Protein AF-0000000066938882 (afdb_homodimer)

Organism: NCBI:txid1442368

Solvent-accessible surface area (backbone atoms only — not comparable to full-atom values): 35355 Å² total; per-residue (Å²): 109,69,63,55,52,50,53,39,66,74,34,53,70,46,37,52,51,26,53,50,42,25,51,50,43,46,51,50,54,52,48,46,52,67,74,40,68,85,56,71,78,77,56,52,71,64,52,50,49,49,32,25,46,40,27,22,26,48,74,55,33,66,63,46,53,81,20,50,73,63,62,94,69,55,51,58,53,43,21,67,84,43,91,88,43,58,36,28,31,31,54,21,76,61,54,66,70,77,57,15,70,78,63,87,77,74,89,60,28,46,37,39,32,42,32,28,55,34,46,61,47,57,44,73,56,40,63,35,51,48,70,51,53,50,48,50,30,56,55,28,49,77,67,55,27,47,53,38,35,40,22,31,45,49,58,32,28,85,79,40,30,62,59,45,37,42,52,44,49,47,49,47,52,51,49,42,47,75,57,42,29,51,44,45,26,27,28,36,29,16,29,27,32,9,14,27,39,44,54,53,33,50,54,48,30,54,75,69,71,41,78,53,41,30,28,33,40,28,26,21,23,43,39,63,47,64,43,69,72,44,59,17,39,44,45,25,41,55,48,22,29,59,47,50,41,78,61,50,48,62,55,38,40,51,44,34,40,54,90,50,58,44,67,33,51,89,67,6,64,84,57,50,56,50,77,72,53,55,83,56,47,38,38,40,36,37,30,18,24,13,18,72,40,33,64,36,43,54,53,51,49,49,48,35,53,75,37,68,45,60,64,48,77,45,53,40,67,38,28,33,69,46,48,76,66,43,54,89,76,43,54,65,70,58,34,53,52,48,50,49,52,52,50,50,50,51,62,74,43,28,49,121,108,70,62,54,52,51,52,39,66,74,34,53,71,46,38,50,49,27,52,50,44,26,51,50,43,46,50,51,53,51,49,45,52,66,74,41,66,84,56,71,77,77,55,54,70,64,52,50,49,49,34,26,47,46,28,22,28,47,74,57,32,60,65,50,54,82,17,52,76,64,62,95,70,56,50,58,54,43,23,67,85,42,91,89,44,59,36,28,30,33,54,20,75,61,55,66,69,76,56,16,70,78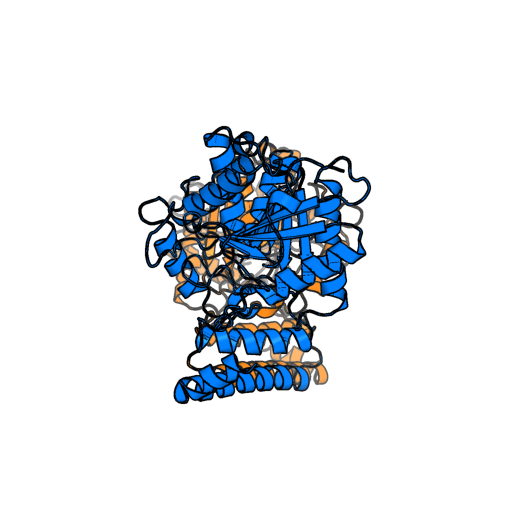,65,88,76,77,89,62,29,46,37,39,32,44,32,29,55,34,47,60,49,56,41,75,54,38,64,34,50,49,70,50,52,50,47,49,32,55,56,28,48,76,67,56,29,46,53,38,34,40,22,33,46,49,58,32,29,86,77,40,32,62,60,44,36,44,51,44,47,46,50,48,51,50,50,42,46,74,56,41,29,51,44,45,27,26,28,37,30,16,31,28,30,8,15,26,40,42,55,53,34,51,53,48,30,54,75,70,69,42,79,56,40,30,27,34,41,26,25,23,23,44,41,62,47,63,44,68,72,44,59,18,40,44,46,26,42,56,46,23,29,59,46,52,43,77,62,50,47,62,54,38,39,51,43,33,39,54,88,51,59,43,71,33,50,88,68,6,63,85,56,51,55,49,78,72,53,55,79,55,48,36,38,41,37,37,30,18,24,11,19,74,40,34,63,35,46,54,53,49,48,49,48,35,54,75,39,69,45,61,65,46,77,46,54,40,66,40,29,33,69,46,48,77,66,42,53,89,77,42,55,66,69,59,33,53,52,48,51,49,52,51,48,50,51,50,61,74,44,28,50,121

Secondary structure (DSSP, 8-state):
-HHHHHHHHH-HHHHHHHHHHHHHHHHHHHHHHHH-TTSPPSS-HHHHHHHHHHHHHHHH-TTTSS-----S--TTTSB-S-TTS-EEEESTT--GGGTSS--S--S-EEEEEEEE--STTTS--TTTTHHHHHHHHHHHHTTTEEEEEEEE-PPPTTT--TTHHHHHHHHHHHHHHHTT--GGGEEEEEETHHHHHHHHHHHHHHHTTPPPPSEEEEES----TT-GGGTT--GGGGTSS-TTHHHHHHHHHHHHHTTS-TT-TTT-GGGS-HHHHTTPPPEEEEEETT-TTHHHHHHHHHHHHHTT--EEEEEETTPPTTGGG--TTS-HHHHHHHHHHHHHHHHHHS--/-HHHHHHHHH-HHHHHHHHHHHHHHHHHHHHHHHH-TTSPPSS-HHHHHHHHHHHHHHHH-TTTTT-----S--TTTSB-S-TTS-EEEESTT--GGGTSS--S--S-EEEEEEEE--STTTS--TTTTHHHHHHHHHHHHTTTEEEEEEEE-PPPTTT--TTHHHHHHHHHHHHHHHTT--GGGEEEEEETHHHHHHHHHHHHHHHTTPPPPSEEEEES----TT-GGGTT--GGGGTSS-TTHHHHHHHHHHHHHTTS-TT-TTT-GGGS-HHHHTTPPPEEEEEETT-TTHHHHHHHHHHHHHTT--EEEEEETTPPTTGGG--TTS-HHHHHHHHHHHHHHHHHHS--

Foldseek 3Di:
DVLVVVVCVVCVVLVVQLVVQLVVQLVVVVVCCVVCVVDDDQDDNLQSSLLSNLLSCCVRPVQPNLFSVPPDDDLCQWNDPDPVAQKTKGNNVDDLVVQADDPPPDDAQEAEEEEEEDDLLAHHAQCSLSVLQVVLCVVLVVVRYRYMYIGGGFHGLVVPAPPRRLVSSLSVVVVSVVVGRDLLRYEYEY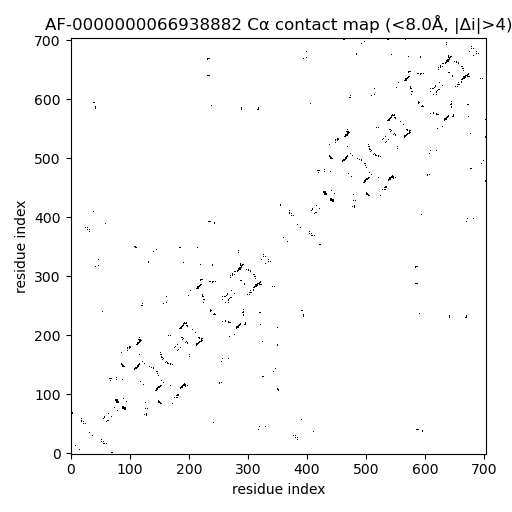FACRLLSSVLNLLVCVVVVHAAHLAYEYALYHAQLVCPCQVVHNPLLVQASNVCCNPVVNVSSCSHQPPHDSLDCNRHVLNDDLCSCPNHHEYEYEAEPSERSVVVRVSVQVSCVVSVGHYDYYYHRSHYGRCLSPPPSRDPVVNVVSSVVVSVVSVVRHDD/DVLVVVVCVVCVVLVVQLVVQLVVQLVVVVVCCVVCVVDDDQDDNLQSSVLSNLLSCCVRPVQVNLQSVPPDDDLCQWNDPDPVAQKIKGNNVDDLVVQADDPVPDDAQEAEEEEEEDDLLAHHAQCSLSVLQVVLCVVLVVVRYRYMYIGGGFHGLVVPAPPRRLVSSLSSVVVSVVVGRDLLRYEYEYFACRLLSSVLNLLVCVVVVHAAHLAYEYALYHAQLVCPCQVVHNPLLVQASNVCCNPVVNVSSCSHQPPHDSLDCNRHVLNDDLCSCPNHHEYEYEDEPSERSVVVRVSVQVSCVVSVGHYDYDYHRSHYGRCLSPPPSRDPVVNVVSSVVVSVVSVVRHDD

Nearest PDB structures (foldseek):
  7av5-assembly1_AAA  TM=8.440E-01  e=7.526E-20  uncultured bacterium
  3h1a-assembly1_A  TM=8.405E-01  e=5.002E-19  uncultured bacterium
  3g9u-assembly1_A  TM=7.920E-01  e=5.591E-19  uncultured bacterium
  7auy-assembly1_A  TM=7.746E-01  e=1.704E-18  uncultured bacterium
  5hc4-assembly1_B  TM=7.302E-01  e=2.973E-12  uncultured bacterium

Structure (mmCIF, N/CA/C/O backbone):
data_AF-0000000066938882-model_v1
#
loop_
_entity.id
_entity.type
_entity.pdbx_description
1 polymer 'Alpha/beta hydrolase fold-3 domain-containing protein'
#
loop_
_atom_site.group_PDB
_atom_site.id
_atom_site.type_symbol
_atom_site.label_atom_id
_atom_site.label_alt_id
_atom_site.label_comp_id
_atom_site.label_asym_id
_atom_site.label_entity_id
_atom_site.label_seq_id
_atom_site.pdbx_PDB_ins_code
_atom_site.Cartn_x
_atom_site.Cartn_y
_atom_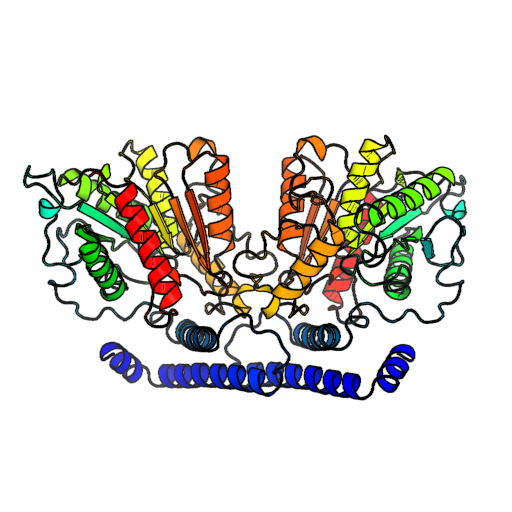site.Cartn_z
_atom_site.occupancy
_atom_site.B_iso_or_equiv
_atom_site.auth_seq_id
_atom_site.auth_comp_id
_atom_site.auth_asym_id
_atom_site.auth_atom_id
_atom_site.pdbx_PDB_model_num
ATOM 1 N N . MET A 1 1 ? -14.195 -32.25 -4.184 1 56.09 1 MET A N 1
ATOM 2 C CA . MET A 1 1 ? -15.297 -32.125 -3.234 1 56.09 1 MET A CA 1
ATOM 3 C C . MET A 1 1 ? -15.258 -33.281 -2.23 1 56.09 1 MET A C 1
ATOM 5 O O . MET A 1 1 ? -15.367 -33.062 -1.023 1 56.09 1 MET A O 1
ATOM 9 N N . ALA A 1 2 ? -14.961 -34.531 -2.764 1 56.38 2 ALA A N 1
ATOM 10 C CA . ALA A 1 2 ? -14.977 -35.656 -1.86 1 56.38 2 ALA A CA 1
ATOM 11 C C . ALA A 1 2 ? -13.883 -35.562 -0.807 1 56.38 2 ALA A C 1
ATOM 13 O O . ALA A 1 2 ? -14.117 -35.812 0.376 1 56.38 2 ALA A O 1
ATOM 14 N N . ASN A 1 3 ? -12.711 -35.031 -1.265 1 64.19 3 ASN A N 1
ATOM 15 C CA . ASN A 1 3 ? -11.586 -34.906 -0.334 1 64.19 3 ASN A CA 1
ATOM 16 C C . ASN A 1 3 ? -11.828 -33.844 0.715 1 64.19 3 ASN A C 1
ATOM 18 O O . ASN A 1 3 ? -11.438 -34 1.872 1 64.19 3 ASN A O 1
ATOM 22 N N . LEU A 1 4 ? -12.57 -32.875 0.348 1 67.19 4 LEU A N 1
ATOM 23 C CA . LEU A 1 4 ? -12.922 -31.844 1.312 1 67.19 4 LEU A CA 1
ATOM 24 C C . LEU A 1 4 ? -13.859 -32.406 2.387 1 67.19 4 LEU A C 1
ATOM 26 O O . LEU A 1 4 ? -13.648 -32.156 3.576 1 67.19 4 LEU A O 1
ATOM 30 N N . VAL A 1 5 ? -14.758 -33.188 1.916 1 69 5 VAL A N 1
ATOM 31 C CA . VAL A 1 5 ? -15.734 -33.75 2.838 1 69 5 VAL A CA 1
ATOM 32 C C . VAL A 1 5 ? -15.023 -34.688 3.826 1 69 5 VAL A C 1
ATOM 34 O O . VAL A 1 5 ? -15.32 -34.656 5.023 1 69 5 VAL A O 1
ATOM 37 N N . LEU A 1 6 ? -14.094 -35.438 3.27 1 71.94 6 LEU A N 1
ATOM 38 C CA . LEU A 1 6 ? -13.352 -36.344 4.121 1 71.94 6 LEU A CA 1
ATOM 39 C C . LEU A 1 6 ? -12.508 -35.594 5.141 1 71.94 6 LEU A C 1
ATOM 41 O O . LEU A 1 6 ? -12.414 -36 6.301 1 71.94 6 LEU A O 1
ATOM 45 N N . LEU A 1 7 ? -11.906 -34.531 4.672 1 72.06 7 LEU A N 1
ATOM 46 C CA . LEU A 1 7 ? -11.094 -33.75 5.578 1 72.06 7 LEU A CA 1
ATOM 47 C C . LEU A 1 7 ? -11.961 -33.125 6.684 1 72.06 7 LEU A C 1
ATOM 49 O O . LEU A 1 7 ? -11.562 -33.125 7.852 1 72.06 7 LEU A O 1
ATOM 53 N N . LEU A 1 8 ? -13.125 -32.719 6.34 1 74.12 8 LEU A N 1
ATOM 54 C CA . LEU A 1 8 ? -14.039 -32.125 7.293 1 74.12 8 LEU A CA 1
ATOM 55 C C . LEU A 1 8 ? -14.539 -33.125 8.305 1 74.12 8 LEU A C 1
ATOM 57 O O . LEU A 1 8 ? -14.656 -32.844 9.492 1 74.12 8 LEU A O 1
ATOM 61 N N . LEU A 1 9 ? -14.617 -34.344 7.848 1 78.31 9 LEU A N 1
ATOM 62 C CA . LEU A 1 9 ? -15.125 -35.375 8.719 1 78.31 9 LEU A CA 1
ATOM 63 C C . LEU A 1 9 ? -14.031 -35.875 9.656 1 78.31 9 LEU A C 1
ATOM 65 O O . LEU A 1 9 ? -14.32 -36.312 10.781 1 78.31 9 LEU A O 1
ATOM 69 N N . LYS A 1 10 ? -12.812 -35.719 9.242 1 82.06 10 LYS A N 1
ATOM 70 C CA . LYS A 1 10 ? -11.68 -36.188 10.031 1 82.06 10 LYS A CA 1
ATOM 71 C C . LYS A 1 10 ? -11.344 -35.219 11.156 1 82.06 10 LYS A C 1
ATOM 73 O O . LYS A 1 10 ? -10.711 -35.594 12.148 1 82.06 10 LYS A O 1
ATOM 78 N N . HIS A 1 11 ? -11.773 -33.969 10.992 1 85.12 11 HIS A N 1
ATOM 79 C CA . HIS A 1 11 ? -11.484 -32.938 11.992 1 85.12 11 HIS A CA 1
ATOM 80 C C . HIS A 1 11 ? -12.75 -32.188 12.391 1 85.12 11 HIS A C 1
ATOM 82 O O . HIS A 1 11 ? -12.883 -31 12.102 1 85.12 11 HIS A O 1
ATOM 88 N N . PRO A 1 12 ? -13.562 -32.812 13.156 1 86.25 12 PRO A N 1
ATOM 89 C CA . PRO A 1 12 ? -14.898 -32.25 13.414 1 86.25 12 PRO A CA 1
ATOM 90 C C . PRO A 1 12 ? -14.859 -30.922 14.125 1 86.25 12 PRO A C 1
ATOM 92 O O . PRO A 1 12 ? -15.641 -30.016 13.797 1 86.25 12 PRO A O 1
ATOM 95 N N . LEU A 1 13 ? -13.984 -30.797 15.156 1 88.81 13 LEU A N 1
ATOM 96 C CA . LEU A 1 13 ? -13.922 -29.531 15.891 1 88.81 13 LEU A CA 1
ATOM 97 C C . LEU A 1 13 ? -13.43 -28.406 14.984 1 88.81 13 LEU A C 1
ATOM 99 O O . LEU A 1 13 ? -13.969 -27.297 15.023 1 88.81 13 LEU A O 1
ATOM 103 N N . ARG A 1 14 ? -12.492 -28.672 14.148 1 89.31 14 ARG A N 1
ATOM 104 C CA . ARG A 1 14 ? -11.992 -27.688 13.203 1 89.31 14 ARG A CA 1
ATOM 105 C C . ARG A 1 14 ? -13.055 -27.344 12.156 1 89.31 14 ARG A C 1
ATOM 107 O O . ARG A 1 14 ? -13.164 -26.203 11.719 1 89.31 14 ARG A O 1
ATOM 114 N N . THR A 1 15 ? -13.68 -28.359 11.75 1 89.12 15 THR A N 1
ATOM 115 C CA . THR A 1 15 ? -14.742 -28.156 10.773 1 89.12 15 THR A CA 1
ATOM 116 C C . THR A 1 15 ? -15.828 -27.25 11.344 1 89.12 15 THR A C 1
ATOM 118 O O . THR A 1 15 ? -16.312 -26.344 10.656 1 89.12 15 THR A O 1
ATOM 121 N N . LEU A 1 16 ? -16.219 -27.453 12.609 1 92.94 16 LEU A N 1
ATOM 122 C CA . LEU A 1 16 ? -17.219 -26.625 13.25 1 92.94 16 LEU A CA 1
ATOM 123 C C . LEU A 1 16 ? -16.734 -25.172 13.352 1 92.94 16 LEU A C 1
ATOM 125 O O . LEU A 1 16 ? -17.5 -24.234 13.117 1 92.94 16 LEU A O 1
ATOM 129 N N . LEU A 1 17 ? -15.469 -25.062 13.688 1 93.56 17 LEU A N 1
ATOM 130 C CA . LEU A 1 17 ? -14.891 -23.719 13.773 1 93.56 17 LEU A CA 1
ATOM 131 C C . LEU A 1 17 ? -14.875 -23.047 12.406 1 93.56 17 LEU A C 1
ATOM 133 O O . LEU A 1 17 ? -15.133 -21.844 12.289 1 93.56 17 LEU A O 1
ATOM 137 N N . PHE A 1 18 ? -14.547 -23.844 11.391 1 92.31 18 PHE A N 1
ATOM 138 C CA . PHE A 1 18 ? -14.555 -23.328 10.023 1 92.31 18 PHE A CA 1
ATOM 139 C C . PHE A 1 18 ? -15.945 -22.828 9.648 1 92.31 18 PHE A C 1
ATOM 141 O O . PHE A 1 18 ? -16.094 -21.719 9.148 1 92.31 18 PHE A O 1
ATOM 148 N N . ILE A 1 19 ? -16.906 -23.656 9.891 1 94.19 19 ILE A N 1
ATOM 149 C CA . ILE A 1 19 ? -18.297 -23.328 9.539 1 94.19 19 ILE A CA 1
ATOM 150 C C . ILE A 1 19 ? -18.734 -22.078 10.297 1 94.19 19 ILE A C 1
ATOM 152 O O . ILE A 1 19 ? -19.312 -21.156 9.711 1 94.19 19 ILE A O 1
ATOM 156 N N . HIS A 1 20 ? -18.406 -22.031 11.602 1 96.56 20 HIS A N 1
ATOM 157 C CA . HIS A 1 20 ? -18.734 -20.875 12.422 1 96.56 20 HIS A CA 1
ATOM 158 C C . HIS A 1 20 ? -18.078 -19.609 11.883 1 96.56 20 HIS A C 1
ATOM 160 O O . HIS A 1 20 ? -18.734 -18.578 11.727 1 96.56 20 HIS A O 1
ATOM 166 N N . THR A 1 21 ? -16.812 -19.75 11.586 1 96.25 21 THR A N 1
ATOM 167 C CA . THR A 1 21 ? -16.047 -18.609 11.109 1 96.25 21 THR A CA 1
ATOM 168 C C . THR A 1 21 ? -16.578 -18.109 9.766 1 96.25 21 THR A C 1
ATOM 170 O O . THR A 1 21 ? -16.781 -16.922 9.57 1 96.25 21 THR A O 1
ATOM 173 N N . PHE A 1 22 ? -16.875 -19.078 8.844 1 96 22 PHE A N 1
ATOM 174 C CA . PHE A 1 22 ? -17.359 -18.734 7.512 1 96 22 PHE A CA 1
ATOM 175 C C . PHE A 1 22 ? -18.719 -18.062 7.594 1 96 22 PHE A C 1
ATOM 177 O O . PHE A 1 22 ? -18.906 -16.969 7.047 1 96 22 PHE A O 1
ATOM 184 N N . PHE A 1 23 ? -19.609 -18.516 8.344 1 97.69 23 PHE A N 1
ATOM 185 C CA . PHE A 1 23 ? -20.969 -18 8.414 1 97.69 23 PHE A CA 1
ATOM 186 C C . PHE A 1 23 ? -21 -16.688 9.188 1 97.69 23 PHE A C 1
ATOM 188 O O . PHE A 1 23 ? -21.781 -15.789 8.859 1 97.69 23 PHE A O 1
ATOM 195 N N . SER A 1 24 ? -20.172 -16.594 10.258 1 98.19 24 SER A N 1
ATOM 196 C CA . SER A 1 24 ? -20.078 -15.328 10.984 1 98.19 24 SER A CA 1
ATOM 197 C C . SER A 1 24 ? -19.609 -14.203 10.062 1 98.19 24 SER A C 1
ATOM 199 O O . SER A 1 24 ? -20.188 -13.109 10.078 1 98.19 24 SER A O 1
ATOM 201 N N . GLN A 1 25 ? -18.656 -14.508 9.227 1 97.94 25 GLN A N 1
ATOM 202 C CA . GLN A 1 25 ? -18.156 -13.492 8.312 1 97.94 25 GLN A CA 1
ATOM 203 C C . GLN A 1 25 ? -19.219 -13.102 7.285 1 97.94 25 GLN A C 1
ATOM 205 O O . GLN A 1 25 ? -19.391 -11.914 6.996 1 97.94 25 GLN A O 1
ATOM 210 N N . ILE A 1 26 ? -19.906 -14.055 6.734 1 98.12 26 ILE A N 1
ATOM 211 C CA . ILE A 1 26 ? -20.953 -13.773 5.754 1 98.12 26 ILE A CA 1
ATOM 212 C C . ILE A 1 26 ? -22.047 -12.938 6.402 1 98.12 26 ILE A C 1
ATOM 214 O O . ILE A 1 26 ? -22.547 -11.977 5.801 1 98.12 26 ILE A O 1
ATOM 218 N N . SER A 1 27 ? -22.406 -13.312 7.633 1 98.25 27 SER A N 1
ATOM 219 C CA . SER A 1 27 ? -23.438 -12.57 8.352 1 98.25 27 SER A CA 1
ATOM 220 C C . SER A 1 27 ? -23.016 -11.117 8.562 1 98.25 27 SER A C 1
ATOM 222 O O . SER A 1 27 ? -23.828 -10.203 8.406 1 98.25 27 SER A O 1
ATOM 224 N N . LEU A 1 28 ? -21.797 -10.922 8.898 1 98.06 28 LEU A N 1
ATOM 225 C CA . LEU A 1 28 ? -21.281 -9.57 9.117 1 98.06 28 LEU A CA 1
ATOM 226 C C . LEU A 1 28 ? -21.281 -8.773 7.82 1 98.06 28 LEU A C 1
ATOM 228 O O . LEU A 1 28 ? -21.625 -7.586 7.82 1 98.06 28 LEU A O 1
ATOM 232 N N . VAL A 1 29 ? -20.906 -9.43 6.699 1 97.62 29 VAL A N 1
ATOM 233 C CA . VAL A 1 29 ? -20.891 -8.781 5.395 1 97.62 29 VAL A CA 1
ATOM 234 C C . VAL A 1 29 ? -22.312 -8.352 5.023 1 97.62 29 VAL A C 1
ATOM 236 O O . VAL A 1 29 ? -22.531 -7.207 4.613 1 97.62 29 VAL A O 1
ATOM 239 N N . LEU A 1 30 ? -23.25 -9.219 5.195 1 98.06 30 LEU A N 1
ATOM 240 C CA . LEU A 1 30 ? -24.641 -8.938 4.84 1 98.06 30 LEU A CA 1
ATOM 241 C C . LEU A 1 30 ? -25.234 -7.871 5.75 1 98.06 30 LEU A C 1
ATOM 243 O O . LEU A 1 30 ? -25.953 -6.984 5.289 1 98.06 30 LEU A O 1
ATOM 247 N N . LEU A 1 31 ? -24.953 -7.957 7.059 1 98.12 31 LEU A N 1
ATOM 248 C CA . LEU A 1 31 ? -25.453 -6.969 8.008 1 98.12 31 LEU A CA 1
ATOM 249 C C . LEU A 1 31 ? -24.906 -5.578 7.688 1 98.12 31 LEU A C 1
ATOM 251 O O . LEU A 1 31 ? -25.625 -4.59 7.773 1 98.12 31 LEU A O 1
ATOM 255 N N . ARG A 1 32 ? -23.641 -5.527 7.344 1 97.44 32 ARG A N 1
ATOM 256 C CA . ARG A 1 32 ? -23.047 -4.246 6.973 1 97.44 32 ARG A CA 1
ATOM 257 C C . ARG A 1 32 ? -23.766 -3.645 5.766 1 97.44 32 ARG A C 1
ATOM 259 O O . ARG A 1 32 ? -24.078 -2.451 5.754 1 97.44 32 ARG A O 1
ATOM 266 N N . ARG A 1 33 ? -23.984 -4.48 4.762 1 96.88 33 ARG A N 1
ATOM 267 C CA . ARG A 1 33 ? -24.641 -4 3.547 1 96.88 33 ARG A CA 1
ATOM 268 C C . ARG A 1 33 ? -26.078 -3.566 3.832 1 96.88 33 ARG A C 1
ATOM 270 O O . ARG A 1 33 ? -26.578 -2.621 3.223 1 96.88 33 ARG A O 1
ATOM 277 N N . LEU A 1 34 ? -26.688 -4.219 4.762 1 97.44 34 LEU A N 1
ATOM 278 C CA . LEU A 1 34 ? -28.062 -3.895 5.129 1 97.44 34 LEU A CA 1
ATOM 279 C C . LEU A 1 34 ? -28.125 -2.602 5.938 1 97.44 34 LEU A C 1
ATOM 281 O O . LEU A 1 34 ? -28.969 -1.748 5.691 1 97.44 34 LEU A O 1
ATOM 285 N N . LEU A 1 35 ? -27.219 -2.447 6.891 1 97.31 35 LEU A N 1
ATOM 286 C CA . LEU A 1 35 ? -27.25 -1.334 7.832 1 97.31 35 LEU A CA 1
ATOM 287 C C . LEU A 1 35 ? -26.641 -0.078 7.215 1 97.31 35 LEU A C 1
ATOM 289 O O . LEU A 1 35 ? -27 1.04 7.605 1 97.31 35 LEU A O 1
ATOM 293 N N . LEU A 1 36 ? -25.719 -0.272 6.297 1 97.06 36 LEU A N 1
ATOM 294 C CA . LEU A 1 36 ? -24.984 0.867 5.75 1 97.06 36 LEU A CA 1
ATOM 295 C C . LEU A 1 36 ? -25.047 0.868 4.227 1 97.06 36 LEU A C 1
ATOM 297 O O . LEU A 1 36 ? -24 0.889 3.568 1 97.06 36 LEU A O 1
ATOM 301 N N . PRO A 1 37 ? -26.203 0.942 3.629 1 94.75 37 PRO A N 1
ATOM 302 C CA . PRO A 1 37 ? -26.328 0.894 2.17 1 94.75 37 PRO A CA 1
ATOM 303 C C . PRO A 1 37 ? -25.672 2.094 1.484 1 94.75 37 PRO A C 1
ATOM 305 O O . PRO A 1 37 ? -25.359 2.033 0.293 1 94.75 37 PRO A O 1
ATOM 308 N N . HIS A 1 38 ? -25.469 3.166 2.193 1 92.75 38 HIS A N 1
ATOM 309 C CA . HIS A 1 38 ? -24.906 4.379 1.608 1 92.75 38 HIS A CA 1
ATOM 310 C C . HIS A 1 38 ? -23.391 4.324 1.577 1 92.75 38 HIS A C 1
ATOM 312 O O . HIS A 1 38 ? -22.734 5.199 0.994 1 92.75 38 HIS A O 1
ATOM 318 N N . PHE A 1 39 ? -22.734 3.338 2.244 1 94.19 39 PHE A N 1
ATOM 319 C CA . PHE A 1 39 ? -21.297 3.135 2.135 1 94.19 39 PHE A CA 1
ATOM 320 C C . PHE A 1 39 ? -20.922 2.613 0.753 1 94.19 39 PHE A C 1
ATOM 322 O O . PHE A 1 39 ? -21.531 1.668 0.255 1 94.19 39 PHE A O 1
ATOM 329 N N . PRO A 1 40 ? -19.922 3.277 0.078 1 94.56 40 PRO A N 1
ATOM 330 C CA . PRO A 1 40 ? -19.438 2.705 -1.184 1 94.56 40 PRO A CA 1
ATOM 331 C C . PRO A 1 40 ? -18.859 1.303 -1.015 1 94.56 40 PRO A C 1
ATOM 333 O O . PRO A 1 40 ? -18.219 1.017 -0.006 1 94.56 40 PRO A O 1
ATOM 336 N N . VAL A 1 41 ? -19.109 0.453 -2 1 93.31 41 VAL A N 1
ATOM 337 C CA . VAL A 1 41 ? -18.641 -0.929 -1.947 1 93.31 41 VAL A CA 1
ATOM 338 C C . VAL A 1 41 ? -17.391 -1.089 -2.816 1 93.31 41 VAL A C 1
ATOM 340 O O . VAL A 1 41 ? -17.422 -0.795 -4.012 1 93.31 41 VAL A O 1
ATOM 343 N N . PHE A 1 42 ? -16.344 -1.574 -2.26 1 97.25 42 PHE A N 1
ATOM 344 C CA . PHE A 1 42 ? -15.07 -1.789 -2.936 1 97.25 42 PHE A CA 1
ATOM 345 C C . PHE A 1 42 ? -15.016 -3.174 -3.568 1 97.25 42 PHE A C 1
ATOM 347 O O . PHE A 1 42 ? -14.641 -3.318 -4.73 1 97.25 42 PHE A O 1
ATOM 354 N N . GLN A 1 43 ? -15.469 -4.141 -2.852 1 97.88 43 GLN A N 1
ATOM 355 C CA . GLN A 1 43 ? -15.492 -5.527 -3.309 1 97.88 43 GLN A CA 1
ATOM 356 C C . GLN A 1 43 ? -16.922 -6.016 -3.506 1 97.88 43 GLN A C 1
ATOM 358 O O . GLN A 1 43 ? -17.797 -5.703 -2.705 1 97.88 43 GLN A O 1
ATOM 363 N N . SER A 1 44 ? -17.188 -6.703 -4.609 1 96.94 44 SER A N 1
ATOM 364 C CA . SER A 1 44 ? -18.5 -7.273 -4.859 1 96.94 44 SER A CA 1
ATOM 365 C C . SER A 1 44 ? -18.891 -8.273 -3.773 1 96.94 44 SER A C 1
ATOM 367 O O . SER A 1 44 ? -18.031 -8.734 -3.012 1 96.94 44 SER A O 1
ATOM 369 N N . LEU A 1 45 ? -20.172 -8.547 -3.67 1 97 45 LEU A N 1
ATOM 370 C CA . LEU A 1 45 ? -20.641 -9.547 -2.711 1 97 45 LEU A CA 1
ATOM 371 C C . LEU A 1 45 ? -19.969 -10.898 -2.963 1 97 45 LEU A C 1
ATOM 373 O O . LEU A 1 45 ? -19.562 -11.578 -2.021 1 97 45 LEU A O 1
ATOM 377 N N . ARG A 1 46 ? -19.797 -11.25 -4.242 1 96.31 46 ARG A N 1
ATOM 378 C CA . ARG A 1 46 ? -19.141 -12.492 -4.613 1 96.31 46 ARG A CA 1
ATOM 379 C C . ARG A 1 46 ? -17.719 -12.555 -4.051 1 96.31 46 ARG A C 1
ATOM 381 O O . ARG A 1 46 ? -17.328 -13.555 -3.455 1 96.31 46 ARG A O 1
ATOM 388 N N . LEU A 1 47 ? -17 -11.477 -4.195 1 96.88 47 LEU A N 1
ATOM 389 C CA . LEU A 1 47 ? -15.633 -11.398 -3.709 1 96.88 47 LEU A CA 1
ATOM 390 C C . LEU A 1 47 ? -15.594 -11.477 -2.186 1 96.88 47 LEU A C 1
ATOM 392 O O . LEU A 1 47 ? -14.719 -12.133 -1.615 1 96.88 47 LEU A O 1
ATOM 396 N N . GLN A 1 48 ? -16.547 -10.812 -1.539 1 97.5 48 GLN A N 1
ATOM 397 C CA . GLN A 1 48 ? -16.562 -10.812 -0.08 1 97.5 48 GLN A CA 1
ATOM 398 C C . GLN A 1 48 ? -16.906 -12.195 0.47 1 97.5 48 GLN A C 1
ATOM 400 O O . GLN A 1 48 ? -16.391 -12.594 1.521 1 97.5 48 GLN A O 1
ATOM 405 N N . ILE A 1 49 ? -17.75 -12.945 -0.238 1 96.69 49 ILE A N 1
ATOM 406 C CA . ILE A 1 49 ? -18.078 -14.305 0.165 1 96.69 49 ILE A CA 1
ATOM 407 C C . ILE A 1 49 ? -16.844 -15.195 -0.011 1 96.69 49 ILE A C 1
ATOM 409 O O . ILE A 1 49 ? -16.516 -16 0.869 1 96.69 49 ILE A O 1
ATOM 413 N N . GLN A 1 50 ? -16.172 -15.023 -1.148 1 95.31 50 GLN A N 1
ATOM 414 C CA . GLN A 1 50 ? -14.93 -15.75 -1.359 1 95.31 50 GLN A CA 1
ATOM 415 C C . GLN A 1 50 ? -13.914 -15.438 -0.262 1 95.31 50 GLN A C 1
ATOM 417 O O . GLN A 1 50 ? -13.273 -16.344 0.278 1 95.31 50 GLN A O 1
ATOM 422 N N . ARG A 1 51 ? -13.75 -14.148 0.005 1 96.38 51 ARG A N 1
ATOM 423 C CA . ARG A 1 51 ? -12.828 -13.703 1.043 1 96.38 51 ARG A CA 1
ATOM 424 C C . ARG A 1 51 ? -13.156 -14.344 2.387 1 96.38 51 ARG A C 1
ATOM 426 O O . ARG A 1 51 ? -12.266 -14.781 3.111 1 96.38 51 ARG A O 1
ATOM 433 N N . ALA A 1 52 ? -14.492 -14.438 2.73 1 96.44 52 ALA A N 1
ATOM 434 C CA . ALA A 1 52 ? -14.945 -15.062 3.971 1 96.44 52 ALA A CA 1
ATOM 435 C C . ALA A 1 52 ? -14.57 -16.547 4.008 1 96.44 52 ALA A C 1
ATOM 437 O O . ALA A 1 52 ? -14.094 -17.047 5.031 1 96.44 52 ALA A O 1
ATOM 438 N N . TYR A 1 53 ? -14.773 -17.203 2.896 1 93.06 53 TYR A N 1
ATOM 439 C CA . TYR A 1 53 ? -14.453 -18.625 2.812 1 93.06 53 TYR A CA 1
ATOM 440 C C . TYR A 1 53 ? -12.961 -18.859 2.982 1 93.06 53 TYR A C 1
ATOM 442 O O . TYR A 1 53 ? -12.539 -19.672 3.811 1 93.06 53 TYR A O 1
ATOM 450 N N . LEU A 1 54 ? -12.172 -18.156 2.215 1 93 54 LEU A N 1
ATOM 451 C CA . LEU A 1 54 ? -10.727 -18.344 2.232 1 93 54 LEU A CA 1
ATOM 452 C C . LEU A 1 54 ? -10.141 -17.922 3.576 1 93 54 LEU A C 1
ATOM 454 O O . LEU A 1 54 ? -9.203 -18.547 4.074 1 93 54 LEU A O 1
ATOM 458 N N . GLY A 1 55 ? -10.68 -16.797 4.148 1 93.44 55 GLY A N 1
ATOM 459 C CA . GLY A 1 55 ? -10.234 -16.391 5.469 1 93.44 55 GLY A CA 1
ATOM 460 C C . GLY A 1 55 ? -10.5 -17.438 6.539 1 93.44 55 GLY A C 1
ATOM 461 O O . GLY A 1 55 ? -9.641 -17.688 7.383 1 93.44 55 GLY A O 1
ATOM 462 N N . ALA A 1 56 ? -11.703 -18.031 6.473 1 93 56 ALA A N 1
ATOM 463 C CA . ALA A 1 56 ? -12.039 -19.094 7.41 1 93 56 ALA A CA 1
ATOM 464 C C . ALA A 1 56 ? -11.117 -20.297 7.223 1 93 56 ALA A C 1
ATOM 466 O O . ALA A 1 56 ? -10.648 -20.891 8.203 1 93 56 ALA A O 1
ATOM 467 N N . ALA A 1 57 ? -10.844 -20.594 5.992 1 89.44 57 ALA A N 1
ATOM 468 C CA . ALA A 1 57 ? -9.977 -21.734 5.684 1 89.44 57 ALA A CA 1
ATOM 469 C C . ALA A 1 57 ? -8.547 -21.469 6.148 1 89.44 57 ALA A C 1
ATOM 471 O O . ALA A 1 57 ? -7.902 -22.359 6.719 1 89.44 57 ALA A O 1
ATOM 472 N N . ALA A 1 58 ? -8.07 -20.281 5.914 1 87.94 58 ALA A N 1
ATOM 473 C CA . ALA A 1 58 ? -6.699 -19.922 6.273 1 87.94 58 ALA A CA 1
ATOM 474 C C . ALA A 1 58 ? -6.473 -20.047 7.777 1 87.94 58 ALA A C 1
ATOM 476 O O . ALA A 1 58 ? -5.383 -20.422 8.219 1 87.94 58 ALA A O 1
ATOM 477 N N . LEU A 1 59 ? -7.477 -19.797 8.539 1 88.56 59 LEU A N 1
ATOM 478 C CA . LEU A 1 59 ? -7.348 -19.797 9.992 1 88.56 59 LEU A CA 1
ATOM 479 C C . LEU A 1 59 ? -7.555 -21.203 10.555 1 88.56 59 LEU A C 1
ATOM 481 O O . LEU A 1 59 ? -6.992 -21.547 11.602 1 88.56 59 LEU A O 1
ATOM 485 N N . THR A 1 60 ? -8.359 -22 9.859 1 86.06 60 THR A N 1
ATOM 486 C CA . THR A 1 60 ? -8.781 -23.266 10.477 1 86.06 60 THR A CA 1
ATOM 487 C C . THR A 1 60 ? -8.102 -24.453 9.805 1 86.06 60 THR A C 1
ATOM 489 O O . THR A 1 60 ? -7.871 -25.484 10.438 1 86.06 60 THR A O 1
ATOM 492 N N . PHE A 1 61 ? -7.934 -24.312 8.477 1 80.19 61 PHE A N 1
ATOM 493 C CA . PHE A 1 61 ? -7.277 -25.359 7.695 1 80.19 61 PHE A CA 1
ATOM 494 C C . PHE A 1 61 ? -6.168 -24.766 6.832 1 80.19 61 PHE A C 1
ATOM 496 O O . PHE A 1 61 ? -6.262 -24.766 5.605 1 80.19 61 PHE A O 1
ATOM 503 N N . PRO A 1 62 ? -5.16 -24.391 7.496 1 66.81 62 PRO A N 1
ATOM 504 C CA . PRO A 1 62 ? -4.141 -23.672 6.719 1 66.81 62 PRO A CA 1
ATOM 505 C C . PRO A 1 62 ? -3.619 -24.5 5.543 1 66.81 62 PRO A C 1
ATOM 507 O O . PRO A 1 62 ? -3.092 -23.938 4.578 1 66.81 62 PRO A O 1
ATOM 510 N N . ASP A 1 63 ? -3.908 -25.75 5.602 1 62.22 63 ASP A N 1
ATOM 511 C CA . ASP A 1 63 ? -3.475 -26.594 4.492 1 62.22 63 ASP A CA 1
ATOM 512 C C . ASP A 1 63 ? -4.516 -26.609 3.373 1 62.22 63 ASP A C 1
ATOM 514 O O . ASP A 1 63 ? -4.23 -27.047 2.262 1 62.22 63 ASP A O 1
ATOM 518 N N . LEU A 1 64 ? -5.812 -26.188 3.688 1 55.97 64 LEU A N 1
ATOM 519 C CA . LEU A 1 64 ? -6.93 -26.281 2.752 1 55.97 64 LEU A CA 1
ATOM 520 C C . LEU A 1 64 ? -6.914 -25.094 1.782 1 55.97 64 LEU A C 1
ATOM 522 O O . LEU A 1 64 ? -7.43 -25.203 0.666 1 55.97 64 LEU A O 1
ATOM 526 N N . THR A 1 65 ? -6.605 -23.891 2.336 1 50.41 65 THR A N 1
ATOM 527 C CA . THR A 1 65 ? -6.957 -22.719 1.525 1 50.41 65 THR A CA 1
ATOM 528 C C . THR A 1 65 ? -6.754 -23.016 0.042 1 50.41 65 THR A C 1
ATOM 530 O O . THR A 1 65 ? -7.617 -22.703 -0.783 1 50.41 65 THR A O 1
ATOM 533 N N . HIS A 1 66 ? -5.57 -23.094 -0.556 1 51.66 66 HIS A N 1
ATOM 534 C CA . HIS A 1 66 ? -5.324 -23.297 -1.978 1 51.66 66 HIS A CA 1
ATOM 535 C C . HIS A 1 66 ? -4.809 -24.719 -2.242 1 51.66 66 HIS A C 1
ATOM 537 O O . HIS A 1 66 ? -4.379 -25.031 -3.355 1 51.66 66 HIS A O 1
ATOM 543 N N . ARG A 1 67 ? -4.902 -25.531 -1.077 1 51.03 67 ARG A N 1
ATOM 544 C CA . ARG A 1 67 ? -4.203 -26.812 -1.074 1 51.03 67 ARG A CA 1
ATOM 545 C C . ARG A 1 67 ? -5.184 -27.969 -1.075 1 51.03 67 ARG A C 1
ATOM 547 O O . ARG A 1 67 ? -5.59 -28.453 -0.013 1 51.03 67 ARG A O 1
ATOM 554 N N . LEU A 1 68 ? -6.109 -27.938 -1.995 1 50 68 LEU A N 1
ATOM 555 C CA . LEU A 1 68 ? -6.855 -29.172 -1.785 1 50 68 LEU A CA 1
ATOM 556 C C . LEU A 1 68 ? -5.91 -30.359 -1.663 1 50 68 LEU A C 1
ATOM 558 O O . LEU A 1 68 ? -4.91 -30.453 -2.383 1 50 68 LEU A O 1
ATOM 562 N N . PRO A 1 69 ? -5.824 -30.938 -0.375 1 50 69 PRO A N 1
ATOM 563 C CA . PRO A 1 69 ? -5.094 -32.219 -0.447 1 50 69 PRO A CA 1
ATOM 564 C C . PRO A 1 69 ? -5.305 -32.938 -1.773 1 50 69 PRO A C 1
ATOM 566 O O . PRO A 1 69 ? -6.445 -33.188 -2.168 1 50 69 PRO A O 1
ATOM 569 N N . VAL A 1 70 ? -4.281 -32.688 -2.658 1 57.28 70 VAL A N 1
ATOM 570 C CA . VAL A 1 70 ? -4.414 -33.469 -3.871 1 57.28 70 VAL A CA 1
ATOM 571 C C . VAL A 1 70 ? -4.41 -34.969 -3.516 1 57.28 70 VAL A C 1
ATOM 573 O O . VAL A 1 70 ? -3.477 -35.469 -2.879 1 57.28 70 VAL A O 1
ATOM 576 N N . GLY A 1 71 ? -5.496 -35.469 -3.021 1 60.84 71 GLY A N 1
ATOM 577 C CA . GLY A 1 71 ? -5.562 -36.906 -2.836 1 60.84 71 GLY A CA 1
ATOM 578 C C . GLY A 1 71 ? -4.855 -37.688 -3.93 1 60.84 71 GLY A C 1
ATOM 579 O O . GLY A 1 71 ? -3.91 -37.188 -4.543 1 60.84 71 GLY A O 1
ATOM 580 N N . ASN A 1 72 ? -5.113 -38.938 -4.059 1 74 72 ASN A N 1
ATOM 581 C CA . ASN A 1 72 ? -4.578 -39.812 -5.094 1 74 72 ASN A CA 1
ATOM 582 C C . ASN A 1 72 ? -4.98 -39.344 -6.488 1 74 72 ASN A C 1
ATOM 584 O O . ASN A 1 72 ? -6.148 -39.438 -6.867 1 74 72 ASN A O 1
ATOM 588 N N . LEU A 1 73 ? -4.086 -38.594 -7.133 1 83.31 73 LEU A N 1
ATOM 589 C CA . LEU A 1 73 ? -4.352 -38.094 -8.477 1 83.31 73 LEU A CA 1
ATOM 590 C C . LEU A 1 73 ? -3.895 -39.094 -9.531 1 83.31 73 LEU A C 1
ATOM 592 O O . LEU A 1 73 ? -2.803 -39.656 -9.43 1 83.31 73 LEU A O 1
ATOM 596 N N . SER A 1 74 ? -4.691 -39.375 -10.469 1 89.5 74 SER A N 1
ATOM 597 C CA . SER A 1 74 ? -4.387 -40.281 -11.57 1 89.5 74 SER A CA 1
ATOM 598 C C . SER A 1 74 ? -3.139 -39.844 -12.32 1 89.5 74 SER A C 1
ATOM 600 O O . SER A 1 74 ? -2.939 -38.656 -12.555 1 89.5 74 SER A O 1
ATOM 602 N N . PRO A 1 75 ? -2.295 -40.781 -12.703 1 91.56 75 PRO A N 1
ATOM 603 C CA . PRO A 1 75 ? -1.12 -40.469 -13.516 1 91.56 75 PRO A CA 1
ATOM 604 C C . PRO A 1 75 ? -1.485 -39.844 -14.859 1 91.56 75 PRO A C 1
ATOM 606 O O . PRO A 1 75 ? -0.646 -39.188 -15.5 1 91.56 75 PRO A O 1
ATOM 609 N N . ARG A 1 76 ? -2.723 -40.031 -15.281 1 94.19 76 ARG A N 1
ATOM 610 C CA . ARG A 1 76 ? -3.158 -39.406 -16.531 1 94.19 76 ARG A CA 1
ATOM 611 C C . ARG A 1 76 ? -3.221 -37.906 -16.406 1 94.19 76 ARG A C 1
ATOM 613 O O . ARG A 1 76 ? -3.023 -37.188 -17.391 1 94.19 76 ARG A O 1
ATOM 620 N N . ARG A 1 77 ? -3.482 -37.469 -15.234 1 94.62 77 ARG A N 1
ATOM 621 C CA . ARG A 1 77 ? -3.613 -36.031 -15 1 94.62 77 ARG A CA 1
ATOM 622 C C . ARG A 1 77 ? -2.26 -35.406 -14.688 1 94.62 77 ARG A C 1
ATOM 624 O O . ARG A 1 77 ? -1.953 -34.312 -15.164 1 94.62 77 ARG A O 1
ATOM 631 N N . ALA A 1 78 ? -1.514 -36.094 -13.914 1 94.44 78 ALA A N 1
ATOM 632 C CA . ALA A 1 78 ? -0.181 -35.625 -13.523 1 94.44 78 ALA A CA 1
ATOM 633 C C . ALA A 1 78 ? 0.773 -36.812 -13.352 1 94.44 78 ALA A C 1
ATOM 635 O O . ALA A 1 78 ? 0.515 -37.719 -12.562 1 94.44 78 ALA A O 1
ATOM 636 N N . ARG A 1 79 ? 1.902 -36.75 -14.047 1 94.31 79 ARG A N 1
ATOM 637 C CA . ARG A 1 79 ? 2.814 -37.875 -14.047 1 94.31 79 ARG A CA 1
ATOM 638 C C . ARG A 1 79 ? 4.254 -37.438 -13.828 1 94.31 79 ARG A C 1
ATOM 640 O O . ARG A 1 79 ? 4.715 -36.469 -14.461 1 94.31 79 ARG A O 1
ATOM 647 N N . GLN A 1 80 ? 4.895 -38.125 -12.922 1 93.62 80 GLN A N 1
ATOM 648 C CA . GLN A 1 80 ? 6.332 -37.906 -12.781 1 93.62 80 GLN A CA 1
ATOM 649 C C . GLN A 1 80 ? 7.094 -38.562 -13.93 1 93.62 80 GLN A C 1
ATOM 651 O O . GLN A 1 80 ? 7.027 -39.781 -14.094 1 93.62 80 GLN A O 1
ATOM 656 N N . VAL A 1 81 ? 7.734 -37.812 -14.734 1 89.56 81 VAL A N 1
ATOM 657 C CA . VAL A 1 81 ? 8.375 -38.344 -15.945 1 89.56 81 VAL A CA 1
ATOM 658 C C . VAL A 1 81 ? 9.672 -39.031 -15.57 1 89.56 81 VAL A C 1
ATOM 660 O O . VAL A 1 81 ? 10.062 -40 -16.234 1 89.56 81 VAL A O 1
ATOM 663 N N . ASP A 1 82 ? 10.375 -38.5 -14.625 1 91.62 82 ASP A N 1
ATOM 664 C CA . ASP A 1 82 ? 11.633 -39.031 -14.125 1 91.62 82 ASP A CA 1
ATOM 665 C C . ASP A 1 82 ? 11.695 -38.938 -12.602 1 91.62 82 ASP A C 1
ATOM 667 O O . ASP A 1 82 ? 11.484 -37.875 -12.023 1 91.62 82 ASP A O 1
ATOM 671 N N . GLU A 1 83 ? 12.039 -40 -12.008 1 89.5 83 GLU A N 1
ATOM 672 C CA . GLU A 1 83 ? 12.055 -40.062 -10.547 1 89.5 83 GLU A CA 1
ATOM 673 C C . GLU A 1 83 ? 13.141 -39.188 -9.961 1 89.5 83 GLU A C 1
ATOM 675 O O . GLU A 1 83 ? 13.055 -38.781 -8.797 1 89.5 83 GLU A O 1
ATOM 680 N N . LYS A 1 84 ? 14.102 -38.906 -10.758 1 91.69 84 LYS A N 1
ATOM 681 C CA . LYS A 1 84 ? 15.219 -38.094 -10.266 1 91.69 84 LYS A CA 1
ATOM 682 C C . LYS A 1 84 ? 14.898 -36.625 -10.281 1 91.69 84 LYS A C 1
ATOM 684 O O . LYS A 1 84 ? 15.602 -35.812 -9.656 1 91.69 84 LYS A O 1
ATOM 689 N N . VAL A 1 85 ? 13.859 -36.25 -10.945 1 92.81 85 VAL A N 1
ATOM 690 C CA . VAL A 1 85 ? 13.484 -34.844 -11.047 1 92.81 85 VAL A CA 1
ATOM 691 C C . VAL A 1 85 ? 12.156 -34.594 -10.32 1 92.81 85 VAL A C 1
ATOM 693 O O . VAL A 1 85 ? 11.148 -35.219 -10.641 1 92.81 85 VAL A O 1
ATOM 696 N N . PRO A 1 86 ? 12.18 -33.812 -9.367 1 93.56 86 PRO A N 1
ATOM 697 C CA . PRO A 1 86 ? 10.984 -33.562 -8.547 1 93.56 86 PRO A CA 1
ATOM 698 C C . PRO A 1 86 ? 9.953 -32.688 -9.258 1 93.56 86 PRO A C 1
ATOM 700 O O . PRO A 1 86 ? 9.719 -31.547 -8.852 1 93.56 86 PRO A O 1
ATOM 703 N N . ALA A 1 87 ? 9.266 -33.281 -10.289 1 96.75 87 ALA A N 1
ATOM 704 C CA . ALA A 1 87 ? 8.266 -32.5 -11.039 1 96.75 87 ALA A CA 1
ATOM 705 C C . ALA A 1 87 ? 7.254 -33.406 -11.703 1 96.75 87 ALA A C 1
ATOM 707 O O . ALA A 1 87 ? 7.504 -34.625 -11.875 1 96.75 87 ALA A O 1
ATOM 708 N N . TYR A 1 88 ? 6.164 -32.906 -12 1 95.75 88 TYR A N 1
ATOM 709 C CA . TYR A 1 88 ? 5.074 -33.625 -12.625 1 95.75 88 TYR A CA 1
ATOM 710 C C . TYR A 1 88 ? 4.672 -32.969 -13.945 1 95.75 88 TYR A C 1
ATOM 712 O O . TYR A 1 88 ? 4.504 -31.766 -14.023 1 95.75 88 TYR A O 1
ATOM 720 N N . LEU A 1 89 ? 4.531 -33.781 -14.93 1 96.38 89 LEU A N 1
ATOM 721 C CA . LEU A 1 89 ? 3.992 -33.312 -16.203 1 96.38 89 LEU A CA 1
ATOM 722 C C . LEU A 1 89 ? 2.467 -33.312 -16.172 1 96.38 89 LEU A C 1
ATOM 724 O O . LEU A 1 89 ? 1.848 -34.281 -15.742 1 96.38 89 LEU A O 1
ATOM 728 N N . ILE A 1 90 ? 1.917 -32.219 -16.594 1 96.12 90 ILE A N 1
ATOM 729 C CA . ILE A 1 90 ? 0.469 -32.062 -16.594 1 96.12 90 ILE A CA 1
ATOM 730 C C . ILE A 1 90 ? 0.031 -31.5 -17.953 1 96.12 90 ILE A C 1
ATOM 732 O O . ILE A 1 90 ? 0.433 -30.406 -18.344 1 96.12 90 ILE A O 1
ATOM 736 N N . PRO A 1 91 ? -0.917 -32.219 -18.75 1 95.5 91 PRO A N 1
ATOM 737 C CA . PRO A 1 91 ? -1.485 -33.5 -18.406 1 95.5 91 PRO A CA 1
ATOM 738 C C . PRO A 1 91 ? -0.443 -34.625 -18.406 1 95.5 91 PRO A C 1
ATOM 740 O O . PRO A 1 91 ? 0.544 -34.562 -19.141 1 95.5 91 PRO A O 1
ATOM 743 N N . GLY A 1 92 ? -0.738 -35.594 -17.641 1 94.56 92 GLY A N 1
ATOM 744 C CA . GLY A 1 92 ? 0.21 -36.688 -17.469 1 94.56 92 GLY A CA 1
ATOM 745 C C . GLY A 1 92 ? 0.251 -37.656 -18.641 1 94.56 92 GLY A C 1
ATOM 746 O O . GLY A 1 92 ? 1.155 -38.469 -18.75 1 94.56 92 GLY A O 1
ATOM 747 N N . THR A 1 93 ? -0.615 -37.531 -19.562 1 93.44 93 THR A N 1
ATOM 748 C CA . THR A 1 93 ? -0.669 -38.375 -20.75 1 93.44 93 THR A CA 1
ATOM 749 C C . THR A 1 93 ? 0.366 -37.938 -21.781 1 93.44 93 THR A C 1
ATOM 751 O O . THR A 1 93 ? 0.661 -38.688 -22.719 1 93.44 93 THR A O 1
ATOM 754 N N . ARG A 1 94 ? 0.926 -36.781 -21.578 1 91.38 94 ARG A N 1
ATOM 755 C CA . ARG A 1 94 ? 1.889 -36.25 -22.547 1 91.38 94 ARG A CA 1
ATOM 756 C C . ARG A 1 94 ? 3.301 -36.719 -22.219 1 91.38 94 ARG A C 1
ATOM 758 O O . ARG A 1 94 ? 3.535 -37.312 -21.172 1 91.38 94 ARG A O 1
ATOM 765 N N . GLY A 1 95 ? 4.195 -36.5 -23.203 1 89.38 95 GLY A N 1
ATOM 766 C CA . GLY A 1 95 ? 5.625 -36.688 -23.031 1 89.38 95 GLY A CA 1
ATOM 767 C C . GLY A 1 95 ? 6.445 -35.469 -23.391 1 89.38 95 GLY A C 1
ATOM 768 O O . GLY A 1 95 ? 6.012 -34.656 -24.203 1 89.38 95 GLY A O 1
ATOM 769 N N . LEU A 1 96 ? 7.543 -35.406 -22.719 1 88.75 96 LEU A N 1
ATOM 770 C CA . LEU A 1 96 ? 8.406 -34.281 -23 1 88.75 96 LEU A CA 1
ATOM 771 C C . LEU A 1 96 ? 8.812 -34.25 -24.469 1 88.75 96 LEU A C 1
ATOM 773 O O . LEU A 1 96 ? 9.062 -33.188 -25.031 1 88.75 96 LEU A O 1
ATOM 777 N N . SER A 1 97 ? 8.82 -35.406 -25.047 1 86.44 97 SER A N 1
ATOM 778 C CA . SER A 1 97 ? 9.172 -35.5 -26.453 1 86.44 97 SER A CA 1
ATOM 779 C C . SER A 1 97 ? 8.172 -34.781 -27.344 1 86.44 97 SER A C 1
ATOM 781 O O . SER A 1 97 ? 8.508 -34.344 -28.453 1 86.44 97 SER A O 1
ATOM 783 N N . ASP A 1 98 ? 6.992 -34.625 -26.766 1 83.88 98 ASP A N 1
ATOM 784 C CA . ASP A 1 98 ? 5.969 -33.906 -27.516 1 83.88 98 ASP A CA 1
ATOM 785 C C . ASP A 1 98 ? 6.359 -32.438 -27.688 1 83.88 98 ASP A C 1
ATOM 787 O O . ASP A 1 98 ? 5.836 -31.75 -28.562 1 83.88 98 ASP A O 1
ATOM 791 N N . PHE A 1 99 ? 7.234 -31.984 -26.844 1 83.88 99 PHE A N 1
ATOM 792 C CA . PHE A 1 99 ? 7.578 -30.562 -26.828 1 83.88 99 PHE A CA 1
ATOM 793 C C . PHE A 1 99 ? 9.023 -30.344 -27.25 1 83.88 99 PHE A C 1
ATOM 795 O O . PHE A 1 99 ? 9.508 -29.219 -27.281 1 83.88 99 PHE A O 1
ATOM 802 N N . ALA A 1 100 ? 9.703 -31.391 -27.422 1 78.44 100 ALA A N 1
ATOM 803 C CA . ALA A 1 100 ? 11.086 -31.328 -27.891 1 78.44 100 ALA A CA 1
ATOM 804 C C . ALA A 1 100 ? 11.148 -30.906 -29.359 1 78.44 100 ALA A C 1
ATOM 806 O O . ALA A 1 100 ? 10.125 -30.875 -30.031 1 78.44 100 ALA A O 1
ATOM 807 N N . GLN A 1 101 ? 12.305 -30.719 -30.062 1 60.84 101 GLN A N 1
ATOM 808 C CA . GLN A 1 101 ? 12.633 -30.172 -31.375 1 60.84 101 GLN A CA 1
ATOM 809 C C . GLN A 1 101 ? 11.578 -30.547 -32.406 1 60.84 101 GLN A C 1
ATOM 811 O O . GLN A 1 101 ? 11.016 -31.656 -32.344 1 60.84 101 GLN A O 1
ATOM 816 N N . PRO A 1 102 ? 11.125 -29.406 -33 1 55.44 102 PRO A N 1
ATOM 817 C CA . PRO A 1 102 ? 9.977 -29.406 -33.938 1 55.44 102 PRO A CA 1
ATOM 818 C C . PRO A 1 102 ? 10.016 -30.578 -34.906 1 55.44 102 PRO A C 1
ATOM 820 O O . PRO A 1 102 ? 11.062 -30.875 -35.469 1 55.44 102 PRO A O 1
ATOM 823 N N . LYS A 1 103 ? 9.359 -31.578 -34.562 1 51.53 103 LYS A N 1
ATOM 824 C CA . LYS A 1 103 ? 9.016 -32.375 -35.719 1 51.53 103 LYS A CA 1
ATOM 825 C C . LYS A 1 103 ? 8.375 -31.5 -36.812 1 51.53 103 LYS A C 1
ATOM 827 O O . LYS A 1 103 ? 7.73 -30.5 -36.5 1 51.53 103 LYS A O 1
ATOM 832 N N . ASP A 1 104 ? 9.07 -31.312 -37.969 1 48.19 104 ASP A N 1
ATOM 833 C CA . ASP A 1 104 ? 8.555 -30.625 -39.125 1 48.19 104 ASP A CA 1
ATOM 834 C C . ASP A 1 104 ? 7.035 -30.766 -39.219 1 48.19 104 ASP A C 1
ATOM 836 O O . ASP A 1 104 ? 6.473 -30.766 -40.312 1 48.19 104 ASP A O 1
ATOM 840 N N . ASP A 1 105 ? 6.457 -31.328 -38.188 1 50.62 105 ASP A N 1
ATOM 841 C CA . ASP A 1 105 ? 5.102 -31.734 -38.562 1 50.62 105 ASP A CA 1
ATOM 842 C C . ASP A 1 105 ? 4.164 -30.531 -38.594 1 50.62 105 ASP A C 1
ATOM 844 O O . ASP A 1 105 ? 2.941 -30.688 -38.656 1 50.62 105 ASP A O 1
ATOM 848 N N . GLY A 1 106 ? 4.461 -29.266 -38.875 1 54.03 106 GLY A N 1
ATOM 849 C CA . GLY A 1 106 ? 3.547 -28.188 -39.219 1 54.03 106 GLY A CA 1
ATOM 850 C C . GLY A 1 106 ? 3.273 -27.25 -38.062 1 54.03 106 GLY A C 1
ATOM 851 O O . GLY A 1 106 ? 3.961 -27.297 -37.031 1 54.03 106 GLY A O 1
ATOM 852 N N . LYS A 1 107 ? 1.862 -26.859 -37.438 1 58.69 107 LYS A N 1
ATOM 853 C CA . LYS A 1 107 ? 0.979 -25.703 -37.281 1 58.69 107 LYS A CA 1
ATOM 854 C C . LYS A 1 107 ? 1.029 -25.188 -35.844 1 58.69 107 LYS A C 1
ATOM 856 O O . LYS A 1 107 ? 0.849 -23.984 -35.594 1 58.69 107 LYS A O 1
ATOM 861 N N . LYS A 1 108 ? 1.084 -26 -34.625 1 75.75 108 LYS A N 1
ATOM 862 C CA . LYS A 1 108 ? 0.741 -25.312 -33.375 1 75.75 108 LYS A CA 1
ATOM 863 C C . LYS A 1 108 ? 1.994 -24.969 -32.594 1 75.75 108 LYS A C 1
ATOM 865 O O . LYS A 1 108 ? 2.932 -25.766 -32.5 1 75.75 108 LYS A O 1
ATOM 870 N N . GLN A 1 109 ? 2.084 -23.719 -32.188 1 86.81 109 GLN A N 1
ATOM 871 C CA . GLN A 1 109 ? 3.102 -23.344 -31.203 1 86.81 109 GLN A CA 1
ATOM 872 C C . GLN A 1 109 ? 3.062 -24.25 -29.984 1 86.81 109 GLN A C 1
ATOM 874 O O . GLN A 1 109 ? 1.998 -24.75 -29.609 1 86.81 109 GLN A O 1
ATOM 879 N N . ARG A 1 110 ? 4.195 -24.594 -29.531 1 92.56 110 ARG A N 1
ATOM 880 C CA . ARG A 1 110 ? 4.312 -25.453 -28.344 1 92.56 110 ARG A CA 1
ATOM 881 C C . ARG A 1 110 ? 4.949 -24.703 -27.188 1 92.56 110 ARG A C 1
ATOM 883 O O . ARG A 1 110 ? 5.863 -23.906 -27.375 1 92.56 110 ARG A O 1
ATOM 890 N N . CYS A 1 111 ? 4.426 -24.953 -26.016 1 96.12 111 CYS A N 1
ATOM 891 C CA . CYS A 1 111 ? 4.93 -24.297 -24.828 1 96.12 111 CYS A CA 1
ATOM 892 C C . CYS A 1 111 ? 4.895 -25.234 -23.625 1 96.12 111 CYS A C 1
ATOM 894 O O . CYS A 1 111 ? 3.887 -25.906 -23.391 1 96.12 111 CYS A O 1
ATOM 896 N N . VAL A 1 112 ? 5.961 -25.344 -22.938 1 97.62 112 VAL A N 1
ATOM 897 C CA . VAL A 1 112 ? 5.988 -25.984 -21.625 1 97.62 112 VAL A CA 1
ATOM 898 C C . VAL A 1 112 ? 6.168 -24.922 -20.547 1 97.62 112 VAL A C 1
ATOM 900 O O . VAL A 1 112 ? 7.145 -24.172 -20.562 1 97.62 112 VAL A O 1
ATOM 903 N N . VAL A 1 113 ? 5.211 -24.859 -19.656 1 98.75 113 VAL A N 1
ATOM 904 C CA . VAL A 1 113 ? 5.324 -23.938 -18.516 1 98.75 113 VAL A CA 1
ATOM 905 C C . VAL A 1 113 ? 5.941 -24.672 -17.328 1 98.75 113 VAL A C 1
ATOM 907 O O . VAL A 1 113 ? 5.402 -25.672 -16.859 1 98.75 113 VAL A O 1
ATOM 910 N N . LEU A 1 114 ? 7.125 -24.234 -16.984 1 98.88 114 LEU A N 1
ATOM 911 C CA . LEU A 1 114 ? 7.668 -24.688 -15.703 1 98.88 114 LEU A CA 1
ATOM 912 C C . LEU A 1 114 ? 7.02 -23.922 -14.547 1 98.88 114 LEU A C 1
ATOM 914 O O . LEU A 1 114 ? 7.203 -22.719 -14.406 1 98.88 114 LEU A O 1
ATOM 918 N N . PHE A 1 115 ? 6.277 -24.672 -13.672 1 98.75 115 PHE A N 1
ATOM 919 C CA . PHE A 1 115 ? 5.383 -24.031 -12.719 1 98.75 115 PHE A CA 1
ATOM 920 C C . PHE A 1 115 ? 5.871 -24.234 -11.289 1 98.75 115 PHE A C 1
ATOM 922 O O . PHE A 1 115 ? 6.305 -25.344 -10.93 1 98.75 115 PHE A O 1
ATOM 929 N N . ALA A 1 116 ? 5.891 -23.203 -10.539 1 98.44 116 ALA A N 1
ATOM 930 C CA . ALA A 1 116 ? 6.148 -23.266 -9.102 1 98.44 116 ALA A CA 1
ATOM 931 C C . ALA A 1 116 ? 4.918 -22.844 -8.305 1 98.44 116 ALA A C 1
ATOM 933 O O . ALA A 1 116 ? 4.395 -21.734 -8.508 1 98.44 116 ALA A O 1
ATOM 934 N N . HIS A 1 117 ? 4.48 -23.688 -7.406 1 95.56 117 HIS A N 1
ATOM 935 C CA . HIS A 1 117 ? 3.283 -23.422 -6.625 1 95.56 117 HIS A CA 1
ATOM 936 C C . HIS A 1 117 ? 3.596 -22.484 -5.457 1 95.56 117 HIS A C 1
ATOM 938 O O . HIS A 1 117 ? 4.742 -22.406 -5.008 1 95.56 117 HIS A O 1
ATOM 944 N N . GLY A 1 118 ? 2.545 -21.828 -5.008 1 95.56 118 GLY A N 1
ATOM 945 C CA . GLY A 1 118 ? 2.66 -21.016 -3.812 1 95.56 118 GLY A CA 1
ATOM 946 C C . GLY A 1 118 ? 2.592 -21.812 -2.529 1 95.56 118 GLY A C 1
ATOM 947 O O . GLY A 1 118 ? 2.773 -23.031 -2.543 1 95.56 118 GLY A O 1
ATOM 948 N N . GLY A 1 119 ? 2.398 -21.016 -1.441 1 93.25 119 GLY A N 1
ATOM 949 C CA . GLY A 1 119 ? 2.359 -21.656 -0.132 1 93.25 119 GLY A CA 1
ATOM 950 C C . GLY A 1 119 ? 3.434 -21.141 0.809 1 93.25 119 GLY A C 1
ATOM 951 O O . GLY A 1 119 ? 3.824 -21.828 1.748 1 93.25 119 GLY A O 1
ATOM 952 N N . GLY A 1 120 ? 3.918 -20 0.539 1 95.31 120 GLY A N 1
ATOM 953 C CA . GLY A 1 120 ? 4.926 -19.406 1.4 1 95.31 120 GLY A CA 1
ATOM 954 C C . GLY A 1 120 ? 6.172 -20.25 1.542 1 95.31 120 GLY A C 1
ATOM 955 O O . GLY A 1 120 ? 6.809 -20.266 2.6 1 95.31 120 GLY A O 1
ATOM 956 N N . TYR A 1 121 ? 6.441 -21.094 0.558 1 96.5 121 TYR A N 1
ATOM 957 C CA . TYR A 1 121 ? 7.562 -22.031 0.523 1 96.5 121 TYR A CA 1
ATOM 958 C C . TYR A 1 121 ? 7.426 -23.094 1.613 1 96.5 121 TYR A C 1
ATOM 960 O O . TYR A 1 121 ? 8.219 -24.031 1.678 1 96.5 121 TYR A O 1
ATOM 968 N N . ALA A 1 122 ? 6.434 -22.953 2.479 1 94.12 122 ALA A N 1
ATOM 969 C CA . ALA A 1 122 ? 6.352 -23.828 3.652 1 94.12 122 ALA A CA 1
ATOM 970 C C . ALA A 1 122 ? 5.215 -24.828 3.51 1 94.12 122 ALA A C 1
ATOM 972 O O . ALA A 1 122 ? 5.141 -25.812 4.262 1 94.12 122 ALA A O 1
ATOM 973 N N . ARG A 1 123 ? 4.379 -24.578 2.531 1 90.81 123 ARG A N 1
ATOM 974 C CA . ARG A 1 123 ? 3.225 -25.453 2.348 1 90.81 123 ARG A CA 1
ATOM 975 C C . ARG A 1 123 ? 2.955 -25.688 0.868 1 90.81 123 ARG A C 1
ATOM 977 O O . ARG A 1 123 ? 3.486 -24.984 0.008 1 90.81 123 ARG A O 1
ATOM 984 N N . GLY A 1 124 ? 2.09 -26.766 0.632 1 89.38 124 GLY A N 1
ATOM 985 C CA . GLY A 1 124 ? 1.639 -27.062 -0.719 1 89.38 124 GLY A CA 1
ATOM 986 C C . GLY A 1 124 ? 2.404 -28.203 -1.369 1 89.38 124 GLY A C 1
ATOM 987 O O . GLY A 1 124 ? 3.287 -28.797 -0.749 1 89.38 124 GLY A O 1
ATOM 988 N N . GLU A 1 125 ? 1.987 -28.484 -2.586 1 89.94 125 GLU A N 1
ATOM 989 C CA . GLU A 1 125 ? 2.611 -29.516 -3.406 1 89.94 125 GLU A CA 1
ATOM 990 C C . GLU A 1 125 ? 2.402 -29.25 -4.895 1 89.94 125 GLU A C 1
ATOM 992 O O . GLU A 1 125 ? 1.514 -28.469 -5.27 1 89.94 125 GLU A O 1
ATOM 997 N N . ALA A 1 126 ? 3.166 -29.891 -5.672 1 92.19 126 ALA A N 1
ATOM 998 C CA . ALA A 1 126 ? 3.234 -29.609 -7.105 1 92.19 126 ALA A CA 1
ATOM 999 C C . ALA A 1 126 ? 1.895 -29.891 -7.781 1 92.19 126 ALA A C 1
ATOM 1001 O O . ALA A 1 126 ? 1.533 -29.219 -8.75 1 92.19 126 ALA A O 1
ATOM 1002 N N . ARG A 1 127 ? 1.053 -30.844 -7.297 1 91.62 127 ARG A N 1
ATOM 1003 C CA . ARG A 1 127 ? -0.147 -31.297 -7.996 1 91.62 127 ARG A CA 1
ATOM 1004 C C . ARG A 1 127 ? -1.384 -30.562 -7.488 1 91.62 127 ARG A C 1
ATOM 1006 O O . ARG A 1 127 ? -2.486 -30.766 -8 1 91.62 127 ARG A O 1
ATOM 1013 N N . MET A 1 128 ? -1.199 -29.609 -6.574 1 87.81 128 MET A N 1
ATOM 1014 C CA . MET A 1 128 ? -2.346 -29.031 -5.879 1 87.81 128 MET A CA 1
ATOM 1015 C C . MET A 1 128 ? -3.178 -28.156 -6.824 1 87.81 128 MET A C 1
ATOM 1017 O O . MET A 1 128 ? -4.383 -28 -6.625 1 87.81 128 MET A O 1
ATOM 1021 N N . TYR A 1 129 ? -2.539 -27.688 -7.898 1 90.12 129 TYR A N 1
ATOM 1022 C CA . TYR A 1 129 ? -3.229 -26.781 -8.82 1 90.12 129 TYR A CA 1
ATOM 1023 C C . TYR A 1 129 ? -3.592 -27.5 -10.109 1 90.12 129 TYR A C 1
ATOM 1025 O O . TYR A 1 129 ? -3.766 -26.875 -11.156 1 90.12 129 TYR A O 1
ATOM 1033 N N . VAL A 1 130 ? -3.742 -28.812 -10.078 1 92.06 130 VAL A N 1
ATOM 1034 C CA . VAL A 1 130 ? -3.93 -29.609 -11.289 1 92.06 130 VAL A CA 1
ATOM 1035 C C . VAL A 1 130 ? -5.168 -29.109 -12.039 1 92.06 130 VAL A C 1
ATOM 1037 O O . VAL A 1 130 ? -5.156 -29.016 -13.266 1 92.06 130 VAL A O 1
ATOM 1040 N N . ASN A 1 131 ? -6.234 -28.75 -11.344 1 89.94 131 ASN A N 1
ATOM 1041 C CA . ASN A 1 131 ? -7.457 -28.297 -11.992 1 89.94 131 ASN A CA 1
ATOM 1042 C C . ASN A 1 131 ? -7.25 -26.969 -12.727 1 89.94 131 ASN A C 1
ATOM 1044 O O . ASN A 1 131 ? -7.797 -26.766 -13.805 1 89.94 131 ASN A O 1
ATOM 1048 N N . TYR A 1 132 ? -6.5 -26.047 -12.109 1 93.19 132 TYR A N 1
ATOM 1049 C CA . TYR A 1 132 ? -6.203 -24.75 -12.727 1 93.19 132 TYR A CA 1
ATOM 1050 C C . TYR A 1 132 ? -5.312 -24.938 -13.953 1 93.19 132 TYR A C 1
ATOM 1052 O O . TYR A 1 132 ? -5.543 -24.312 -14.992 1 93.19 132 TYR A O 1
ATOM 1060 N N . LEU A 1 133 ? -4.324 -25.812 -13.812 1 96.12 133 LEU A N 1
ATOM 1061 C CA . LEU A 1 133 ? -3.373 -26.047 -14.898 1 96.12 133 LEU A CA 1
ATOM 1062 C C . LEU A 1 133 ? -4.051 -26.703 -16.078 1 96.12 133 LEU A C 1
ATOM 1064 O O . LEU A 1 133 ? -3.842 -26.312 -17.234 1 96.12 133 LEU A O 1
ATOM 1068 N N . GLU A 1 134 ? -4.922 -27.641 -15.781 1 94.94 134 GLU A N 1
ATOM 1069 C CA . GLU A 1 134 ? -5.684 -28.297 -16.844 1 94.94 134 GLU A CA 1
ATOM 1070 C C . GLU A 1 134 ? -6.617 -27.328 -17.547 1 94.94 134 GLU A C 1
ATOM 1072 O O . GLU A 1 134 ? -6.836 -27.422 -18.75 1 94.94 134 GLU A O 1
ATOM 1077 N N . ARG A 1 135 ? -7.156 -26.422 -16.766 1 95 135 ARG A N 1
ATOM 1078 C CA . ARG A 1 135 ? -8.016 -25.391 -17.344 1 95 135 ARG A CA 1
ATOM 1079 C C . ARG A 1 135 ? -7.234 -24.531 -18.344 1 95 135 ARG A C 1
ATOM 1081 O O . ARG A 1 135 ? -7.711 -24.281 -19.453 1 95 135 ARG A O 1
ATOM 1088 N N . TRP A 1 136 ? -6.047 -24.141 -18.016 1 97.75 136 TRP A N 1
ATOM 1089 C CA . TRP A 1 136 ? -5.23 -23.328 -18.922 1 97.75 136 TRP A CA 1
ATOM 1090 C C . TRP A 1 136 ? -4.828 -24.125 -20.156 1 97.75 136 TRP A C 1
ATOM 1092 O O . TRP A 1 136 ? -4.758 -23.578 -21.25 1 97.75 136 TRP A O 1
ATOM 1102 N N . VAL A 1 137 ? -4.574 -25.453 -19.984 1 97.44 137 VAL A N 1
ATOM 1103 C CA . VAL A 1 137 ? -4.258 -26.312 -21.109 1 97.44 137 VAL A CA 1
ATOM 1104 C C . VAL A 1 137 ? -5.426 -26.328 -22.094 1 97.44 137 VAL A C 1
ATOM 1106 O O . VAL A 1 137 ? -5.23 -26.141 -23.297 1 97.44 137 VAL A O 1
ATOM 1109 N N . ALA A 1 138 ? -6.57 -26.469 -21.578 1 96.5 138 ALA A N 1
ATOM 1110 C CA . ALA A 1 138 ? -7.766 -26.516 -22.422 1 96.5 138 ALA A CA 1
ATOM 1111 C C . ALA A 1 138 ? -7.988 -25.172 -23.125 1 96.5 138 ALA A C 1
ATOM 1113 O O . ALA A 1 138 ? -8.289 -25.141 -24.328 1 96.5 138 ALA A O 1
ATOM 1114 N N . GLU A 1 139 ? -7.855 -24.094 -22.375 1 96.38 139 GLU A N 1
ATOM 1115 C CA . GLU A 1 139 ? -8.07 -22.766 -22.938 1 96.38 139 GLU A CA 1
ATOM 1116 C C . GLU A 1 139 ? -7.031 -22.453 -24 1 96.38 139 GLU A C 1
ATOM 1118 O O . GLU A 1 139 ? -7.344 -21.812 -25.016 1 96.38 139 GLU A O 1
ATOM 1123 N N . SER A 1 140 ? -5.812 -22.812 -23.766 1 97 140 SER A N 1
ATOM 1124 C CA . SER A 1 140 ? -4.734 -22.578 -24.719 1 97 140 SER A CA 1
ATOM 1125 C C . SER A 1 140 ? -4.957 -23.344 -26.016 1 97 140 SER A C 1
ATOM 1127 O O . SER A 1 140 ? -4.66 -22.844 -27.094 1 97 140 SER A O 1
ATOM 1129 N N . ALA A 1 141 ? -5.453 -24.547 -25.938 1 94.94 141 ALA A N 1
ATOM 1130 C CA . ALA A 1 141 ? -5.734 -25.375 -27.125 1 94.94 141 ALA A CA 1
ATOM 1131 C C . ALA A 1 141 ? -6.738 -24.672 -28.031 1 94.94 141 ALA A C 1
ATOM 1133 O O . ALA A 1 141 ? -6.625 -24.75 -29.266 1 94.94 141 ALA A O 1
ATOM 1134 N N . ARG A 1 142 ? -7.613 -23.984 -27.438 1 94.69 142 ARG A N 1
ATOM 1135 C CA . ARG A 1 142 ? -8.625 -23.266 -28.203 1 94.69 142 ARG A CA 1
ATOM 1136 C C . ARG A 1 142 ? -8.008 -22.078 -28.922 1 94.69 142 ARG A C 1
ATOM 1138 O O . ARG A 1 142 ? -8.617 -21.516 -29.844 1 94.69 142 ARG A O 1
ATOM 1145 N N . ARG A 1 143 ? -6.844 -21.766 -28.562 1 93.56 143 ARG A N 1
ATOM 1146 C CA . ARG A 1 143 ? -6.164 -20.625 -29.156 1 93.56 143 ARG A CA 1
ATOM 1147 C C . ARG A 1 143 ? -4.914 -21.062 -29.906 1 93.56 143 ARG A C 1
ATOM 1149 O O . ARG A 1 143 ? -3.963 -20.297 -30.047 1 93.56 143 ARG A O 1
ATOM 1156 N N . ASP A 1 144 ? -4.84 -22.312 -30.25 1 92.5 144 ASP A N 1
ATOM 1157 C CA . ASP A 1 144 ? -3.83 -22.906 -31.125 1 92.5 144 ASP A CA 1
ATOM 1158 C C . ASP A 1 144 ? -2.457 -22.906 -30.453 1 92.5 144 ASP A C 1
ATOM 1160 O O . ASP A 1 144 ? -1.445 -22.625 -31.109 1 92.5 144 ASP A O 1
ATOM 1164 N N . LEU A 1 145 ? -2.479 -23.031 -29.141 1 95.12 145 LEU A N 1
ATOM 1165 C CA . LEU A 1 145 ? -1.25 -23.203 -28.375 1 95.12 145 LEU A CA 1
ATOM 1166 C C . LEU A 1 145 ? -1.251 -24.562 -27.672 1 95.12 145 LEU A C 1
ATOM 1168 O O . LEU A 1 145 ? -2.131 -24.828 -26.844 1 95.12 145 LEU A O 1
ATOM 1172 N N . ASP A 1 146 ? -0.347 -25.391 -28.109 1 95 146 ASP A N 1
ATOM 1173 C CA . ASP A 1 146 ? -0.154 -26.656 -27.391 1 95 146 ASP A CA 1
ATOM 1174 C C . ASP A 1 146 ? 0.641 -26.438 -26.109 1 95 146 ASP A C 1
ATOM 1176 O O . ASP A 1 146 ? 1.842 -26.172 -26.156 1 95 146 ASP A O 1
ATOM 1180 N N . LEU A 1 147 ? -0.088 -26.609 -25 1 96.69 147 LEU A N 1
ATOM 1181 C CA . LEU A 1 147 ? 0.473 -26.234 -23.703 1 96.69 147 LEU A CA 1
ATOM 1182 C C . LEU A 1 147 ? 0.54 -27.438 -22.766 1 96.69 147 LEU A C 1
ATOM 1184 O O . LEU A 1 147 ? -0.387 -28.25 -22.734 1 96.69 147 LEU A O 1
ATOM 1188 N N . ALA A 1 148 ? 1.619 -27.578 -22.109 1 96.94 148 ALA A N 1
ATOM 1189 C CA . ALA A 1 148 ? 1.745 -28.469 -20.969 1 96.94 148 ALA A CA 1
ATOM 1190 C C . ALA A 1 148 ? 2.449 -27.781 -19.812 1 96.94 148 ALA A C 1
ATOM 1192 O O . ALA A 1 148 ? 3.061 -26.719 -19.984 1 96.94 148 ALA A O 1
ATOM 1193 N N . PHE A 1 149 ? 2.221 -28.328 -18.656 1 98.12 149 PHE A N 1
ATOM 1194 C CA . PHE A 1 149 ? 2.885 -27.812 -17.469 1 98.12 149 PHE A CA 1
ATOM 1195 C C . PHE A 1 149 ? 3.844 -28.844 -16.891 1 98.12 149 PHE A C 1
ATOM 1197 O O . PHE A 1 149 ? 3.568 -30.047 -16.938 1 98.12 149 PHE A O 1
ATOM 1204 N N . TYR A 1 150 ? 4.941 -28.406 -16.5 1 98.12 150 TYR A N 1
ATOM 1205 C CA . TYR A 1 150 ? 5.867 -29.156 -15.656 1 98.12 150 TYR A CA 1
ATOM 1206 C C . TYR A 1 150 ? 5.945 -28.547 -14.266 1 98.12 150 TYR A C 1
ATOM 1208 O O . TYR A 1 150 ? 6.711 -27.594 -14.039 1 98.12 150 TYR A O 1
ATOM 1216 N N . SER A 1 151 ? 5.148 -29.094 -13.336 1 97.25 151 SER A N 1
ATOM 1217 C CA . SER A 1 151 ? 4.973 -28.531 -12 1 97.25 151 SER A CA 1
ATOM 1218 C C . SER A 1 151 ? 5.992 -29.094 -11.023 1 97.25 151 SER A C 1
ATOM 1220 O O . SER A 1 151 ? 6.043 -30.312 -10.797 1 97.25 151 SER A O 1
ATOM 1222 N N . VAL A 1 152 ? 6.73 -28.25 -10.375 1 98.06 152 VAL A N 1
ATOM 1223 C CA . VAL A 1 152 ? 7.906 -28.656 -9.617 1 98.06 152 VAL A CA 1
ATOM 1224 C C . VAL A 1 152 ? 7.508 -28.938 -8.164 1 98.06 152 VAL A C 1
ATOM 1226 O O . VAL A 1 152 ? 6.793 -28.156 -7.547 1 98.06 152 VAL A O 1
ATOM 1229 N N . GLU A 1 153 ? 7.914 -30.062 -7.66 1 95.56 153 GLU A N 1
ATOM 1230 C CA . GLU A 1 153 ? 7.777 -30.438 -6.254 1 95.56 153 GLU A CA 1
ATOM 1231 C C . GLU A 1 153 ? 9.016 -30.047 -5.453 1 95.56 153 GLU A C 1
ATOM 1233 O O . GLU A 1 153 ? 9.773 -30.906 -5.008 1 95.56 153 GLU A O 1
ATOM 1238 N N . TYR A 1 154 ? 9.133 -28.766 -5.238 1 97.31 154 TYR A N 1
ATOM 1239 C CA . TYR A 1 154 ? 10.328 -28.312 -4.531 1 97.31 154 TYR A CA 1
ATOM 1240 C C . TYR A 1 154 ? 10.227 -28.609 -3.043 1 97.31 154 TYR A C 1
ATOM 1242 O O . TYR A 1 154 ? 9.125 -28.734 -2.496 1 97.31 154 TYR A O 1
ATOM 1250 N N . PRO A 1 155 ? 11.445 -28.766 -2.332 1 97.19 155 PRO A N 1
ATOM 1251 C CA . PRO A 1 155 ? 11.398 -28.984 -0.883 1 97.19 155 PRO A CA 1
ATOM 1252 C C . PRO A 1 155 ? 10.82 -27.781 -0.127 1 97.19 155 PRO A C 1
ATOM 1254 O O . PRO A 1 155 ? 11.102 -26.641 -0.469 1 97.19 155 PRO A O 1
ATOM 1257 N N . LEU A 1 156 ? 9.984 -28.062 0.856 1 96 156 LEU A N 1
ATOM 1258 C CA . LEU A 1 156 ? 9.414 -27.016 1.69 1 96 156 LEU A CA 1
ATOM 1259 C C . LEU A 1 156 ? 10.438 -26.516 2.709 1 96 156 LEU A C 1
ATOM 1261 O O . LEU A 1 156 ? 11.391 -27.219 3.033 1 96 156 LEU A O 1
ATOM 1265 N N . THR A 1 157 ? 10.219 -25.328 3.141 1 97.5 157 THR A N 1
ATOM 1266 C CA . THR A 1 157 ? 11.164 -24.703 4.062 1 97.5 157 THR A CA 1
ATOM 1267 C C . THR A 1 157 ? 11.164 -25.438 5.406 1 97.5 157 THR A C 1
ATOM 1269 O O . THR A 1 157 ? 12.094 -25.281 6.199 1 97.5 157 THR A O 1
ATOM 1272 N N . THR A 1 158 ? 10.117 -26.188 5.688 1 94.5 158 THR A N 1
ATOM 1273 C CA . THR A 1 158 ? 10.094 -27.016 6.891 1 94.5 158 THR A CA 1
ATOM 1274 C C . THR A 1 158 ? 11.164 -28.094 6.824 1 94.5 158 THR A C 1
ATOM 1276 O O . THR A 1 158 ? 11.562 -28.641 7.852 1 94.5 158 THR A O 1
ATOM 1279 N N . LYS A 1 159 ? 11.602 -28.391 5.625 1 96.25 159 LYS A N 1
ATOM 1280 C CA . LYS A 1 159 ? 12.664 -29.375 5.418 1 96.25 159 LYS A CA 1
ATOM 1281 C C . LYS A 1 159 ? 14.008 -28.688 5.199 1 96.25 159 LYS A C 1
ATOM 1283 O O . LYS A 1 159 ? 15.023 -29.109 5.75 1 96.25 159 LYS A O 1
ATOM 1288 N N . ALA A 1 160 ? 14.047 -27.719 4.375 1 97.94 160 ALA A N 1
ATOM 1289 C CA . ALA A 1 160 ? 15.281 -27 4.062 1 97.94 160 ALA A CA 1
ATOM 1290 C C . ALA A 1 160 ? 14.992 -25.562 3.621 1 97.94 160 ALA A C 1
ATOM 1292 O O . ALA A 1 160 ? 14.156 -25.344 2.742 1 97.94 160 ALA A O 1
ATOM 1293 N N . SER A 1 161 ? 15.688 -24.625 4.191 1 98.44 161 SER A N 1
ATOM 1294 C CA . SER A 1 161 ? 15.547 -23.219 3.805 1 98.44 161 SER A CA 1
ATOM 1295 C C . SER A 1 161 ? 16.172 -22.969 2.434 1 98.44 161 SER A C 1
ATOM 1297 O O . SER A 1 161 ? 16.672 -23.891 1.794 1 98.44 161 SER A O 1
ATOM 1299 N N . HIS A 1 162 ? 16.016 -21.719 1.856 1 98.56 162 HIS A N 1
ATOM 1300 C CA . HIS A 1 162 ? 16.734 -21.328 0.641 1 98.56 162 HIS A CA 1
ATOM 1301 C C . HIS A 1 162 ? 18.203 -21.703 0.72 1 98.56 162 HIS A C 1
ATOM 1303 O O . HIS A 1 162 ? 18.828 -21.562 1.775 1 98.56 162 HIS A O 1
ATOM 1309 N N . PRO A 1 163 ? 18.703 -22.234 -0.3 1 98.5 163 PRO A N 1
ATOM 1310 C CA . PRO A 1 163 ? 18.25 -22.172 -1.691 1 98.5 163 PRO A CA 1
ATOM 1311 C C . PRO A 1 163 ? 17.625 -23.469 -2.174 1 98.5 163 PRO A C 1
ATOM 1313 O O . PRO A 1 163 ? 17.562 -23.719 -3.381 1 98.5 163 PRO A O 1
ATOM 1316 N N . ALA A 1 164 ? 17.141 -24.344 -1.329 1 98.62 164 ALA A N 1
ATOM 1317 C CA . ALA A 1 164 ? 16.672 -25.672 -1.698 1 98.62 164 ALA A CA 1
ATOM 1318 C C . ALA A 1 164 ? 15.555 -25.594 -2.738 1 98.62 164 ALA A C 1
ATOM 1320 O O . ALA A 1 164 ? 15.523 -26.391 -3.686 1 98.62 164 ALA A O 1
ATOM 1321 N N . GLN A 1 165 ? 14.641 -24.641 -2.572 1 98.69 165 GLN A N 1
ATOM 1322 C CA . GLN A 1 165 ? 13.516 -24.484 -3.484 1 98.69 165 GLN A CA 1
ATOM 1323 C C . GLN A 1 165 ? 13.984 -24.047 -4.871 1 98.69 165 GLN A C 1
ATOM 1325 O O . GLN A 1 165 ? 13.586 -24.641 -5.875 1 98.69 165 GLN A O 1
ATOM 1330 N N . ARG A 1 166 ? 14.852 -23.062 -4.891 1 98.69 166 ARG A N 1
ATOM 1331 C CA . ARG A 1 166 ? 15.398 -22.547 -6.148 1 98.69 166 ARG A CA 1
ATOM 1332 C C . ARG A 1 166 ? 16.172 -23.641 -6.879 1 98.69 166 ARG A C 1
ATOM 1334 O O . ARG A 1 166 ? 16.047 -23.797 -8.094 1 98.69 166 ARG A O 1
ATOM 1341 N N . ASN A 1 167 ? 16.969 -24.406 -6.141 1 98.5 167 ASN A N 1
ATOM 1342 C CA . ASN A 1 167 ? 17.781 -25.453 -6.738 1 98.5 167 ASN A CA 1
ATOM 1343 C C . ASN A 1 167 ? 16.922 -26.531 -7.391 1 98.5 167 ASN A C 1
ATOM 1345 O O . ASN A 1 167 ? 17.234 -27 -8.484 1 98.5 167 ASN A O 1
ATOM 1349 N N . ALA A 1 168 ? 15.867 -26.875 -6.77 1 98.56 168 ALA A N 1
ATOM 1350 C CA . ALA A 1 168 ? 14.953 -27.859 -7.332 1 98.56 168 ALA A CA 1
ATOM 1351 C C . ALA A 1 168 ? 14.305 -27.344 -8.617 1 98.56 168 ALA A C 1
ATOM 1353 O O . ALA A 1 168 ? 14.148 -28.094 -9.586 1 98.56 168 ALA A O 1
ATOM 1354 N N . PHE A 1 169 ? 13.938 -26.094 -8.586 1 98.88 169 PHE A N 1
ATOM 1355 C CA . PHE A 1 169 ? 13.32 -25.484 -9.758 1 98.88 169 PHE A CA 1
ATOM 1356 C C . PHE A 1 169 ? 14.297 -25.438 -10.922 1 98.88 169 PHE A C 1
ATOM 1358 O O . PHE A 1 169 ? 13.93 -25.781 -12.055 1 98.88 169 PHE A O 1
ATOM 1365 N N . ILE A 1 170 ? 15.516 -25.125 -10.656 1 98.81 170 ILE A N 1
ATOM 1366 C CA . ILE A 1 170 ? 16.547 -25.047 -11.688 1 98.81 170 ILE A CA 1
ATOM 1367 C C . ILE A 1 170 ? 16.875 -26.453 -12.195 1 98.81 170 ILE A C 1
ATOM 1369 O O . ILE A 1 170 ? 17.125 -26.641 -13.391 1 98.81 170 ILE A O 1
ATOM 1373 N N . GLN A 1 171 ? 16.859 -27.406 -11.289 1 98.38 171 GLN A N 1
ATOM 1374 C CA . GLN A 1 171 ? 17.078 -28.781 -11.703 1 98.38 171 GLN A CA 1
ATOM 1375 C C . GLN A 1 171 ? 16.016 -29.219 -12.727 1 98.38 171 GLN A C 1
ATOM 1377 O O . GLN A 1 171 ? 16.344 -29.844 -13.734 1 98.38 171 GLN A O 1
ATOM 1382 N N . ALA A 1 172 ? 14.797 -28.875 -12.445 1 98.62 172 ALA A N 1
ATOM 1383 C CA . ALA A 1 172 ? 13.711 -29.203 -13.359 1 98.62 172 ALA A CA 1
ATOM 1384 C C . ALA A 1 172 ? 13.875 -28.469 -14.695 1 98.62 172 ALA A C 1
ATOM 1386 O O . ALA A 1 172 ? 13.625 -29.047 -15.758 1 98.62 172 ALA A O 1
ATOM 1387 N N . TYR A 1 173 ? 14.266 -27.219 -14.672 1 98.69 173 TYR A N 1
ATOM 1388 C CA . TYR A 1 173 ? 14.508 -26.453 -15.883 1 98.69 173 TYR A CA 1
ATOM 1389 C C . TYR A 1 173 ? 15.586 -27.094 -16.75 1 98.69 173 TYR A C 1
ATOM 1391 O O . TYR A 1 173 ? 15.391 -27.312 -17.938 1 98.69 173 TYR A O 1
ATOM 1399 N N . GLN A 1 174 ? 16.719 -27.422 -16.094 1 98.19 174 GLN A N 1
ATOM 1400 C CA . GLN A 1 174 ? 17.828 -28.078 -16.781 1 98.19 174 GLN A CA 1
ATOM 1401 C C . GLN A 1 174 ? 17.391 -29.406 -17.391 1 98.19 174 GLN A C 1
ATOM 1403 O O . GLN A 1 174 ? 17.812 -29.75 -18.5 1 98.19 174 GLN A O 1
ATOM 1408 N N . TYR A 1 175 ? 16.578 -30.094 -16.656 1 97.75 175 TYR A N 1
ATOM 1409 C CA . TYR A 1 175 ? 16.078 -31.375 -17.156 1 97.75 175 TYR A CA 1
ATOM 1410 C C . TYR A 1 175 ? 15.297 -31.188 -18.453 1 97.75 175 TYR A C 1
ATOM 1412 O O . TYR A 1 175 ? 15.445 -31.969 -19.391 1 97.75 175 TYR A O 1
ATOM 1420 N N . LEU A 1 176 ? 14.422 -30.188 -18.5 1 97.19 176 LEU A N 1
ATOM 1421 C CA . LEU A 1 176 ? 13.68 -29.891 -19.719 1 97.19 176 LEU A CA 1
ATOM 1422 C C . LEU A 1 176 ? 14.633 -29.625 -20.875 1 97.19 176 LEU A C 1
ATOM 1424 O O . LEU A 1 176 ? 14.461 -30.172 -21.969 1 97.19 176 LEU A O 1
ATOM 1428 N N . LEU A 1 177 ? 15.625 -28.812 -20.625 1 96.81 177 LEU A N 1
ATOM 1429 C CA . LEU A 1 177 ? 16.594 -28.469 -21.656 1 96.81 177 LEU A CA 1
ATOM 1430 C C . LEU A 1 177 ? 17.344 -29.703 -22.141 1 96.81 177 LEU A C 1
ATOM 1432 O O . LEU A 1 177 ? 17.484 -29.938 -23.344 1 96.81 177 LEU A O 1
ATOM 1436 N N . ASP A 1 178 ? 17.75 -30.531 -21.188 1 95.69 178 ASP A N 1
ATOM 1437 C CA . ASP A 1 178 ? 18.516 -31.734 -21.5 1 95.69 178 ASP A CA 1
ATOM 1438 C C . ASP A 1 178 ? 17.672 -32.75 -22.281 1 95.69 178 ASP A C 1
ATOM 1440 O O . ASP A 1 178 ? 18.219 -33.594 -22.984 1 95.69 178 ASP A O 1
ATOM 1444 N N . ASN A 1 179 ? 16.406 -32.625 -22.156 1 94.06 179 ASN A N 1
ATOM 1445 C CA . ASN A 1 179 ? 15.508 -33.531 -22.859 1 94.06 179 ASN A CA 1
ATOM 1446 C C . ASN A 1 179 ? 14.977 -32.906 -24.156 1 94.06 179 ASN A C 1
ATOM 1448 O O . ASN A 1 179 ? 13.953 -33.344 -24.672 1 94.06 179 ASN A O 1
ATOM 1452 N N . GLY A 1 180 ? 15.531 -31.844 -24.578 1 93.19 180 GLY A N 1
ATOM 1453 C CA . GLY A 1 180 ? 15.336 -31.344 -25.922 1 93.19 180 GLY A CA 1
ATOM 1454 C C . GLY A 1 180 ? 14.297 -30.234 -26 1 93.19 180 GLY A C 1
ATOM 1455 O O . GLY A 1 180 ? 13.992 -29.75 -27.094 1 93.19 180 GLY A O 1
ATOM 1456 N N . VAL A 1 181 ? 13.719 -29.859 -24.938 1 94.88 181 VAL A N 1
ATOM 1457 C CA . VAL A 1 181 ? 12.797 -28.719 -24.969 1 94.88 181 VAL A CA 1
ATOM 1458 C C . VAL A 1 181 ? 13.594 -27.422 -25.078 1 94.88 181 VAL A C 1
ATOM 1460 O O . VAL A 1 181 ? 14.414 -27.109 -24.219 1 94.88 181 VAL A O 1
ATOM 1463 N N . ALA A 1 182 ? 13.383 -26.703 -26.188 1 94.69 182 ALA A N 1
ATOM 1464 C CA . ALA A 1 182 ? 14.117 -25.469 -26.422 1 94.69 182 ALA A CA 1
ATOM 1465 C C . ALA A 1 182 ? 13.727 -24.391 -25.406 1 94.69 182 ALA A C 1
ATOM 1467 O O . ALA A 1 182 ? 12.555 -24.281 -25.031 1 94.69 182 ALA A O 1
ATOM 1468 N N . ALA A 1 183 ? 14.68 -23.578 -24.969 1 97.19 183 ALA A N 1
ATOM 1469 C CA . ALA A 1 183 ? 14.43 -22.516 -24 1 97.19 183 ALA A CA 1
ATOM 1470 C C . ALA A 1 183 ? 13.352 -21.547 -24.5 1 97.19 183 ALA A C 1
ATOM 1472 O O . ALA A 1 183 ? 12.555 -21.047 -23.703 1 97.19 183 ALA A O 1
ATOM 1473 N N . GLN A 1 184 ? 13.289 -21.312 -25.75 1 95.94 184 GLN A N 1
ATOM 1474 C CA . GLN A 1 184 ? 12.344 -20.375 -26.359 1 95.94 184 GLN A CA 1
ATOM 1475 C C . GLN A 1 184 ? 10.93 -20.953 -26.344 1 95.94 184 GLN A C 1
ATOM 1477 O O . GLN A 1 184 ? 9.969 -20.25 -26.688 1 95.94 184 GLN A O 1
ATOM 1482 N N . ASN A 1 185 ? 10.789 -22.234 -25.891 1 95.88 185 ASN A N 1
ATOM 1483 C CA . ASN A 1 185 ? 9.477 -22.844 -25.75 1 95.88 185 ASN A CA 1
ATOM 1484 C C . ASN A 1 185 ? 9.117 -23.078 -24.281 1 95.88 185 ASN A C 1
ATOM 1486 O O . ASN A 1 185 ? 8.125 -23.734 -23.984 1 95.88 185 ASN A O 1
ATOM 1490 N N . ILE A 1 186 ? 9.938 -22.609 -23.359 1 98.19 186 ILE A N 1
ATOM 1491 C CA . ILE A 1 186 ? 9.703 -22.766 -21.938 1 98.19 186 ILE A CA 1
ATOM 1492 C C . ILE A 1 186 ? 9.328 -21.422 -21.312 1 98.19 186 ILE A C 1
ATOM 1494 O O . ILE A 1 186 ? 9.938 -20.406 -21.641 1 98.19 186 ILE A O 1
ATOM 1498 N N . VAL A 1 187 ? 8.32 -21.406 -20.484 1 98.88 187 VAL A N 1
ATOM 1499 C CA . VAL A 1 187 ? 7.922 -20.234 -19.734 1 98.88 187 VAL A CA 1
ATOM 1500 C C . VAL A 1 187 ? 7.938 -20.547 -18.234 1 98.88 187 VAL A C 1
ATOM 1502 O O . VAL A 1 187 ? 7.52 -21.625 -17.828 1 98.88 187 VAL A O 1
ATOM 1505 N N . PHE A 1 188 ? 8.477 -19.656 -17.406 1 98.94 188 PHE A N 1
ATOM 1506 C CA . PHE A 1 188 ? 8.352 -19.75 -15.953 1 98.94 188 PHE A CA 1
ATOM 1507 C C . PHE A 1 188 ? 7.023 -19.172 -15.484 1 98.94 188 PHE A C 1
ATOM 1509 O O . PHE A 1 188 ? 6.598 -18.125 -15.969 1 98.94 188 PHE A O 1
ATOM 1516 N N . MET A 1 189 ? 6.332 -19.859 -14.648 1 98.94 189 MET A N 1
ATOM 1517 C CA . MET A 1 189 ? 5.098 -19.344 -14.062 1 98.94 189 MET A CA 1
ATOM 1518 C C . MET A 1 189 ? 4.961 -19.797 -12.609 1 98.94 189 MET A C 1
ATOM 1520 O O . MET A 1 189 ? 5.352 -20.906 -12.258 1 98.94 189 MET A O 1
ATOM 1524 N N . GLY A 1 190 ? 4.461 -18.953 -11.812 1 98.75 190 GLY A N 1
ATOM 1525 C CA . GLY A 1 190 ? 4.223 -19.328 -10.43 1 98.75 190 GLY A CA 1
ATOM 1526 C C . GLY A 1 190 ? 3.34 -18.328 -9.695 1 98.75 190 GLY A C 1
ATOM 1527 O O . GLY A 1 190 ? 3.184 -17.188 -10.133 1 98.75 190 GLY A O 1
ATOM 1528 N N . ASP A 1 191 ? 2.723 -18.781 -8.57 1 97.69 191 ASP A N 1
ATOM 1529 C CA . ASP A 1 191 ? 1.891 -17.922 -7.738 1 97.69 191 ASP A CA 1
ATOM 1530 C C . ASP A 1 191 ? 2.533 -17.688 -6.371 1 97.69 191 ASP A C 1
ATOM 1532 O O . ASP A 1 191 ? 3.18 -18.594 -5.824 1 97.69 191 ASP A O 1
ATOM 1536 N N . SER A 1 192 ? 2.346 -16.453 -5.859 1 97.75 192 SER A N 1
ATOM 1537 C CA . SER A 1 192 ? 2.795 -16.141 -4.508 1 97.75 192 SER A CA 1
ATOM 1538 C C . SER A 1 192 ? 4.27 -16.484 -4.32 1 97.75 192 SER A C 1
ATOM 1540 O O . SER A 1 192 ? 5.121 -15.992 -5.066 1 97.75 192 SER A O 1
ATOM 1542 N N . ALA A 1 193 ? 4.641 -17.469 -3.395 1 98.06 193 ALA A N 1
ATOM 1543 C CA . ALA A 1 193 ? 6.02 -17.906 -3.195 1 98.06 193 ALA A CA 1
ATOM 1544 C C . ALA A 1 193 ? 6.594 -18.516 -4.473 1 98.06 193 ALA A C 1
ATOM 1546 O O . ALA A 1 193 ? 7.773 -18.328 -4.781 1 98.06 193 ALA A O 1
ATOM 1547 N N . GLY A 1 194 ? 5.75 -19.172 -5.234 1 98.44 194 GLY A N 1
ATOM 1548 C CA . GLY A 1 194 ? 6.188 -19.734 -6.5 1 98.44 194 GLY A CA 1
ATOM 1549 C C . GLY A 1 194 ? 6.574 -18.688 -7.52 1 98.44 194 GLY A C 1
ATOM 1550 O O . GLY A 1 194 ? 7.477 -18.906 -8.328 1 98.44 194 GLY A O 1
ATOM 1551 N N . GLY A 1 195 ? 5.816 -17.547 -7.547 1 98.88 195 GLY A N 1
ATOM 1552 C CA . GLY A 1 195 ? 6.234 -16.422 -8.367 1 98.88 195 GLY A CA 1
ATOM 1553 C C . GLY A 1 195 ? 7.598 -15.875 -7.984 1 98.88 195 GLY A C 1
ATOM 1554 O O . GLY A 1 195 ? 8.414 -15.555 -8.852 1 98.88 195 GLY A O 1
ATOM 1555 N N . GLY A 1 196 ? 7.789 -15.758 -6.656 1 98.88 196 GLY A N 1
ATOM 1556 C CA . GLY A 1 196 ? 9.117 -15.391 -6.188 1 98.88 196 GLY A CA 1
ATOM 1557 C C . GLY A 1 196 ? 10.195 -16.359 -6.641 1 98.88 196 GLY A C 1
ATOM 1558 O O . GLY A 1 196 ? 11.289 -15.93 -7.031 1 98.88 196 GLY A O 1
ATOM 1559 N N . LEU A 1 197 ? 9.875 -17.578 -6.613 1 98.81 197 LEU A N 1
ATOM 1560 C CA . LEU A 1 197 ? 10.812 -18.625 -7.016 1 98.81 197 LEU A CA 1
ATOM 1561 C C . LEU A 1 197 ? 11.195 -18.469 -8.484 1 98.81 197 LEU A C 1
ATOM 1563 O O . LEU A 1 197 ? 12.359 -18.656 -8.852 1 98.81 197 LEU A O 1
ATOM 1567 N N . CYS A 1 198 ? 10.242 -18.141 -9.32 1 98.94 198 CYS A N 1
ATOM 1568 C CA . CYS A 1 198 ? 10.5 -17.922 -10.734 1 98.94 198 CYS A CA 1
ATOM 1569 C C . CYS A 1 198 ? 11.508 -16.797 -10.938 1 98.94 198 CYS A C 1
ATOM 1571 O O . CYS A 1 198 ? 12.422 -16.906 -11.758 1 98.94 198 CYS A O 1
ATOM 1573 N N . ILE A 1 199 ? 11.32 -15.727 -10.195 1 98.94 199 ILE A N 1
ATOM 1574 C CA . ILE A 1 199 ? 12.227 -14.586 -10.297 1 98.94 199 ILE A CA 1
ATOM 1575 C C . ILE A 1 199 ? 13.633 -15.008 -9.867 1 98.94 199 ILE A C 1
ATOM 1577 O O . ILE A 1 199 ? 14.602 -14.773 -10.586 1 98.94 199 ILE A O 1
ATOM 1581 N N . LEU A 1 200 ? 13.742 -15.648 -8.711 1 98.88 200 LEU A N 1
ATOM 1582 C CA . LEU A 1 200 ? 15.039 -16.094 -8.203 1 98.88 200 LEU A CA 1
ATOM 1583 C C . LEU A 1 200 ? 15.703 -17.062 -9.18 1 98.88 200 LEU A C 1
ATOM 1585 O O . LEU A 1 200 ? 16.922 -17.016 -9.383 1 98.88 200 LEU A O 1
ATOM 1589 N N . ALA A 1 201 ? 14.93 -17.922 -9.758 1 98.88 201 ALA A N 1
ATOM 1590 C CA . ALA A 1 201 ? 15.453 -18.891 -10.719 1 98.88 201 ALA A CA 1
ATOM 1591 C C . ALA A 1 201 ? 15.992 -18.188 -11.969 1 98.88 201 ALA A C 1
ATOM 1593 O O . ALA A 1 201 ? 16.969 -18.641 -12.57 1 98.88 201 ALA A O 1
ATOM 1594 N N . GLY A 1 202 ? 15.289 -17.125 -12.422 1 98.75 202 GLY A N 1
ATOM 1595 C CA . GLY A 1 202 ? 15.805 -16.344 -13.539 1 98.75 202 GLY A CA 1
ATOM 1596 C C . GLY A 1 202 ? 17.219 -15.852 -13.312 1 98.75 202 GLY A C 1
ATOM 1597 O O . GLY A 1 202 ? 18.078 -15.969 -14.195 1 98.75 202 GLY A O 1
ATOM 1598 N N . PHE A 1 203 ? 17.469 -15.359 -12.141 1 98.69 203 PHE A N 1
ATOM 1599 C CA . PHE A 1 203 ? 18.797 -14.883 -11.797 1 98.69 203 PHE A CA 1
ATOM 1600 C C . PHE A 1 203 ? 19.781 -16.047 -11.719 1 98.69 203 PHE A C 1
ATOM 1602 O O . PHE A 1 203 ? 20.938 -15.93 -12.156 1 98.69 203 PHE A O 1
ATOM 1609 N N . GLU A 1 204 ? 19.359 -17.141 -11.164 1 98.56 204 GLU A N 1
ATOM 1610 C CA . GLU A 1 204 ? 20.234 -18.297 -11.055 1 98.56 204 GLU A CA 1
ATOM 1611 C C . GLU A 1 204 ? 20.594 -18.859 -12.43 1 98.56 204 GLU A C 1
ATOM 1613 O O . GLU A 1 204 ? 21.734 -19.281 -12.656 1 98.56 204 GLU A O 1
ATOM 1618 N N . ALA A 1 205 ? 19.641 -18.891 -13.32 1 98.62 205 ALA A N 1
ATOM 1619 C CA . ALA A 1 205 ? 19.906 -19.328 -14.688 1 98.62 205 ALA A CA 1
ATOM 1620 C C . ALA A 1 205 ? 21.016 -18.484 -15.312 1 98.62 205 ALA A C 1
ATOM 1622 O O . ALA A 1 205 ? 21.922 -19.016 -15.961 1 98.62 205 ALA A O 1
ATOM 1623 N N . LYS A 1 206 ? 20.891 -17.219 -15.102 1 97.25 206 LYS A N 1
ATOM 1624 C CA . LYS A 1 206 ? 21.953 -16.328 -15.57 1 97.25 206 LYS A CA 1
ATOM 1625 C C . LYS A 1 206 ? 23.297 -16.688 -14.961 1 97.25 206 LYS A C 1
ATOM 1627 O O . LYS A 1 206 ? 24.297 -16.781 -15.672 1 97.25 206 LYS A O 1
ATOM 1632 N N . ARG A 1 207 ? 23.328 -16.844 -13.719 1 97.12 207 ARG A N 1
ATOM 1633 C CA . ARG A 1 207 ? 24.547 -17.172 -13 1 97.12 207 ARG A CA 1
ATOM 1634 C C . ARG A 1 207 ? 25.172 -18.438 -13.539 1 97.12 207 ARG A C 1
ATOM 1636 O O . ARG A 1 207 ? 26.406 -18.547 -13.648 1 97.12 207 ARG A O 1
ATOM 1643 N N . LEU A 1 208 ? 24.359 -19.391 -13.938 1 97.94 208 LEU A N 1
ATOM 1644 C CA . LEU A 1 208 ? 24.812 -20.688 -14.398 1 97.94 208 LEU A CA 1
ATOM 1645 C C . LEU A 1 208 ? 25.031 -20.688 -15.906 1 97.94 208 LEU A C 1
ATOM 1647 O O . LEU A 1 208 ? 25.312 -21.734 -16.5 1 97.94 208 LEU A O 1
ATOM 1651 N N . ASN A 1 209 ? 24.781 -19.578 -16.562 1 97.62 209 ASN A N 1
ATOM 1652 C CA . ASN A 1 209 ? 24.891 -19.422 -18 1 97.62 209 ASN A CA 1
ATOM 1653 C C . ASN A 1 209 ? 23.906 -20.312 -18.75 1 97.62 209 ASN A C 1
ATOM 1655 O O . ASN A 1 209 ? 24.234 -20.875 -19.797 1 97.62 209 ASN A O 1
ATOM 1659 N N . LEU A 1 210 ? 22.812 -20.562 -18.156 1 98.31 210 LEU A N 1
ATOM 1660 C CA . LEU A 1 210 ? 21.688 -21.219 -18.844 1 98.31 210 LEU A CA 1
ATOM 1661 C C . LEU A 1 210 ? 20.875 -20.203 -19.625 1 98.31 210 LEU A C 1
ATOM 1663 O O . LEU A 1 210 ? 20.797 -19.031 -19.234 1 98.31 210 LEU A O 1
ATOM 1667 N N . PRO A 1 211 ? 20.344 -20.672 -20.719 1 98.31 211 PRO A N 1
ATOM 1668 C CA . PRO A 1 211 ? 19.469 -19.734 -21.406 1 98.31 211 PRO A CA 1
ATOM 1669 C C . PRO A 1 211 ? 18.25 -19.328 -20.578 1 98.31 211 PRO A C 1
ATOM 1671 O O . PRO A 1 211 ? 17.781 -20.125 -19.766 1 98.31 211 PRO A O 1
ATOM 1674 N N . GLN A 1 212 ? 17.812 -18.141 -20.781 1 98.75 212 GLN A N 1
ATOM 1675 C CA . GLN A 1 212 ? 16.578 -17.703 -20.156 1 98.75 212 GLN A CA 1
ATOM 1676 C C . GLN A 1 212 ? 15.359 -18.359 -20.797 1 98.75 212 GLN A C 1
ATOM 1678 O O . GLN A 1 212 ? 15.375 -18.672 -21.984 1 98.75 212 GLN A O 1
ATOM 1683 N N . PRO A 1 213 ? 14.266 -18.578 -19.984 1 98.75 213 PRO A N 1
ATOM 1684 C CA . PRO A 1 213 ? 13.016 -18.969 -20.625 1 98.75 213 PRO A CA 1
ATOM 1685 C C . PRO A 1 213 ? 12.453 -17.891 -21.562 1 98.75 213 PRO A C 1
ATOM 1687 O O . PRO A 1 213 ? 12.938 -16.766 -21.547 1 98.75 213 PRO A O 1
ATOM 1690 N N . ALA A 1 214 ? 11.516 -18.297 -22.328 1 98.38 214 ALA A N 1
ATOM 1691 C CA . ALA A 1 214 ? 10.938 -17.375 -23.312 1 98.38 214 ALA A CA 1
ATOM 1692 C C . ALA A 1 214 ? 10.258 -16.203 -22.625 1 98.38 214 ALA A C 1
ATOM 1694 O O . ALA A 1 214 ? 10.266 -15.078 -23.141 1 98.38 214 ALA A O 1
ATOM 1695 N N . ALA A 1 215 ? 9.641 -16.469 -21.484 1 98.81 215 ALA A N 1
ATOM 1696 C CA . ALA A 1 215 ? 8.914 -15.461 -20.719 1 98.81 215 ALA A CA 1
ATOM 1697 C C . ALA A 1 215 ? 8.664 -15.938 -19.297 1 98.81 215 ALA A C 1
ATOM 1699 O O . ALA A 1 215 ? 8.961 -17.094 -18.953 1 98.81 215 ALA A O 1
ATOM 1700 N N . THR A 1 216 ? 8.195 -15.016 -18.484 1 98.94 216 THR A N 1
ATOM 1701 C CA . THR A 1 216 ? 7.805 -15.312 -17.109 1 98.94 216 THR A CA 1
ATOM 1702 C C . THR A 1 216 ? 6.43 -14.734 -16.797 1 98.94 216 THR A C 1
ATOM 1704 O O . THR A 1 216 ? 6.129 -13.602 -17.172 1 98.94 216 THR A O 1
ATOM 1707 N N . VAL A 1 217 ? 5.574 -15.523 -16.188 1 98.94 217 VAL A N 1
ATOM 1708 C CA . VAL A 1 217 ? 4.27 -15.078 -15.703 1 98.94 217 VAL A CA 1
ATOM 1709 C C . VAL A 1 217 ? 4.219 -15.172 -14.18 1 98.94 217 VAL A C 1
ATOM 1711 O O . VAL A 1 217 ? 4.367 -16.266 -13.617 1 98.94 217 VAL A O 1
ATOM 1714 N N . LEU A 1 218 ? 4.016 -14.07 -13.555 1 98.94 218 LEU A N 1
ATOM 1715 C CA . LEU A 1 218 ? 3.996 -13.984 -12.102 1 98.94 218 LEU A CA 1
ATOM 1716 C C . LEU A 1 218 ? 2.596 -13.656 -11.594 1 98.94 218 LEU A C 1
ATOM 1718 O O . LEU A 1 218 ? 2.035 -12.617 -11.93 1 98.94 218 LEU A O 1
ATOM 1722 N N . ILE A 1 219 ? 2.066 -14.562 -10.781 1 98.81 219 ILE A N 1
ATOM 1723 C CA . ILE A 1 219 ? 0.761 -14.359 -10.156 1 98.81 219 ILE A CA 1
ATOM 1724 C C . ILE A 1 219 ? 0.939 -14.016 -8.68 1 98.81 219 ILE A C 1
ATOM 1726 O O . ILE A 1 219 ? 1.199 -14.898 -7.859 1 98.81 219 ILE A O 1
ATOM 1730 N N . SER A 1 220 ? 0.819 -12.703 -8.344 1 98.75 220 SER A N 1
ATOM 1731 C CA . SER A 1 220 ? 0.987 -12.227 -6.977 1 98.75 220 SER A CA 1
ATOM 1732 C C . SER A 1 220 ? 2.314 -12.695 -6.391 1 98.75 220 SER A C 1
ATOM 1734 O O . SER A 1 220 ? 2.35 -13.266 -5.297 1 98.75 220 SER A O 1
ATOM 1736 N N . PRO A 1 221 ? 3.404 -12.398 -7.074 1 98.88 221 PRO A N 1
ATOM 1737 C CA . PRO A 1 221 ? 4.68 -12.891 -6.551 1 98.88 221 PRO A CA 1
ATOM 1738 C C . PRO A 1 221 ? 4.977 -12.391 -5.141 1 98.88 221 PRO A C 1
ATOM 1740 O O . PRO A 1 221 ? 4.688 -11.234 -4.82 1 98.88 221 PRO A O 1
ATOM 1743 N N . TRP A 1 222 ? 5.457 -13.258 -4.277 1 98.69 222 TRP A N 1
ATOM 1744 C CA . TRP A 1 222 ? 5.852 -12.922 -2.912 1 98.69 222 TRP A CA 1
ATOM 1745 C C . TRP A 1 222 ? 7.371 -12.859 -2.787 1 98.69 222 TRP A C 1
ATOM 1747 O O . TRP A 1 222 ? 8.055 -13.883 -2.855 1 98.69 222 TRP A O 1
ATOM 1757 N N . ILE A 1 223 ? 7.938 -11.578 -2.611 1 98.62 223 ILE A N 1
ATOM 1758 C CA . ILE A 1 223 ? 9.383 -11.469 -2.771 1 98.62 223 ILE A CA 1
ATOM 1759 C C . ILE A 1 223 ? 9.945 -10.484 -1.744 1 98.62 223 ILE A C 1
ATOM 1761 O O . ILE A 1 223 ? 11.164 -10.328 -1.624 1 98.62 223 ILE A O 1
ATOM 1765 N N . ASP A 1 224 ? 9.102 -9.844 -0.888 1 98 224 ASP A N 1
ATOM 1766 C CA . ASP A 1 224 ? 9.547 -8.852 0.082 1 98 224 ASP A CA 1
ATOM 1767 C C . ASP A 1 224 ? 10.039 -9.516 1.364 1 98 224 ASP A C 1
ATOM 1769 O O . ASP A 1 224 ? 9.383 -9.438 2.404 1 98 224 ASP A O 1
ATOM 1773 N N . MET A 1 225 ? 11.305 -9.953 1.346 1 98.81 225 MET A N 1
ATOM 1774 C CA . MET A 1 225 ? 11.836 -10.656 2.51 1 98.81 225 MET A CA 1
ATOM 1775 C C . MET A 1 225 ? 12.266 -9.672 3.592 1 98.81 225 MET A C 1
ATOM 1777 O O . MET A 1 225 ? 12.484 -10.062 4.738 1 98.81 225 MET A O 1
ATOM 1781 N N . ALA A 1 226 ? 12.438 -8.438 3.281 1 98.62 226 ALA A N 1
ATOM 1782 C CA . ALA A 1 226 ? 12.805 -7.422 4.262 1 98.62 226 ALA A CA 1
ATOM 1783 C C . ALA A 1 226 ? 11.57 -6.883 4.984 1 98.62 226 ALA A C 1
ATOM 1785 O O . ALA A 1 226 ? 11.688 -6.07 5.906 1 98.62 226 ALA A O 1
ATOM 1786 N N . LEU A 1 227 ? 10.422 -7.289 4.578 1 98.56 227 LEU A N 1
ATOM 1787 C CA . LEU A 1 227 ? 9.156 -6.973 5.23 1 98.56 227 LEU A CA 1
ATOM 1788 C C . LEU A 1 227 ? 8.914 -5.469 5.242 1 98.56 227 LEU A C 1
ATOM 1790 O O . LEU A 1 227 ? 8.453 -4.922 6.246 1 98.56 227 LEU A O 1
ATOM 1794 N N . LYS A 1 228 ? 9.219 -4.824 4.16 1 97.69 228 LYS A N 1
ATOM 1795 C CA . LYS A 1 228 ? 8.984 -3.387 4.07 1 97.69 228 LYS A CA 1
ATOM 1796 C C . LYS A 1 228 ? 7.488 -3.072 4.137 1 97.69 228 LYS A C 1
ATOM 1798 O O . LYS A 1 228 ? 7.078 -2.105 4.781 1 97.69 228 LYS A O 1
ATOM 1803 N N . ALA A 1 229 ? 6.637 -3.898 3.521 1 97.5 229 ALA A N 1
ATOM 1804 C CA . ALA A 1 229 ? 5.191 -3.693 3.477 1 97.5 229 ALA A CA 1
ATOM 1805 C C . ALA A 1 229 ? 4.559 -3.938 4.844 1 97.5 229 ALA A C 1
ATOM 1807 O O . ALA A 1 229 ? 3.365 -3.699 5.039 1 97.5 229 ALA A O 1
ATOM 1808 N N . TYR A 1 230 ? 5.352 -4.32 5.828 1 98.31 230 TYR A N 1
ATOM 1809 C CA . TYR A 1 230 ? 4.793 -4.707 7.121 1 98.31 230 TYR A CA 1
ATOM 1810 C C . TYR A 1 230 ? 5.23 -3.736 8.211 1 98.31 230 TYR A C 1
ATOM 1812 O O . TYR A 1 230 ? 4.824 -3.871 9.367 1 98.31 230 TYR A O 1
ATOM 1820 N N . VAL A 1 231 ? 6.07 -2.75 7.84 1 98.06 231 VAL A N 1
ATOM 1821 C CA . VAL A 1 231 ? 6.363 -1.667 8.773 1 98.06 231 VAL A CA 1
ATOM 1822 C C . VAL A 1 231 ? 5.086 -0.89 9.078 1 98.06 231 VAL A C 1
ATOM 1824 O O . VAL A 1 231 ? 4.438 -0.364 8.172 1 98.06 231 VAL A O 1
ATOM 1827 N N . GLY A 1 232 ? 4.656 -0.841 10.312 1 98.06 232 GLY A N 1
ATOM 1828 C CA . GLY A 1 232 ? 3.379 -0.256 10.688 1 98.06 232 GLY A CA 1
ATOM 1829 C C . GLY A 1 232 ? 2.207 -1.196 10.469 1 98.06 232 GLY A C 1
ATOM 1830 O O . GLY A 1 232 ? 1.05 -0.795 10.609 1 98.06 232 GLY A O 1
ATOM 1831 N N . GLY A 1 233 ? 2.447 -2.439 10.055 1 98.44 233 GLY A N 1
ATOM 1832 C CA . GLY A 1 233 ? 1.428 -3.438 9.781 1 98.44 233 GLY A CA 1
ATOM 1833 C C . GLY A 1 233 ? 0.906 -3.381 8.359 1 98.44 233 GLY A C 1
ATOM 1834 O O . GLY A 1 233 ? 0.676 -2.295 7.82 1 98.44 233 GLY A O 1
ATOM 1835 N N . ASN A 1 234 ? 0.744 -4.535 7.723 1 98.5 234 ASN A N 1
ATOM 1836 C CA . ASN A 1 234 ? 0.095 -4.613 6.418 1 98.5 234 ASN A CA 1
ATOM 1837 C C . ASN A 1 234 ? -1.422 -4.496 6.539 1 98.5 234 ASN A C 1
ATOM 1839 O O . ASN A 1 234 ? -2.068 -5.363 7.133 1 98.5 234 ASN A O 1
ATOM 1843 N N . PRO A 1 235 ? -1.986 -3.449 5.988 1 98.25 235 PRO A N 1
ATOM 1844 C CA . PRO A 1 235 ? -3.416 -3.213 6.203 1 98.25 235 PRO A CA 1
ATOM 1845 C C . PRO A 1 235 ? -4.301 -4.156 5.391 1 98.25 235 PRO A C 1
ATOM 1847 O O . PRO A 1 235 ? -5.516 -4.207 5.602 1 98.25 235 PRO A O 1
ATOM 1850 N N . ALA A 1 236 ? -3.699 -4.922 4.488 1 98.31 236 ALA A N 1
ATOM 1851 C CA . ALA A 1 236 ? -4.473 -5.824 3.635 1 98.31 236 ALA A CA 1
ATOM 1852 C C . ALA A 1 236 ? -5.117 -6.934 4.457 1 98.31 236 ALA A C 1
ATOM 1854 O O . ALA A 1 236 ? -5.992 -7.652 3.963 1 98.31 236 ALA A O 1
ATOM 1855 N N . VAL A 1 237 ? -4.77 -7.113 5.738 1 97.75 237 VAL A N 1
ATOM 1856 C CA . VAL A 1 237 ? -5.465 -8.047 6.621 1 97.75 237 VAL A CA 1
ATOM 1857 C C . VAL A 1 237 ? -6.938 -7.656 6.727 1 97.75 237 VAL A C 1
ATOM 1859 O O . VAL A 1 237 ? -7.77 -8.461 7.152 1 97.75 237 VAL A O 1
ATOM 1862 N N . GLU A 1 238 ? -7.223 -6.387 6.309 1 97.31 238 GLU A N 1
ATOM 1863 C CA . GLU A 1 238 ? -8.602 -5.91 6.355 1 97.31 238 GLU A CA 1
ATOM 1864 C C . GLU A 1 238 ? -9.281 -6.059 5 1 97.31 238 GLU A C 1
ATOM 1866 O O . GLU A 1 238 ? -10.5 -5.898 4.891 1 97.31 238 GLU A O 1
ATOM 1871 N N . SER A 1 239 ? -8.539 -6.363 3.91 1 98.06 239 SER A N 1
ATOM 1872 C CA . SER A 1 239 ? -9.141 -6.355 2.58 1 98.06 239 SER A CA 1
ATOM 1873 C C . SER A 1 239 ? -8.867 -7.66 1.842 1 98.06 239 SER A C 1
ATOM 1875 O O . SER A 1 239 ? -9.477 -7.934 0.806 1 98.06 239 SER A O 1
ATOM 1877 N N . ASP A 1 240 ? -7.996 -8.469 2.297 1 98.06 240 ASP A N 1
ATOM 1878 C CA . ASP A 1 240 ? -7.648 -9.766 1.726 1 98.06 240 ASP A CA 1
ATOM 1879 C C . ASP A 1 240 ? -8.094 -10.906 2.639 1 98.06 240 ASP A C 1
ATOM 1881 O O . ASP A 1 240 ? -8.68 -10.672 3.697 1 98.06 240 ASP A O 1
ATOM 1885 N N . TYR A 1 241 ? -7.879 -12.109 2.178 1 95.81 241 TYR A N 1
ATOM 1886 C CA . TYR A 1 241 ? -8.359 -13.234 2.969 1 95.81 241 TYR A CA 1
ATOM 1887 C C . TYR A 1 241 ? -7.305 -13.688 3.973 1 95.81 241 TYR A C 1
ATOM 1889 O O . TYR A 1 241 ? -7.609 -14.422 4.918 1 95.81 241 TYR A O 1
ATOM 1897 N N . PHE A 1 242 ? -6.016 -13.289 3.732 1 95.5 242 PHE A N 1
ATOM 1898 C CA . PHE A 1 242 ? -4.957 -13.711 4.645 1 95.5 242 PHE A CA 1
ATOM 1899 C C . PHE A 1 242 ? -4.922 -12.82 5.879 1 95.5 242 PHE A C 1
ATOM 1901 O O . PHE A 1 242 ? -3.971 -12.062 6.078 1 95.5 242 PHE A O 1
ATOM 1908 N N . VAL A 1 243 ? -5.84 -13.039 6.801 1 95.81 243 VAL A N 1
ATOM 1909 C CA . VAL A 1 243 ? -6.145 -12.148 7.914 1 95.81 243 VAL A CA 1
ATOM 1910 C C . VAL A 1 243 ? -5.02 -12.203 8.945 1 95.81 243 VAL A C 1
ATOM 1912 O O . VAL A 1 243 ? -4.91 -11.328 9.805 1 95.81 243 VAL A O 1
ATOM 1915 N N . MET A 1 244 ? -4.141 -13.219 8.875 1 95.44 244 MET A N 1
ATOM 1916 C CA . MET A 1 244 ? -3.064 -13.375 9.844 1 95.44 244 MET A CA 1
ATOM 1917 C C . MET A 1 244 ? -1.733 -12.906 9.266 1 95.44 244 MET A C 1
ATOM 1919 O O . MET A 1 244 ? -0.67 -13.242 9.789 1 95.44 244 MET A O 1
ATOM 1923 N N . ALA A 1 245 ? -1.752 -12.234 8.188 1 97.12 245 ALA A N 1
ATOM 1924 C CA . ALA A 1 245 ? -0.55 -11.898 7.43 1 97.12 245 ALA A CA 1
ATOM 1925 C C . ALA A 1 245 ? 0.489 -11.219 8.32 1 97.12 245 ALA A C 1
ATOM 1927 O O . ALA A 1 245 ? 1.679 -11.531 8.242 1 97.12 245 ALA A O 1
ATOM 1928 N N . ASN A 1 246 ? 0.068 -10.289 9.234 1 98.19 246 ASN A N 1
ATOM 1929 C CA . ASN A 1 246 ? 1.01 -9.508 10.031 1 98.19 246 ASN A CA 1
ATOM 1930 C C . ASN A 1 246 ? 1.788 -10.383 11.008 1 98.19 246 ASN A C 1
ATOM 1932 O O . ASN A 1 246 ? 2.883 -10.016 11.438 1 98.19 246 ASN A O 1
ATOM 1936 N N . LYS A 1 247 ? 1.289 -11.5 11.344 1 96.5 247 LYS A N 1
ATOM 1937 C CA . LYS A 1 247 ? 1.999 -12.445 12.203 1 96.5 247 LYS A CA 1
ATOM 1938 C C . LYS A 1 247 ? 2.629 -13.57 11.383 1 96.5 247 LYS A C 1
ATOM 1940 O O . LYS A 1 247 ? 3.793 -13.922 11.594 1 96.5 247 LYS A O 1
ATOM 1945 N N . ALA A 1 248 ? 1.913 -14.086 10.406 1 95.38 248 ALA A N 1
ATOM 1946 C CA . ALA A 1 248 ? 2.301 -15.289 9.68 1 95.38 248 ALA A CA 1
ATOM 1947 C C . ALA A 1 248 ? 3.438 -14.992 8.703 1 95.38 248 ALA A C 1
ATOM 1949 O O . ALA A 1 248 ? 4.359 -15.805 8.555 1 95.38 248 ALA A O 1
ATOM 1950 N N . VAL A 1 249 ? 3.414 -13.875 8.031 1 97.81 249 VAL A N 1
ATOM 1951 C CA . VAL A 1 249 ? 4.352 -13.594 6.953 1 97.81 249 VAL A CA 1
ATOM 1952 C C . VAL A 1 249 ? 5.762 -13.445 7.52 1 97.81 249 VAL A C 1
ATOM 1954 O O . VAL A 1 249 ? 6.715 -14.031 7 1 97.81 249 VAL A O 1
ATOM 1957 N N . PRO A 1 250 ? 5.992 -12.688 8.633 1 98.06 250 PRO A N 1
ATOM 1958 C CA . PRO A 1 250 ? 7.34 -12.633 9.203 1 98.06 250 PRO A CA 1
ATOM 1959 C C . PRO A 1 250 ? 7.891 -14.016 9.555 1 98.06 250 PRO A C 1
ATOM 1961 O O . PRO A 1 250 ? 9.07 -14.281 9.336 1 98.06 250 PRO A O 1
ATOM 1964 N N . ALA A 1 251 ? 7.039 -14.867 10.055 1 97.25 251 ALA A N 1
ATOM 1965 C CA . ALA A 1 251 ? 7.477 -16.219 10.391 1 97.25 251 ALA A CA 1
ATOM 1966 C C . ALA A 1 251 ? 7.863 -17 9.133 1 97.25 251 ALA A C 1
ATOM 1968 O O . ALA A 1 251 ? 8.875 -17.703 9.117 1 97.25 251 ALA A O 1
ATOM 1969 N N . LEU A 1 252 ? 7.098 -16.891 8.117 1 97.38 252 LEU A N 1
ATOM 1970 C CA . LEU A 1 252 ? 7.383 -17.562 6.852 1 97.38 252 LEU A CA 1
ATOM 1971 C C . LEU A 1 252 ? 8.695 -17.062 6.254 1 97.38 252 LEU A C 1
ATOM 1973 O O . LEU A 1 252 ? 9.477 -17.844 5.719 1 97.38 252 LEU A O 1
ATOM 1977 N N . VAL A 1 253 ? 8.891 -15.719 6.312 1 98.69 253 VAL A N 1
ATOM 1978 C CA . VAL A 1 253 ? 10.117 -15.117 5.805 1 98.69 253 VAL A CA 1
ATOM 1979 C C . VAL A 1 253 ? 11.328 -15.742 6.504 1 98.69 253 VAL A C 1
ATOM 1981 O O . VAL A 1 253 ? 12.273 -16.172 5.844 1 98.69 253 VAL A O 1
ATOM 1984 N N . GLN A 1 254 ? 11.266 -15.859 7.77 1 98.38 254 GLN A N 1
ATOM 1985 C CA . GLN A 1 254 ? 12.383 -16.391 8.539 1 98.38 254 GLN A CA 1
ATOM 1986 C C . GLN A 1 254 ? 12.688 -17.828 8.133 1 98.38 254 GLN A C 1
ATOM 1988 O O . GLN A 1 254 ? 13.852 -18.203 7.996 1 98.38 254 GLN A O 1
ATOM 1993 N N . MET A 1 255 ? 11.633 -18.594 7.961 1 98.19 255 MET A N 1
ATOM 1994 C CA . MET A 1 255 ? 11.812 -19.984 7.559 1 98.19 255 MET A CA 1
ATOM 1995 C C . MET A 1 255 ? 12.461 -20.078 6.184 1 98.19 255 MET A C 1
ATOM 1997 O O . MET A 1 255 ? 13.297 -20.953 5.945 1 98.19 255 MET A O 1
ATOM 2001 N N . PHE A 1 256 ? 12.156 -19.188 5.383 1 98.75 256 PHE A N 1
ATOM 2002 C CA . PHE A 1 256 ? 12.641 -19.25 4.008 1 98.75 256 PHE A CA 1
ATOM 2003 C C . PHE A 1 256 ? 14.086 -18.781 3.924 1 98.75 256 PHE A C 1
ATOM 2005 O O . PHE A 1 256 ? 14.938 -19.453 3.344 1 98.75 256 PHE A O 1
ATOM 2012 N N . ILE A 1 257 ? 14.398 -17.625 4.492 1 98.69 257 ILE A N 1
ATOM 2013 C CA . ILE A 1 257 ? 15.68 -16.969 4.234 1 98.69 257 ILE A CA 1
ATOM 2014 C C . ILE A 1 257 ? 16.797 -17.703 4.984 1 98.69 257 ILE A C 1
ATOM 2016 O O . ILE A 1 257 ? 17.969 -17.578 4.637 1 98.69 257 ILE A O 1
ATOM 2020 N N . GLY A 1 258 ? 16.469 -18.469 6.047 1 97.69 258 GLY A N 1
ATOM 2021 C CA . GLY A 1 258 ? 17.5 -19.109 6.836 1 97.69 258 GLY A CA 1
ATOM 2022 C C . GLY A 1 258 ? 18.516 -18.141 7.414 1 97.69 258 GLY A C 1
ATOM 2023 O O . GLY A 1 258 ? 18.141 -17.188 8.094 1 97.69 258 GLY A O 1
ATOM 2024 N N . ASP A 1 259 ? 19.75 -18.328 6.977 1 97 259 ASP A N 1
ATOM 2025 C CA . ASP A 1 259 ? 20.828 -17.516 7.562 1 97 259 ASP A CA 1
ATOM 2026 C C . ASP A 1 259 ? 21.109 -16.281 6.707 1 97 259 ASP A C 1
ATOM 2028 O O . ASP A 1 259 ? 21.938 -15.453 7.074 1 97 259 ASP A O 1
ATOM 2032 N N . TRP A 1 260 ? 20.391 -16.141 5.652 1 98.31 260 TRP A N 1
ATOM 2033 C CA . TRP A 1 260 ? 20.625 -14.984 4.789 1 98.31 260 TRP A CA 1
ATOM 2034 C C . TRP A 1 260 ? 20.047 -13.719 5.41 1 98.31 260 TRP A C 1
ATOM 2036 O O . TRP A 1 260 ? 18.953 -13.75 5.996 1 98.31 260 TRP A O 1
ATOM 2046 N N . PRO A 1 261 ? 20.781 -12.633 5.266 1 98.44 261 PRO A N 1
ATOM 2047 C CA . PRO A 1 261 ? 20.109 -11.375 5.594 1 98.44 261 PRO A CA 1
ATOM 2048 C C . PRO A 1 261 ? 18.906 -11.094 4.707 1 98.44 261 PRO A C 1
ATOM 2050 O O . PRO A 1 261 ? 18.938 -11.383 3.506 1 98.44 261 PRO A O 1
ATOM 2053 N N . PRO A 1 262 ? 17.812 -10.594 5.285 1 98.56 262 PRO A N 1
ATOM 2054 C CA . PRO A 1 262 ? 16.609 -10.352 4.504 1 98.56 262 PRO A CA 1
ATOM 2055 C C . PRO A 1 262 ? 16.844 -9.43 3.311 1 98.56 262 PRO A C 1
ATOM 2057 O O . PRO A 1 262 ? 16.078 -9.461 2.338 1 98.56 262 PRO A O 1
ATOM 2060 N N . GLU A 1 263 ? 17.891 -8.617 3.367 1 98.06 263 GLU A N 1
ATOM 2061 C CA . GLU A 1 263 ? 18.188 -7.672 2.299 1 98.06 263 GLU A CA 1
ATOM 2062 C C . GLU A 1 263 ? 19.141 -8.273 1.273 1 98.06 263 GLU A C 1
ATOM 2064 O O . GLU A 1 263 ? 19.531 -7.609 0.311 1 98.06 263 GLU A O 1
ATOM 2069 N N . SER A 1 264 ? 19.531 -9.531 1.424 1 98.44 264 SER A N 1
ATOM 2070 C CA . SER A 1 264 ? 20.406 -10.18 0.457 1 98.44 264 SER A CA 1
ATOM 2071 C C . SER A 1 264 ? 19.688 -10.414 -0.871 1 98.44 264 SER A C 1
ATOM 2073 O O . SER A 1 264 ? 18.578 -10.945 -0.898 1 98.44 264 SER A O 1
ATOM 2075 N N . PRO A 1 265 ? 20.328 -10.086 -1.985 1 97.75 265 PRO A N 1
ATOM 2076 C CA . PRO A 1 265 ? 19.734 -10.352 -3.297 1 97.75 265 PRO A CA 1
ATOM 2077 C C . PRO A 1 265 ? 19.547 -11.844 -3.557 1 97.75 265 PRO A C 1
ATOM 2079 O O . PRO A 1 265 ? 18.828 -12.227 -4.488 1 97.75 265 PRO A O 1
ATOM 2082 N N . GLU A 1 266 ? 20.141 -12.688 -2.719 1 97.75 266 GLU A N 1
ATOM 2083 C CA . GLU A 1 266 ? 20 -14.133 -2.855 1 97.75 266 GLU A CA 1
ATOM 2084 C C . GLU A 1 266 ? 18.562 -14.57 -2.531 1 97.75 266 GLU A C 1
ATOM 2086 O O . GLU A 1 266 ? 18.078 -15.57 -3.068 1 97.75 266 GLU A O 1
ATOM 2091 N N . VAL A 1 267 ? 17.938 -13.805 -1.62 1 98.69 267 VAL A N 1
ATOM 2092 C CA . VAL A 1 267 ? 16.625 -14.234 -1.163 1 98.69 267 VAL A CA 1
ATOM 2093 C C . VAL A 1 267 ? 15.594 -13.148 -1.458 1 98.69 267 VAL A C 1
ATOM 2095 O O . VAL A 1 267 ? 14.391 -13.391 -1.358 1 98.69 267 VAL A O 1
ATOM 2098 N N . ASN A 1 268 ? 16.062 -12 -1.736 1 98.75 268 ASN A N 1
ATOM 2099 C CA . ASN A 1 268 ? 15.211 -10.828 -1.939 1 98.75 268 ASN A CA 1
ATOM 2100 C C . ASN A 1 268 ? 15.578 -10.086 -3.225 1 98.75 268 ASN A C 1
ATOM 2102 O O . ASN A 1 268 ? 16.406 -9.18 -3.209 1 98.75 268 ASN A O 1
ATOM 2106 N N . PRO A 1 269 ? 14.875 -10.414 -4.266 1 98.44 269 PRO A N 1
ATOM 2107 C CA . PRO A 1 269 ? 15.234 -9.82 -5.559 1 98.44 269 PRO A CA 1
ATOM 2108 C C . PRO A 1 269 ? 15.008 -8.312 -5.598 1 98.44 269 PRO A C 1
ATOM 2110 O O . PRO A 1 269 ? 15.516 -7.629 -6.496 1 98.44 269 PRO A O 1
ATOM 2113 N N . LEU A 1 270 ? 14.297 -7.719 -4.656 1 97.88 270 LEU A N 1
ATOM 2114 C CA . LEU A 1 270 ? 14.047 -6.281 -4.625 1 97.88 270 LEU A CA 1
ATOM 2115 C C . LEU A 1 270 ? 15.32 -5.52 -4.262 1 97.88 270 LEU A C 1
ATOM 2117 O O . LEU A 1 270 ? 15.375 -4.297 -4.406 1 97.88 270 LEU A O 1
ATOM 2121 N N . PHE A 1 271 ? 16.344 -6.223 -3.848 1 97.5 271 PHE A N 1
ATOM 2122 C CA . PHE A 1 271 ? 17.609 -5.582 -3.488 1 97.5 271 PHE A CA 1
ATOM 2123 C C . PHE A 1 271 ? 18.656 -5.805 -4.57 1 97.5 271 PHE A C 1
ATOM 2125 O O . PHE A 1 271 ? 19.828 -5.504 -4.375 1 97.5 271 PHE A O 1
ATOM 2132 N N . ARG A 1 272 ? 18.234 -6.398 -5.711 1 97 272 ARG A N 1
ATOM 2133 C CA . ARG A 1 272 ? 19.125 -6.492 -6.875 1 97 272 ARG A CA 1
ATOM 2134 C C . ARG A 1 272 ? 19.328 -5.121 -7.512 1 97 272 ARG A C 1
ATOM 2136 O O . ARG A 1 272 ? 18.484 -4.238 -7.398 1 97 272 ARG A O 1
ATOM 2143 N N . GLN A 1 273 ? 20.422 -4.973 -8.172 1 94.12 273 GLN A N 1
ATOM 2144 C CA . GLN A 1 273 ? 20.672 -3.758 -8.938 1 94.12 273 GLN A CA 1
ATOM 2145 C C . GLN A 1 273 ? 20.031 -3.832 -10.32 1 94.12 273 GLN A C 1
ATOM 2147 O O . GLN A 1 273 ? 19.953 -4.91 -10.914 1 94.12 273 GLN A O 1
ATOM 2152 N N . PRO A 1 274 ? 19.594 -2.715 -10.789 1 90.81 274 PRO A N 1
ATOM 2153 C CA . PRO A 1 274 ? 18.906 -2.705 -12.078 1 90.81 274 PRO A CA 1
ATOM 2154 C C . PRO A 1 274 ? 19.703 -3.373 -13.188 1 90.81 274 PRO A C 1
ATOM 2156 O O . PRO 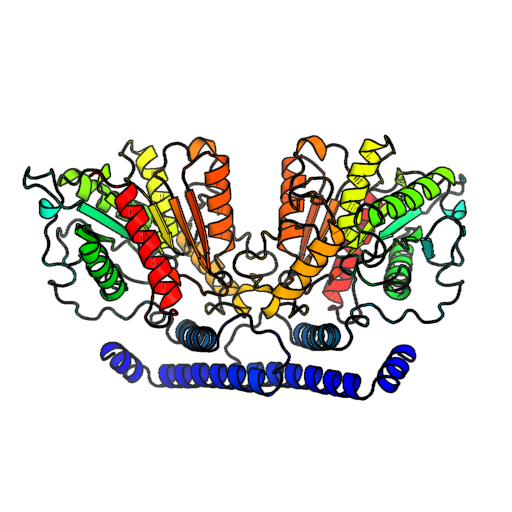A 1 274 ? 19.141 -4.059 -14.039 1 90.81 274 PRO A O 1
ATOM 2159 N N . GLU A 1 275 ? 20.984 -3.217 -13.18 1 93.81 275 GLU A N 1
ATOM 2160 C CA . GLU A 1 275 ? 21.828 -3.787 -14.227 1 93.81 275 GLU A CA 1
ATOM 2161 C C . GLU A 1 275 ? 21.766 -5.312 -14.211 1 93.81 275 GLU A C 1
ATOM 2163 O O . GLU A 1 275 ? 21.969 -5.953 -15.242 1 93.81 275 GLU A O 1
ATOM 2168 N N . GLU A 1 276 ? 21.484 -5.824 -13.094 1 96.44 276 GLU A N 1
ATOM 2169 C CA . GLU A 1 276 ? 21.422 -7.277 -12.961 1 96.44 276 GLU A CA 1
ATOM 2170 C C . GLU A 1 276 ? 20.156 -7.832 -13.617 1 96.44 276 GLU A C 1
ATOM 2172 O O . GLU A 1 276 ? 20.078 -9.031 -13.898 1 96.44 276 GLU A O 1
ATOM 2177 N N . LEU A 1 277 ? 19.156 -7.016 -13.812 1 97.81 277 LEU A N 1
ATOM 2178 C CA . LEU A 1 277 ? 17.875 -7.465 -14.359 1 97.81 277 LEU A CA 1
ATOM 2179 C C . LEU A 1 277 ? 17.953 -7.621 -15.875 1 97.81 277 LEU A C 1
ATOM 2181 O O . LEU A 1 277 ? 17.125 -8.289 -16.469 1 97.81 277 LEU A O 1
ATOM 2185 N N . ARG A 1 278 ? 18.969 -6.887 -16.469 1 95.19 278 ARG A N 1
ATOM 2186 C CA . ARG A 1 278 ? 19.109 -6.965 -17.922 1 95.19 278 ARG A CA 1
ATOM 2187 C C . ARG A 1 278 ? 19.312 -8.406 -18.375 1 95.19 278 ARG A C 1
ATOM 2189 O O . ARG A 1 278 ? 20.109 -9.141 -17.781 1 95.19 278 ARG A O 1
ATOM 2196 N N . GLY A 1 279 ? 18.531 -8.789 -19.359 1 96 279 GLY A N 1
ATOM 2197 C CA . GLY A 1 279 ? 18.672 -10.125 -19.922 1 96 279 GLY A CA 1
ATOM 2198 C C . GLY A 1 279 ? 17.688 -11.117 -19.344 1 96 279 GLY A C 1
ATOM 2199 O O . GLY A 1 279 ? 17.531 -12.219 -19.875 1 96 279 GLY A O 1
ATOM 2200 N N . LEU A 1 280 ? 17 -10.82 -18.266 1 98.25 280 LEU A N 1
ATOM 2201 C CA . LEU A 1 280 ? 15.938 -11.688 -17.797 1 98.25 280 LEU A CA 1
ATOM 2202 C C . LEU A 1 280 ? 14.797 -11.75 -18.812 1 98.25 280 LEU A C 1
ATOM 2204 O O . LEU A 1 280 ? 14.656 -10.852 -19.656 1 98.25 280 LEU A O 1
ATOM 2208 N N . SER A 1 281 ? 14.102 -12.789 -18.797 1 98.56 281 SER A N 1
ATOM 2209 C CA . SER A 1 281 ? 12.977 -12.961 -19.719 1 98.56 281 SER A CA 1
ATOM 2210 C C . SER A 1 281 ? 11.898 -11.914 -19.453 1 98.56 281 SER A C 1
ATOM 2212 O O . SER A 1 281 ? 11.828 -11.336 -18.375 1 98.56 281 SER A O 1
ATOM 2214 N N . PRO A 1 282 ? 11.039 -11.594 -20.469 1 98.69 282 PRO A N 1
ATOM 2215 C CA . PRO A 1 282 ? 9.906 -10.688 -20.281 1 98.69 282 PRO A CA 1
ATOM 2216 C C . PRO A 1 282 ? 8.984 -11.117 -19.156 1 98.69 282 PRO A C 1
ATOM 2218 O O . PRO A 1 282 ? 8.75 -12.312 -18.953 1 98.69 282 PRO A O 1
ATOM 2221 N N . GLN A 1 283 ? 8.414 -10.125 -18.406 1 98.81 283 GLN A N 1
ATOM 2222 C CA . GLN A 1 283 ? 7.664 -10.398 -17.172 1 98.81 283 GLN A CA 1
ATOM 2223 C C . GLN A 1 283 ? 6.207 -9.969 -17.312 1 98.81 283 GLN A C 1
ATOM 2225 O O . GLN A 1 283 ? 5.926 -8.789 -17.547 1 98.81 283 GLN A O 1
ATOM 2230 N N . LEU A 1 284 ? 5.246 -10.875 -17.203 1 98.94 284 LEU A N 1
ATOM 2231 C CA . LEU A 1 284 ? 3.832 -10.562 -17 1 98.94 284 LEU A CA 1
ATOM 2232 C C . LEU A 1 284 ? 3.441 -10.742 -15.539 1 98.94 284 LEU A C 1
ATOM 2234 O O . LEU A 1 284 ? 3.541 -11.844 -14.992 1 98.94 284 LEU A O 1
ATOM 2238 N N . ILE A 1 285 ? 3.02 -9.672 -14.914 1 98.94 285 ILE A N 1
ATOM 2239 C CA . ILE A 1 285 ? 2.805 -9.648 -13.469 1 98.94 285 ILE A CA 1
ATOM 2240 C C . ILE A 1 285 ? 1.34 -9.336 -13.172 1 98.94 285 ILE A C 1
ATOM 2242 O O . ILE A 1 285 ? 0.8 -8.344 -13.656 1 98.94 285 ILE A O 1
ATOM 2246 N N . PHE A 1 286 ? 0.693 -10.234 -12.391 1 98.94 286 PHE A N 1
ATOM 2247 C CA . PHE A 1 286 ? -0.67 -10.008 -11.93 1 98.94 286 PHE A CA 1
ATOM 2248 C C . PHE A 1 286 ? -0.702 -9.812 -10.414 1 98.94 286 PHE A C 1
ATOM 2250 O O . PHE A 1 286 ? 0.01 -10.5 -9.68 1 98.94 286 PHE A O 1
ATOM 2257 N N . THR A 1 287 ? -1.522 -8.906 -9.945 1 98.88 287 THR A N 1
ATOM 2258 C CA . THR A 1 287 ? -1.813 -8.781 -8.516 1 98.88 287 THR A CA 1
ATOM 2259 C C . THR A 1 287 ? -3.221 -8.227 -8.305 1 98.88 287 THR A C 1
ATOM 2261 O O . THR A 1 287 ? -3.77 -7.551 -9.172 1 98.88 287 THR A O 1
ATOM 2264 N N . GLY A 1 288 ? -3.863 -8.641 -7.215 1 98.81 288 GLY A N 1
ATOM 2265 C CA . GLY A 1 288 ? -5.133 -8.039 -6.832 1 98.81 288 GLY A CA 1
ATOM 2266 C C . GLY A 1 288 ? -4.977 -6.68 -6.184 1 98.81 288 GLY A C 1
ATOM 2267 O O . GLY A 1 288 ? -4.012 -6.438 -5.453 1 98.81 288 GLY A O 1
ATOM 2268 N N . GLY A 1 289 ? -5.969 -5.867 -6.398 1 98.62 289 GLY A N 1
ATOM 2269 C CA . GLY A 1 289 ? -5.941 -4.535 -5.812 1 98.62 289 GLY A CA 1
ATOM 2270 C C . GLY A 1 289 ? -6.09 -4.543 -4.305 1 98.62 289 GLY A C 1
ATOM 2271 O O . GLY A 1 289 ? -5.742 -3.566 -3.637 1 98.62 289 GLY A O 1
ATOM 2272 N N . ALA A 1 290 ? -6.512 -5.629 -3.715 1 98.44 290 ALA A N 1
ATOM 2273 C CA . ALA A 1 290 ? -6.824 -5.676 -2.289 1 98.44 290 ALA A CA 1
ATOM 2274 C C . ALA A 1 290 ? -5.941 -6.691 -1.565 1 98.44 290 ALA A C 1
ATOM 2276 O O . ALA A 1 290 ? -6.234 -7.074 -0.43 1 98.44 290 ALA A O 1
ATOM 2277 N N . GLU A 1 291 ? -4.887 -7.117 -2.178 1 98.44 291 GLU A N 1
ATOM 2278 C CA . GLU A 1 291 ? -4.16 -8.258 -1.624 1 98.44 291 GLU A CA 1
ATOM 2279 C C . GLU A 1 291 ? -2.936 -7.797 -0.834 1 98.44 291 GLU A C 1
ATOM 2281 O O . GLU A 1 291 ? -2.48 -6.66 -0.988 1 98.44 291 GLU A O 1
ATOM 2286 N N . PHE A 1 292 ? -2.379 -8.688 0.006 1 98.12 292 PHE A N 1
ATOM 2287 C CA . PHE A 1 292 ? -1.313 -8.344 0.939 1 98.12 292 PHE A CA 1
ATOM 2288 C C . PHE A 1 292 ? 0.034 -8.297 0.227 1 98.12 292 PHE A C 1
ATOM 2290 O O . PHE A 1 292 ? 0.98 -7.676 0.721 1 98.12 292 PHE A O 1
ATOM 2297 N N . ALA A 1 293 ? 0.179 -8.906 -0.965 1 98.25 293 ALA A N 1
ATOM 2298 C CA . ALA A 1 293 ? 1.465 -8.953 -1.657 1 98.25 293 ALA A CA 1
ATOM 2299 C C . ALA A 1 293 ? 1.496 -7.961 -2.818 1 98.25 293 ALA A C 1
ATOM 2301 O O . ALA A 1 293 ? 2.328 -8.078 -3.721 1 98.25 293 ALA A O 1
ATOM 2302 N N . ARG A 1 294 ? 0.551 -7.027 -2.873 1 98.44 294 ARG A N 1
ATOM 2303 C CA . ARG A 1 294 ? 0.493 -6.031 -3.941 1 98.44 294 ARG A CA 1
ATOM 2304 C C . ARG A 1 294 ? 1.795 -5.242 -4.023 1 98.44 294 ARG A C 1
ATOM 2306 O O . ARG A 1 294 ? 2.301 -4.984 -5.117 1 98.44 294 ARG A O 1
ATOM 2313 N N . TYR A 1 295 ? 2.385 -4.84 -2.867 1 97.94 295 TYR A N 1
ATOM 2314 C CA . TYR A 1 295 ? 3.645 -4.109 -2.789 1 97.94 295 TYR A CA 1
ATOM 2315 C C . TYR A 1 295 ? 4.73 -4.809 -3.596 1 97.94 295 TYR A C 1
ATOM 2317 O O . TYR A 1 295 ? 5.465 -4.164 -4.348 1 97.94 295 TYR A O 1
ATOM 2325 N N . ASP A 1 296 ? 4.812 -6.117 -3.488 1 98.69 296 ASP A N 1
ATOM 2326 C CA . ASP A 1 296 ? 5.836 -6.926 -4.141 1 98.69 296 ASP A CA 1
ATOM 2327 C C . ASP A 1 296 ? 5.758 -6.789 -5.66 1 98.69 296 ASP A C 1
ATOM 2329 O O . ASP A 1 296 ? 6.77 -6.547 -6.32 1 98.69 296 ASP A O 1
ATOM 2333 N N . SER A 1 297 ? 4.547 -6.922 -6.164 1 98.81 297 SER A N 1
ATOM 2334 C CA . SER A 1 297 ? 4.316 -6.84 -7.602 1 98.81 297 SER A CA 1
ATOM 2335 C C . SER A 1 297 ? 4.637 -5.449 -8.141 1 98.81 297 SER A C 1
ATOM 2337 O O . SER A 1 297 ? 5.289 -5.312 -9.172 1 98.81 297 SER A O 1
ATOM 2339 N N . GLU A 1 298 ? 4.188 -4.438 -7.402 1 98.25 298 GLU A N 1
ATOM 2340 C CA . GLU A 1 298 ? 4.406 -3.064 -7.848 1 98.25 298 GLU A CA 1
ATOM 2341 C C . GLU A 1 298 ? 5.891 -2.715 -7.855 1 98.25 298 GLU A C 1
ATOM 2343 O O . GLU A 1 298 ? 6.387 -2.111 -8.805 1 98.25 298 GLU A O 1
ATOM 2348 N N . GLN A 1 299 ? 6.617 -3.121 -6.777 1 97.75 299 GLN A N 1
ATOM 2349 C CA . GLN A 1 299 ? 8.047 -2.836 -6.699 1 97.75 299 GLN A CA 1
ATOM 2350 C C . GLN A 1 299 ? 8.812 -3.576 -7.793 1 97.75 299 GLN A C 1
ATOM 2352 O O . GLN A 1 299 ? 9.719 -3.012 -8.414 1 97.75 299 GLN A O 1
ATOM 2357 N N . TRP A 1 300 ? 8.43 -4.824 -8.039 1 98.62 300 TRP A N 1
ATOM 2358 C CA . TRP A 1 300 ? 9.117 -5.602 -9.07 1 98.62 300 TRP A CA 1
ATOM 2359 C C . TRP A 1 300 ? 8.875 -5.004 -10.453 1 98.62 300 TRP A C 1
ATOM 2361 O O . TRP A 1 300 ? 9.812 -4.875 -11.25 1 98.62 300 TRP A O 1
ATOM 2371 N N . ALA A 1 301 ? 7.652 -4.629 -10.719 1 98.5 301 ALA A N 1
ATOM 2372 C CA . ALA A 1 301 ? 7.332 -4 -11.992 1 98.5 301 ALA A CA 1
ATOM 2373 C C . ALA A 1 301 ? 8.141 -2.725 -12.203 1 98.5 301 ALA A C 1
ATOM 2375 O O . ALA A 1 301 ? 8.656 -2.477 -13.297 1 98.5 301 ALA A O 1
ATOM 2376 N N . GLN A 1 302 ? 8.227 -1.941 -11.141 1 95.94 302 GLN A N 1
ATOM 2377 C CA . GLN A 1 302 ? 9 -0.705 -11.219 1 95.94 302 GLN A CA 1
ATOM 2378 C C . GLN A 1 302 ? 10.469 -0.989 -11.508 1 95.94 302 GLN A C 1
ATOM 2380 O O . GLN A 1 302 ? 11.102 -0.287 -12.305 1 95.94 302 GLN A O 1
ATOM 2385 N N . MET A 1 303 ? 11.031 -1.982 -10.875 1 97.38 303 MET A N 1
ATOM 2386 C CA . MET A 1 303 ? 12.43 -2.357 -11.102 1 97.38 303 MET A CA 1
ATOM 2387 C C . MET A 1 303 ? 12.641 -2.818 -12.539 1 97.38 303 MET A C 1
ATOM 2389 O O . MET A 1 303 ? 13.625 -2.441 -13.18 1 97.38 303 MET A O 1
ATOM 2393 N N . CYS A 1 304 ? 11.688 -3.627 -13.047 1 98.19 304 CYS A N 1
ATOM 2394 C CA . CYS A 1 304 ? 11.766 -4.078 -14.43 1 98.19 304 CYS A CA 1
ATOM 2395 C C . CYS A 1 304 ? 11.75 -2.898 -15.391 1 98.19 304 CYS A C 1
ATOM 2397 O O . CYS A 1 304 ? 12.562 -2.836 -16.312 1 98.19 304 CYS A O 1
ATOM 2399 N N . HIS A 1 305 ? 10.875 -1.971 -15.117 1 95.62 305 HIS A N 1
ATOM 2400 C CA . HIS A 1 305 ? 10.758 -0.783 -15.953 1 95.62 305 HIS A CA 1
ATOM 2401 C C . HIS A 1 305 ? 12.055 0.028 -15.938 1 95.62 305 HIS A C 1
ATOM 2403 O O . HIS A 1 305 ? 12.547 0.438 -16.984 1 95.62 305 HIS A O 1
ATOM 2409 N N . SER A 1 306 ? 12.57 0.22 -14.766 1 92.5 306 SER A N 1
ATOM 2410 C CA . SER A 1 306 ? 13.797 0.996 -14.602 1 92.5 306 SER A CA 1
ATOM 2411 C C . SER A 1 306 ? 14.969 0.329 -15.312 1 92.5 306 SER A C 1
ATOM 2413 O O . SER A 1 306 ? 15.891 1.008 -15.781 1 92.5 306 SER A O 1
ATOM 2415 N N . ALA A 1 307 ? 14.93 -0.966 -15.43 1 96.56 307 ALA A N 1
ATOM 2416 C CA . ALA A 1 307 ? 16 -1.729 -16.062 1 96.56 307 ALA A CA 1
ATOM 2417 C C . ALA A 1 307 ? 15.797 -1.831 -17.562 1 96.56 307 ALA A C 1
ATOM 2419 O O . ALA A 1 307 ? 16.641 -2.402 -18.266 1 96.56 307 ALA A O 1
ATOM 2420 N N . GLY A 1 308 ? 14.703 -1.363 -18.047 1 96.06 308 GLY A N 1
ATOM 2421 C CA . GLY A 1 308 ? 14.406 -1.427 -19.469 1 96.06 308 GLY A CA 1
ATOM 2422 C C . GLY A 1 308 ? 13.93 -2.795 -19.922 1 96.06 308 GLY A C 1
ATOM 2423 O O . GLY A 1 308 ? 13.977 -3.117 -21.109 1 96.06 308 GLY A O 1
ATOM 2424 N N . MET A 1 309 ? 13.461 -3.625 -19.031 1 97.06 309 MET A N 1
ATOM 2425 C CA . MET A 1 309 ? 12.938 -4.953 -19.344 1 97.06 309 MET A CA 1
ATOM 2426 C C . MET A 1 309 ? 11.5 -4.867 -19.859 1 97.06 309 MET A C 1
ATOM 2428 O O . MET A 1 309 ? 10.719 -4.039 -19.375 1 97.06 309 MET A O 1
ATOM 2432 N N . GLU A 1 310 ? 11.219 -5.711 -20.812 1 98.06 310 GLU A N 1
ATOM 2433 C CA . GLU A 1 310 ? 9.812 -5.848 -21.172 1 98.06 310 GLU A CA 1
ATOM 2434 C C . GLU A 1 310 ? 9 -6.418 -20.016 1 98.06 310 GLU A C 1
ATOM 2436 O O . GLU A 1 310 ? 9.32 -7.484 -19.484 1 98.06 310 GLU A O 1
ATOM 2441 N N . SER A 1 311 ? 8.023 -5.695 -19.578 1 98.56 311 SER A N 1
ATOM 2442 C CA . SER A 1 311 ? 7.16 -6.152 -18.5 1 98.56 311 SER A CA 1
ATOM 2443 C C . SER A 1 311 ? 5.77 -5.527 -18.594 1 98.56 311 SER A C 1
ATOM 2445 O O . SER A 1 311 ? 5.594 -4.492 -19.234 1 98.56 311 SER A O 1
ATOM 2447 N N . LYS A 1 312 ? 4.812 -6.188 -18.078 1 98.75 312 LYS A N 1
ATOM 2448 C CA . LYS A 1 312 ? 3.434 -5.719 -17.969 1 98.75 312 LYS A CA 1
ATOM 2449 C C . LYS A 1 312 ? 2.857 -6.031 -16.578 1 98.75 312 LYS A C 1
ATOM 2451 O O . LYS A 1 312 ? 2.922 -7.176 -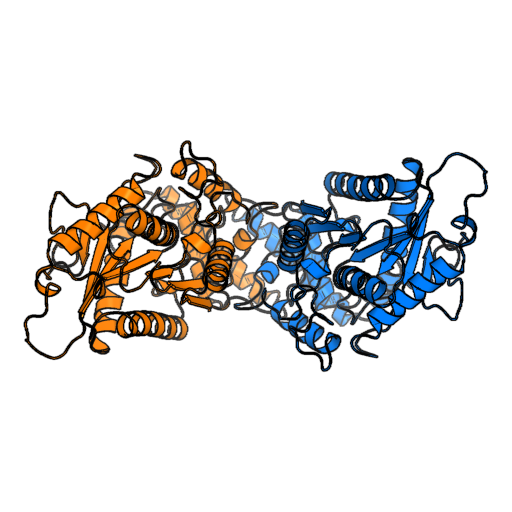16.125 1 98.75 312 LYS A O 1
ATOM 2456 N N . LEU A 1 313 ? 2.354 -5.035 -15.898 1 98.88 313 LEU A N 1
ATOM 2457 C CA . LEU A 1 313 ? 1.706 -5.188 -14.602 1 98.88 313 LEU A CA 1
ATOM 2458 C C . LEU A 1 313 ? 0.195 -5.016 -14.719 1 98.88 313 LEU A C 1
ATOM 2460 O O . LEU A 1 313 ? -0.276 -4.039 -15.305 1 98.88 313 LEU A O 1
ATOM 2464 N N . VAL A 1 314 ? -0.551 -5.977 -14.25 1 98.88 314 VAL A N 1
ATOM 2465 C CA . VAL A 1 314 ? -2.008 -5.914 -14.195 1 98.88 314 VAL A CA 1
ATOM 2466 C C . VAL A 1 314 ? -2.471 -5.934 -12.734 1 98.88 314 VAL A C 1
ATOM 2468 O O . VAL A 1 314 ? -2.238 -6.906 -12.016 1 98.88 314 VAL A O 1
ATOM 2471 N N . ILE A 1 315 ? -3.064 -4.867 -12.305 1 98.88 315 ILE A N 1
ATOM 2472 C CA . ILE A 1 315 ? -3.689 -4.789 -10.992 1 98.88 315 ILE A CA 1
ATOM 2473 C C . ILE A 1 315 ? -5.211 -4.824 -11.141 1 98.88 315 ILE A C 1
ATOM 2475 O O . ILE A 1 315 ? -5.809 -3.883 -11.664 1 98.88 315 ILE A O 1
ATOM 2479 N N . GLU A 1 316 ? -5.832 -5.844 -10.664 1 98.75 316 GLU A N 1
ATOM 2480 C CA . GLU A 1 316 ? -7.266 -6.023 -10.867 1 98.75 316 GLU A CA 1
ATOM 2481 C C . GLU A 1 316 ? -8.062 -5.469 -9.695 1 98.75 316 GLU A C 1
ATOM 2483 O O . GLU A 1 316 ? -7.738 -5.727 -8.531 1 98.75 316 GLU A O 1
ATOM 2488 N N . TRP A 1 317 ? -9.102 -4.75 -9.953 1 98.31 317 TRP A N 1
ATOM 2489 C CA . TRP A 1 317 ? -9.883 -3.98 -8.984 1 98.31 317 TRP A CA 1
ATOM 2490 C C . TRP A 1 317 ? -10.43 -4.883 -7.883 1 98.31 317 TRP A C 1
ATOM 2492 O O . TRP A 1 317 ? -11.195 -5.812 -8.156 1 98.31 317 TRP A O 1
ATOM 2502 N N . GLY A 1 318 ? -9.992 -4.652 -6.699 1 98.31 318 GLY A N 1
ATOM 2503 C CA . GLY A 1 318 ? -10.578 -5.219 -5.492 1 98.31 318 GLY A CA 1
ATOM 2504 C C . GLY A 1 318 ? -10.266 -6.691 -5.312 1 98.31 318 GLY A C 1
ATOM 2505 O O . GLY A 1 318 ? -10.68 -7.305 -4.328 1 98.31 318 GLY A O 1
ATOM 2506 N N . GLN A 1 319 ? -9.492 -7.25 -6.219 1 98.56 319 GLN A N 1
ATOM 2507 C CA . GLN A 1 319 ? -9.297 -8.695 -6.219 1 98.56 319 GLN A CA 1
ATOM 2508 C C . GLN A 1 319 ? -8.328 -9.117 -5.113 1 98.56 319 GLN A C 1
ATOM 2510 O O . GLN A 1 319 ? -7.535 -8.305 -4.633 1 98.56 319 GLN A O 1
ATOM 2515 N N . LEU A 1 320 ? -8.461 -10.367 -4.715 1 98.12 320 LEU A N 1
ATOM 2516 C CA . LEU A 1 320 ? -7.715 -10.969 -3.609 1 98.12 320 LEU A CA 1
ATOM 2517 C C . LEU A 1 320 ? -6.398 -11.555 -4.098 1 98.12 320 LEU A C 1
ATOM 2519 O O . LEU A 1 320 ? -6.129 -11.578 -5.301 1 98.12 320 LEU A O 1
ATOM 2523 N N . HIS A 1 321 ? -5.559 -11.969 -3.135 1 97.69 321 HIS A N 1
ATOM 2524 C CA . HIS A 1 321 ? -4.289 -12.633 -3.402 1 97.69 321 HIS A CA 1
ATOM 2525 C C . HIS A 1 321 ? -4.484 -13.836 -4.32 1 97.69 321 HIS A C 1
ATOM 2527 O O . HIS A 1 321 ? -5.387 -14.648 -4.102 1 97.69 321 HIS A O 1
ATOM 2533 N N . ILE A 1 322 ? -3.723 -13.891 -5.469 1 97.31 322 ILE A N 1
ATOM 2534 C CA . ILE A 1 322 ? -3.611 -14.953 -6.465 1 97.31 322 ILE A CA 1
ATOM 2535 C C . ILE A 1 322 ? -4.918 -15.062 -7.246 1 97.31 322 ILE A C 1
ATOM 2537 O O . ILE A 1 322 ? -5.266 -16.141 -7.734 1 97.31 322 ILE A O 1
ATOM 2541 N N . TYR A 1 323 ? -5.672 -14.047 -7.344 1 97.69 323 TYR A N 1
ATOM 2542 C CA . TYR A 1 323 ? -6.918 -14.07 -8.094 1 97.69 323 TYR A CA 1
ATOM 2543 C C . TYR A 1 323 ? -6.695 -14.609 -9.508 1 97.69 323 TYR A C 1
ATOM 2545 O O . TYR A 1 323 ? -7.586 -15.242 -10.078 1 97.69 323 TYR A O 1
ATOM 2553 N N . ALA A 1 324 ? -5.527 -14.398 -10.078 1 98.38 324 ALA A N 1
ATOM 2554 C CA . ALA A 1 324 ? -5.234 -14.68 -11.477 1 98.38 324 ALA A CA 1
ATOM 2555 C C . ALA A 1 324 ? -5.09 -16.172 -11.719 1 98.38 324 ALA A C 1
ATOM 2557 O O . ALA A 1 324 ? -5.027 -16.625 -12.867 1 98.38 324 ALA A O 1
ATOM 2558 N N . MET A 1 325 ? -5.047 -16.969 -10.648 1 96.5 325 MET A N 1
ATOM 2559 C CA . MET A 1 325 ? -5.145 -18.406 -10.82 1 96.5 325 MET A CA 1
ATOM 2560 C C . MET A 1 325 ? -6.484 -18.797 -11.438 1 96.5 325 MET A C 1
ATOM 2562 O O . MET A 1 325 ? -6.602 -19.859 -12.062 1 96.5 325 MET A O 1
ATOM 2566 N N . GLY A 1 326 ? -7.477 -17.969 -11.195 1 95.12 326 GLY A N 1
ATOM 2567 C CA . GLY A 1 326 ? -8.75 -18.125 -11.883 1 95.12 326 GLY A CA 1
ATOM 2568 C C . GLY A 1 326 ? -9.633 -19.188 -11.258 1 95.12 326 GLY A C 1
ATOM 2569 O O . GLY A 1 326 ? -10.18 -20.047 -11.969 1 95.12 326 GLY A O 1
ATOM 2570 N N . SER A 1 327 ? -9.688 -19.156 -9.984 1 89.56 327 SER A N 1
ATOM 2571 C CA . SER A 1 327 ? -10.578 -20.094 -9.32 1 89.56 327 SER A CA 1
ATOM 2572 C C . SER A 1 327 ? -12.023 -19.906 -9.781 1 89.56 327 SER A C 1
ATOM 2574 O O . SER A 1 327 ? -12.344 -18.906 -10.438 1 89.56 327 SER A O 1
ATOM 2576 N N . LYS A 1 328 ? -12.852 -20.828 -9.469 1 88.12 328 LYS A N 1
ATOM 2577 C CA . LYS A 1 328 ? -14.258 -20.781 -9.867 1 88.12 328 LYS A CA 1
ATOM 2578 C C . LYS A 1 328 ? -14.969 -19.609 -9.195 1 88.12 328 LYS A C 1
ATOM 2580 O O . LYS A 1 328 ? -16.031 -19.172 -9.656 1 88.12 328 LYS A O 1
ATOM 2585 N N . TRP A 1 329 ? -14.422 -19.062 -8.125 1 88.88 329 TRP A N 1
ATOM 2586 C CA . TRP A 1 329 ? -15.008 -17.938 -7.414 1 88.88 329 TRP A CA 1
ATOM 2587 C C . TRP A 1 329 ? -14.766 -16.625 -8.164 1 88.88 329 TRP A C 1
ATOM 2589 O O . TRP A 1 329 ? -15.477 -15.641 -7.953 1 88.88 329 TRP A O 1
ATOM 2599 N N . THR A 1 330 ? -13.711 -16.672 -8.945 1 93.62 330 THR A N 1
ATOM 2600 C CA . THR A 1 330 ? -13.391 -15.445 -9.672 1 93.62 330 THR A CA 1
ATOM 2601 C C . THR A 1 330 ? -14.508 -15.078 -10.641 1 93.62 330 THR A C 1
ATOM 2603 O O . THR A 1 330 ? -15.055 -15.953 -11.32 1 93.62 330 THR A O 1
ATOM 2606 N N . ASP A 1 331 ? -14.859 -13.82 -10.672 1 96.38 331 ASP A N 1
ATOM 2607 C CA . ASP A 1 331 ? -15.828 -13.352 -11.648 1 96.38 331 ASP A CA 1
ATOM 2608 C C . ASP A 1 331 ? -15.477 -13.844 -13.055 1 96.38 331 ASP A C 1
ATOM 2610 O O . ASP A 1 331 ? -14.336 -13.719 -13.492 1 96.38 331 ASP A O 1
ATOM 2614 N N . PRO A 1 332 ? -16.453 -14.383 -13.758 1 96.5 332 PRO A N 1
ATOM 2615 C CA . PRO A 1 332 ? -16.172 -14.977 -15.07 1 96.5 332 PRO A CA 1
ATOM 2616 C C . PRO A 1 332 ? -15.539 -13.984 -16.047 1 96.5 332 PRO A C 1
ATOM 2618 O O . PRO A 1 332 ? -14.656 -14.352 -16.812 1 96.5 332 PRO A O 1
ATOM 2621 N N . ALA A 1 333 ? -16.016 -12.758 -16 1 97.62 333 ALA A N 1
ATOM 2622 C CA . ALA A 1 333 ? -15.445 -11.766 -16.906 1 97.62 333 ALA A CA 1
ATOM 2623 C C . ALA A 1 333 ? -13.984 -11.484 -16.562 1 97.62 333 ALA A C 1
ATOM 2625 O O . ALA A 1 333 ? -13.141 -11.367 -17.453 1 97.62 333 ALA A O 1
ATOM 2626 N N . VAL A 1 334 ? -13.648 -11.438 -15.281 1 98.12 334 VAL A N 1
ATOM 2627 C CA . VAL A 1 334 ? -12.273 -11.227 -14.828 1 98.12 334 VAL A CA 1
ATOM 2628 C C . VAL A 1 334 ? -11.414 -12.438 -15.195 1 98.12 334 VAL A C 1
ATOM 2630 O O . VAL A 1 334 ? -10.289 -12.281 -15.664 1 98.12 334 VAL A O 1
ATOM 2633 N N . ARG A 1 335 ? -11.938 -13.602 -15.023 1 97.38 335 ARG A N 1
ATOM 2634 C CA . ARG A 1 335 ? -11.203 -14.82 -15.344 1 97.38 335 ARG A CA 1
ATOM 2635 C C . ARG A 1 335 ? -10.891 -14.891 -16.844 1 97.38 335 ARG A C 1
ATOM 2637 O O . ARG A 1 335 ? -9.758 -15.195 -17.219 1 97.38 335 ARG A O 1
ATOM 2644 N N . ARG A 1 336 ? -11.898 -14.625 -17.656 1 97.31 336 ARG A N 1
ATOM 2645 C CA . ARG A 1 336 ? -11.703 -14.656 -19.109 1 97.31 336 ARG A CA 1
ATOM 2646 C C . ARG A 1 336 ? -10.641 -13.648 -19.547 1 97.31 336 ARG A C 1
ATOM 2648 O O . ARG A 1 336 ? -9.766 -13.969 -20.344 1 97.31 336 ARG A O 1
ATOM 2655 N N . LYS A 1 337 ? -10.734 -12.484 -18.969 1 98.25 337 LYS A N 1
ATOM 2656 C CA . LYS A 1 337 ? -9.758 -11.445 -19.281 1 98.25 337 LYS A CA 1
ATOM 2657 C C . LYS A 1 337 ? -8.352 -11.875 -18.875 1 98.25 337 LYS A C 1
ATOM 2659 O O . LYS A 1 337 ? -7.41 -11.758 -19.672 1 98.25 337 LYS A O 1
ATOM 2664 N N . THR A 1 338 ? -8.211 -12.391 -17.719 1 98.44 338 THR A N 1
ATOM 2665 C CA . THR A 1 338 ? -6.918 -12.781 -17.156 1 98.44 338 THR A CA 1
ATOM 2666 C C . THR A 1 338 ? -6.332 -13.961 -17.922 1 98.44 338 THR A C 1
ATOM 2668 O O . THR A 1 338 ? -5.16 -13.945 -18.297 1 98.44 338 THR A O 1
ATOM 2671 N N . ASP A 1 339 ? -7.164 -14.969 -18.203 1 98 339 ASP A N 1
ATOM 2672 C CA . ASP A 1 339 ? -6.73 -16.109 -19 1 98 339 ASP A CA 1
ATOM 2673 C C . ASP A 1 339 ? -6.27 -15.664 -20.391 1 98 339 ASP A C 1
ATOM 2675 O O . ASP A 1 339 ? -5.25 -16.141 -20.891 1 98 339 ASP A O 1
ATOM 2679 N N . GLY A 1 340 ? -7.043 -14.773 -20.969 1 98.06 340 GLY A N 1
ATOM 2680 C CA . GLY A 1 340 ? -6.68 -14.25 -22.281 1 98.06 340 GLY A CA 1
ATOM 2681 C C . GLY A 1 340 ? -5.32 -13.57 -22.297 1 98.06 340 GLY A C 1
ATOM 2682 O O . GLY A 1 340 ? -4.516 -13.812 -23.188 1 98.06 340 GLY A O 1
ATOM 2683 N N . LEU A 1 341 ? -5.031 -12.781 -21.297 1 98.69 341 LEU A N 1
ATOM 2684 C CA . LEU A 1 341 ? -3.758 -12.078 -21.203 1 98.69 341 LEU A CA 1
ATOM 2685 C C . LEU A 1 341 ? -2.605 -13.062 -21.047 1 98.69 341 LEU A C 1
ATOM 2687 O O . LEU A 1 341 ? -1.548 -12.891 -21.656 1 98.69 341 LEU A O 1
ATOM 2691 N N . ILE A 1 342 ? -2.795 -14.094 -20.219 1 98.81 342 ILE A N 1
ATOM 2692 C CA . ILE A 1 342 ? -1.754 -15.086 -19.984 1 98.81 342 ILE A CA 1
ATOM 2693 C C . ILE A 1 342 ? -1.446 -15.836 -21.266 1 98.81 342 ILE A C 1
ATOM 2695 O O . ILE A 1 342 ? -0.289 -15.914 -21.688 1 98.81 342 ILE A O 1
ATOM 2699 N N . ILE A 1 343 ? -2.443 -16.344 -21.969 1 98.31 343 ILE A N 1
ATOM 2700 C CA . ILE A 1 343 ? -2.258 -17.172 -23.156 1 98.31 343 ILE A CA 1
ATOM 2701 C C . ILE A 1 343 ? -1.664 -16.328 -24.281 1 98.31 343 ILE A C 1
ATOM 2703 O O . ILE A 1 343 ? -0.771 -16.781 -25 1 98.31 343 ILE A O 1
ATOM 2707 N N . GLU A 1 344 ? -2.143 -15.086 -24.391 1 98.25 344 GLU A N 1
ATOM 2708 C CA . GLU A 1 344 ? -1.577 -14.203 -25.406 1 98.25 344 GLU A CA 1
ATOM 2709 C C . GLU A 1 344 ? -0.103 -13.922 -25.125 1 98.25 344 GLU A C 1
ATOM 2711 O O . GLU A 1 344 ? 0.708 -13.859 -26.062 1 98.25 344 GLU A O 1
ATOM 2716 N N . TRP A 1 345 ? 0.211 -13.734 -23.875 1 98.69 345 TRP A N 1
ATOM 2717 C CA . TRP A 1 345 ? 1.603 -13.516 -23.484 1 98.69 345 TRP A CA 1
ATOM 2718 C C . TRP A 1 345 ? 2.469 -14.711 -23.859 1 98.69 345 TRP A C 1
ATOM 2720 O O . TRP A 1 345 ? 3.559 -14.555 -24.406 1 98.69 345 TRP A O 1
ATOM 2730 N N . LEU A 1 346 ? 1.985 -15.938 -23.562 1 98.38 346 LEU A N 1
ATOM 2731 C CA . LEU A 1 346 ? 2.703 -17.156 -23.938 1 98.38 346 LEU A CA 1
ATOM 2732 C C . LEU A 1 346 ? 2.902 -17.219 -25.438 1 98.38 346 LEU A C 1
ATOM 2734 O O . LEU A 1 346 ? 4.027 -17.391 -25.922 1 98.38 346 LEU A O 1
ATOM 2738 N N . LYS A 1 347 ? 1.926 -16.969 -26.219 1 96.94 347 LYS A N 1
ATOM 2739 C CA . LYS A 1 347 ? 1.97 -17.078 -27.672 1 96.94 347 LYS A CA 1
ATOM 2740 C C . LYS A 1 347 ? 2.932 -16.047 -28.266 1 96.94 347 LYS A C 1
ATOM 2742 O O . LYS A 1 347 ? 3.648 -16.359 -29.219 1 96.94 347 LYS A O 1
ATOM 2747 N N . ASN A 1 348 ? 2.906 -14.898 -27.719 1 97.56 348 ASN A N 1
ATOM 2748 C CA . ASN A 1 348 ? 3.709 -13.812 -28.266 1 97.56 348 ASN A CA 1
ATOM 2749 C C . ASN A 1 348 ? 5.195 -14.023 -28 1 97.56 348 ASN A C 1
ATOM 2751 O O . ASN A 1 348 ? 6.039 -13.438 -28.672 1 97.56 348 ASN A O 1
ATOM 2755 N N . HIS A 1 349 ? 5.531 -14.875 -27.016 1 97.56 349 HIS A N 1
ATOM 2756 C CA . HIS A 1 349 ? 6.934 -14.906 -26.609 1 97.56 349 HIS A CA 1
ATOM 2757 C C . HIS A 1 349 ? 7.574 -16.25 -26.953 1 97.56 349 HIS A C 1
ATOM 2759 O O . HIS A 1 349 ? 8.797 -16.344 -27.094 1 97.56 349 HIS A O 1
ATOM 2765 N N . VAL A 1 350 ? 6.738 -17.328 -27.047 1 94.44 350 VAL A N 1
ATOM 2766 C CA . VAL A 1 350 ? 7.32 -18.609 -27.406 1 94.44 350 VAL A CA 1
ATOM 2767 C C . VAL A 1 350 ? 7.547 -18.688 -28.906 1 94.44 350 VAL A C 1
ATOM 2769 O O . VAL A 1 350 ? 6.945 -17.922 -29.672 1 94.44 350 VAL A O 1
ATOM 2772 N N . ALA A 1 351 ? 8.391 -19.562 -29.312 1 86.56 351 ALA A N 1
ATOM 2773 C CA . ALA A 1 351 ? 8.727 -19.719 -30.719 1 86.56 351 ALA A CA 1
ATOM 2774 C C . ALA A 1 351 ? 7.523 -20.188 -31.531 1 86.56 351 ALA A C 1
ATOM 2776 O O . ALA A 1 351 ? 6.707 -20.969 -31.031 1 86.56 351 ALA A O 1
ATOM 2777 N N . PRO A 1 352 ? 7.477 -19.656 -32.781 1 83 352 PRO A N 1
ATOM 2778 C CA . PRO A 1 352 ? 6.375 -20.094 -33.656 1 83 352 PRO A CA 1
ATOM 2779 C C . PRO A 1 352 ? 6.469 -21.578 -34.031 1 83 352 PRO A C 1
ATOM 2781 O O . PRO A 1 352 ? 7.57 -22.125 -34.094 1 83 352 PRO A O 1
ATOM 2784 N N . MET B 1 1 ? -17.531 21.578 21.406 1 56.12 1 MET B N 1
ATOM 2785 C CA . MET B 1 1 ? -18.703 20.766 21.688 1 56.12 1 MET B CA 1
ATOM 2786 C C . MET B 1 1 ? -20 21.516 21.359 1 56.12 1 MET B C 1
ATOM 2788 O O . MET B 1 1 ? -20.875 20.969 20.703 1 56.12 1 MET B O 1
ATOM 2792 N N . ALA B 1 2 ? -20.016 22.844 21.734 1 56.41 2 ALA B N 1
ATOM 2793 C CA . ALA B 1 2 ? -21.25 23.594 21.5 1 56.41 2 ALA B CA 1
ATOM 2794 C C . ALA B 1 2 ? -21.547 23.719 20 1 56.41 2 ALA B C 1
ATOM 2796 O O . ALA B 1 2 ? -22.688 23.531 19.578 1 56.41 2 ALA B O 1
ATOM 2797 N N . ASN B 1 3 ? -20.453 23.906 19.219 1 64 3 ASN B N 1
ATOM 2798 C CA . ASN B 1 3 ? -20.641 24.078 17.781 1 64 3 ASN B CA 1
ATOM 2799 C C . ASN B 1 3 ? -21.078 22.781 17.109 1 64 3 ASN B C 1
ATOM 2801 O O . ASN B 1 3 ? -21.875 22.797 16.172 1 64 3 ASN B O 1
ATOM 2805 N N . LEU B 1 4 ? -20.672 21.719 17.672 1 66.75 4 LEU B N 1
ATOM 2806 C CA . LEU B 1 4 ? -21.109 20.438 17.141 1 66.75 4 LEU B CA 1
ATOM 2807 C C . LEU B 1 4 ? -22.594 20.203 17.406 1 66.75 4 LEU B C 1
ATOM 2809 O O . LEU B 1 4 ? -23.328 19.797 16.5 1 66.75 4 LEU B O 1
ATOM 2813 N N . VAL B 1 5 ? -22.953 20.578 18.562 1 68.69 5 VAL B N 1
ATOM 2814 C CA . VAL B 1 5 ? -24.344 20.406 18.938 1 68.69 5 VAL B CA 1
ATOM 2815 C C . VAL B 1 5 ? -25.25 21.266 18.047 1 68.69 5 VAL B C 1
ATOM 2817 O O . VAL B 1 5 ? -26.297 20.812 17.594 1 68.69 5 VAL B O 1
ATOM 2820 N N . LEU B 1 6 ? -24.734 22.453 17.812 1 71.75 6 LEU B N 1
ATOM 2821 C CA . LEU B 1 6 ? -25.516 23.359 16.969 1 71.75 6 LEU B CA 1
ATOM 2822 C C . LEU B 1 6 ? -25.609 22.828 15.539 1 71.75 6 LEU B C 1
ATOM 2824 O O . LEU B 1 6 ? -26.656 22.938 14.898 1 71.75 6 LEU B O 1
ATOM 2828 N N . LEU B 1 7 ? -24.516 22.328 15.07 1 72.12 7 LEU B N 1
ATOM 2829 C CA . LEU B 1 7 ? -24.516 21.766 13.719 1 72.12 7 LEU B CA 1
ATOM 2830 C C . LEU B 1 7 ? -25.469 20.578 13.625 1 72.12 7 LEU B C 1
ATOM 2832 O O . LEU B 1 7 ? -26.203 20.453 12.648 1 72.12 7 LEU B O 1
ATOM 2836 N N . LEU B 1 8 ? -25.5 19.812 14.648 1 74.38 8 LEU B N 1
ATOM 2837 C CA . LEU B 1 8 ? -26.359 18.625 14.68 1 74.38 8 LEU B CA 1
ATOM 2838 C C . LEU B 1 8 ? -27.828 19.016 14.734 1 74.38 8 LEU B C 1
ATOM 2840 O O . LEU B 1 8 ? -28.672 18.406 14.07 1 74.38 8 LEU B O 1
ATOM 2844 N N . LEU B 1 9 ? -28.047 20.125 15.359 1 78.25 9 LEU B N 1
ATOM 2845 C CA . LEU B 1 9 ? -29.422 20.578 15.508 1 78.25 9 LEU B CA 1
ATOM 2846 C C . LEU B 1 9 ? -29.922 21.25 14.234 1 78.25 9 LEU B C 1
ATOM 2848 O O . LEU B 1 9 ? -31.109 21.203 13.922 1 78.25 9 LEU B O 1
ATOM 2852 N N . LYS B 1 10 ? -28.984 21.766 13.469 1 81.94 10 LYS B N 1
ATOM 2853 C CA . LYS B 1 10 ? -29.344 22.469 12.242 1 81.94 10 LYS B CA 1
ATOM 2854 C C . LYS B 1 10 ? -29.625 21.5 11.109 1 81.94 10 LYS B C 1
ATOM 2856 O O . LYS B 1 10 ? -30.312 21.844 10.133 1 81.94 10 LYS B O 1
ATOM 2861 N N . HIS B 1 11 ? -29.109 20.266 11.234 1 85.19 11 HIS B N 1
ATOM 2862 C CA . HIS B 1 11 ? -29.297 19.266 10.188 1 85.19 11 HIS B CA 1
ATOM 2863 C C . HIS B 1 11 ? -29.797 17.953 10.766 1 85.19 11 HIS B C 1
ATOM 2865 O O . HIS B 1 11 ? -29.078 16.953 10.75 1 85.19 11 HIS B O 1
ATOM 2871 N N . PRO B 1 12 ? -31.031 17.906 11.133 1 86.5 12 PRO B N 1
ATOM 2872 C CA . PRO B 1 12 ? -31.531 16.781 11.898 1 86.5 12 PRO B CA 1
ATOM 2873 C C . PRO B 1 12 ? -31.453 15.461 11.125 1 86.5 12 PRO B C 1
ATOM 2875 O O . PRO B 1 12 ? -31.094 14.422 11.695 1 86.5 12 PRO B O 1
ATOM 2878 N N . LEU B 1 13 ? -31.844 15.492 9.82 1 89.12 13 LEU B N 1
ATOM 2879 C CA . LEU B 1 13 ? -31.812 14.258 9.039 1 89.12 13 LEU B CA 1
ATOM 2880 C C . LEU B 1 13 ? -30.375 13.75 8.883 1 89.12 13 LEU B C 1
ATOM 2882 O O . LEU B 1 13 ? -30.125 12.555 9.008 1 89.12 13 LEU B O 1
ATOM 2886 N N . ARG B 1 14 ? -29.469 14.633 8.688 1 89.38 14 ARG B N 1
ATOM 2887 C CA . ARG B 1 14 ? -28.047 14.266 8.586 1 89.38 14 ARG B CA 1
ATOM 2888 C C . ARG B 1 14 ? -27.516 13.758 9.914 1 89.38 14 ARG B C 1
ATOM 2890 O O . ARG B 1 14 ? -26.688 12.844 9.953 1 89.38 14 ARG B O 1
ATOM 2897 N N . THR B 1 15 ? -27.938 14.43 10.891 1 89.25 15 THR B N 1
ATOM 2898 C CA . THR B 1 15 ? -27.516 14.016 12.227 1 89.25 15 THR B CA 1
ATOM 2899 C C . THR B 1 15 ? -28 12.602 12.531 1 89.25 15 THR B C 1
ATOM 2901 O O . THR B 1 15 ? -27.25 11.781 13.07 1 89.25 15 THR B O 1
ATOM 2904 N N . LEU B 1 16 ? -29.234 12.273 12.18 1 93.12 16 LEU B N 1
ATOM 2905 C CA . LEU B 1 16 ? -29.781 10.938 12.383 1 93.12 16 LEU B CA 1
ATOM 2906 C C . LEU B 1 16 ? -29 9.906 11.578 1 93.12 16 LEU B C 1
ATOM 2908 O O . LEU B 1 16 ? -28.703 8.812 12.07 1 93.12 16 LEU B O 1
ATOM 2912 N N . LEU B 1 17 ? -28.688 10.305 10.359 1 93.56 17 LEU B N 1
ATOM 2913 C CA . LEU B 1 17 ? -27.891 9.406 9.523 1 93.56 17 LEU B CA 1
ATOM 2914 C C . LEU B 1 17 ? -26.5 9.188 10.109 1 93.56 17 LEU B C 1
ATOM 2916 O O . LEU B 1 17 ? -25.984 8.07 10.078 1 93.56 17 LEU B O 1
ATOM 2920 N N . PHE B 1 18 ? -25.938 10.266 10.641 1 92.38 18 PHE B N 1
ATOM 2921 C CA . PHE B 1 18 ? -24.641 10.164 11.297 1 92.38 18 PHE B CA 1
ATOM 2922 C C . PHE B 1 18 ? -24.688 9.195 12.469 1 92.38 18 PHE B C 1
ATOM 2924 O O . PHE B 1 18 ? -23.859 8.297 12.586 1 92.38 18 PHE B O 1
ATOM 2931 N N . ILE B 1 19 ? -25.672 9.391 13.305 1 94.25 19 ILE B N 1
ATOM 2932 C CA . ILE B 1 19 ? -25.812 8.57 14.5 1 94.25 19 ILE B CA 1
ATOM 2933 C C . ILE B 1 19 ? -26.031 7.109 14.102 1 94.25 19 ILE B C 1
ATOM 2935 O O . ILE B 1 19 ? -25.391 6.207 14.648 1 94.25 19 ILE B O 1
ATOM 2939 N N . HIS B 1 20 ? -26.891 6.887 13.094 1 96.62 20 HIS B N 1
ATOM 2940 C CA . HIS B 1 20 ? -27.141 5.543 12.586 1 96.62 20 HIS B CA 1
ATOM 2941 C C . HIS B 1 20 ? -25.859 4.91 12.062 1 96.62 20 HIS B C 1
ATOM 2943 O O . HIS B 1 20 ? -25.547 3.764 12.391 1 96.62 20 HIS B O 1
ATOM 2949 N N . THR B 1 21 ? -25.172 5.68 11.273 1 96.25 21 THR B N 1
ATOM 2950 C CA . THR B 1 21 ? -23.953 5.18 10.648 1 96.25 21 THR B CA 1
ATOM 2951 C C . THR B 1 21 ? -22.906 4.852 11.703 1 96.25 21 THR B C 1
ATOM 2953 O O . THR B 1 21 ? -22.281 3.787 11.664 1 96.25 21 THR B O 1
ATOM 2956 N N . PHE B 1 22 ? -22.734 5.77 12.695 1 96.12 22 PHE B N 1
ATOM 2957 C CA . PHE B 1 22 ? -21.75 5.594 13.75 1 96.12 22 PHE B CA 1
ATOM 2958 C C . PHE B 1 22 ? -22.078 4.367 14.602 1 96.12 22 PHE B C 1
ATOM 2960 O O . PHE B 1 22 ? -21.234 3.492 14.781 1 96.12 22 PHE B O 1
ATOM 2967 N N . PHE B 1 23 ? -23.234 4.164 14.984 1 97.69 23 PHE B N 1
ATOM 2968 C CA . PHE B 1 23 ? -23.625 3.078 15.875 1 97.69 23 PHE B CA 1
ATOM 2969 C C . PHE B 1 23 ? -23.641 1.746 15.133 1 97.69 23 PHE B C 1
ATOM 2971 O O . PHE B 1 23 ? -23.312 0.707 15.703 1 97.69 23 PHE B O 1
ATOM 2978 N N . SER B 1 24 ? -24.094 1.776 13.852 1 98.19 24 SER B N 1
ATOM 2979 C CA . SER B 1 24 ? -24.047 0.557 13.055 1 98.19 24 SER B CA 1
ATOM 2980 C C . SER B 1 24 ? -22.609 0.039 12.922 1 98.19 24 SER B C 1
ATOM 2982 O O . SER B 1 24 ? -22.359 -1.157 13.086 1 98.19 24 SER B O 1
ATOM 2984 N N . GLN B 1 25 ? -21.703 0.95 12.727 1 97.88 25 GLN B N 1
ATOM 2985 C CA . GLN B 1 25 ? -20.297 0.545 12.594 1 97.88 25 GLN B CA 1
ATOM 2986 C C . GLN B 1 25 ? -19.766 -0.018 13.906 1 97.88 25 GLN B C 1
ATOM 2988 O O . GLN B 1 25 ? -19.078 -1.038 13.914 1 97.88 25 GLN B O 1
ATOM 2993 N N . ILE B 1 26 ? -20.062 0.629 15 1 98.12 26 ILE B N 1
ATOM 2994 C CA . ILE B 1 26 ? -19.609 0.157 16.297 1 98.12 26 ILE B CA 1
ATOM 2995 C C . ILE B 1 26 ? -20.188 -1.225 16.578 1 98.12 26 ILE B C 1
ATOM 2997 O O . ILE B 1 26 ? -19.484 -2.115 17.078 1 98.12 26 ILE B O 1
ATOM 3001 N N . SER B 1 27 ? -21.469 -1.371 16.266 1 98.25 27 SER B N 1
ATOM 3002 C CA . SER B 1 27 ? -22.125 -2.658 16.484 1 98.25 27 SER B CA 1
ATOM 3003 C C . SER B 1 27 ? -21.453 -3.76 15.664 1 98.25 27 SER B C 1
ATOM 3005 O O . SER B 1 27 ? -21.25 -4.871 16.156 1 98.25 27 SER B O 1
ATOM 3007 N N . LEU B 1 28 ? -21.109 -3.461 14.469 1 98.06 28 LEU B N 1
ATOM 3008 C CA . LEU B 1 28 ? -20.453 -4.438 13.602 1 98.06 28 LEU B CA 1
ATOM 3009 C C . LEU B 1 28 ? -19.078 -4.793 14.133 1 98.06 28 LEU B C 1
ATOM 3011 O O . LEU B 1 28 ? -18.672 -5.957 14.102 1 98.06 28 LEU B O 1
ATOM 3015 N N . VAL B 1 29 ? -18.328 -3.768 14.641 1 97.69 29 VAL B N 1
ATOM 3016 C CA . VAL B 1 29 ? -17.016 -3.994 15.219 1 97.69 29 VAL B CA 1
ATOM 3017 C C . VAL B 1 29 ? -17.125 -4.918 16.422 1 97.69 29 VAL B C 1
ATOM 3019 O O . VAL B 1 29 ? -16.375 -5.891 16.547 1 97.69 29 VAL B O 1
ATOM 3022 N N . LEU B 1 30 ? -18.047 -4.645 17.281 1 98.06 30 LEU B N 1
ATOM 3023 C CA . LEU B 1 30 ? -18.219 -5.426 18.5 1 98.06 30 LEU B CA 1
ATOM 3024 C C . LEU B 1 30 ? -18.703 -6.84 18.172 1 98.06 30 LEU B C 1
ATOM 3026 O O . LEU B 1 30 ? -18.234 -7.809 18.781 1 98.06 30 LEU B O 1
ATOM 3030 N N . LEU B 1 31 ? -19.641 -6.969 17.25 1 98.12 31 LEU B N 1
ATOM 3031 C CA . LEU B 1 31 ? -20.141 -8.281 16.844 1 98.12 31 LEU B CA 1
ATOM 3032 C C . LEU B 1 31 ? -19.031 -9.133 16.25 1 98.12 31 LEU B C 1
ATOM 3034 O O . LEU B 1 31 ? -18.953 -10.328 16.516 1 98.12 31 LEU B O 1
ATOM 3038 N N . ARG B 1 32 ? -18.203 -8.516 15.438 1 97.44 32 ARG B N 1
ATOM 3039 C CA . ARG B 1 32 ? -17.078 -9.242 14.859 1 97.44 32 ARG B CA 1
ATOM 3040 C C . ARG B 1 32 ? -16.156 -9.781 15.953 1 97.44 32 ARG B C 1
ATOM 3042 O O . ARG B 1 32 ? -15.734 -10.93 15.898 1 97.44 32 ARG B O 1
ATOM 3049 N N . ARG B 1 33 ? -15.852 -8.914 16.922 1 96.88 33 ARG B N 1
ATOM 3050 C CA . ARG B 1 33 ? -14.953 -9.312 18 1 96.88 33 ARG B CA 1
ATOM 3051 C C . ARG B 1 33 ? -15.586 -10.414 18.859 1 96.88 33 ARG B C 1
ATOM 3053 O O . ARG B 1 33 ? -14.883 -11.297 19.359 1 96.88 33 ARG B O 1
ATOM 3060 N N . LEU B 1 34 ? -16.859 -10.367 18.969 1 97.5 34 LEU B N 1
ATOM 3061 C CA . LEU B 1 34 ? -17.594 -11.367 19.75 1 97.5 34 LEU B CA 1
ATOM 3062 C C . LEU B 1 34 ? -17.656 -12.695 19.016 1 97.5 34 LEU B C 1
ATOM 3064 O O . LEU B 1 34 ? -17.438 -13.758 19.609 1 97.5 34 LEU B O 1
ATOM 3068 N N . LEU B 1 35 ? -17.953 -12.656 17.719 1 97.31 35 LEU B N 1
ATOM 3069 C CA . LEU B 1 35 ? -18.203 -13.859 16.938 1 97.31 35 LEU B CA 1
ATOM 3070 C C . LEU B 1 35 ? -16.891 -14.492 16.484 1 97.31 35 LEU B C 1
ATOM 3072 O O . LEU B 1 35 ? -16.828 -15.703 16.25 1 97.31 35 LEU B O 1
ATOM 3076 N N . LEU B 1 36 ? -15.867 -13.68 16.328 1 97.06 36 LEU B N 1
ATOM 3077 C CA . LEU B 1 36 ? -14.617 -14.18 15.781 1 97.06 36 LEU B CA 1
ATOM 3078 C C . LEU B 1 36 ? -13.445 -13.82 16.688 1 97.06 36 LEU B C 1
ATOM 3080 O O . LEU B 1 36 ? -12.477 -13.195 16.234 1 97.06 36 LEU B O 1
ATOM 3084 N N . PRO B 1 37 ? -13.438 -14.258 17.922 1 94.81 37 PRO B N 1
ATOM 3085 C CA . PRO B 1 37 ? -12.367 -13.906 18.859 1 94.81 37 PRO B CA 1
ATOM 3086 C C . PRO B 1 37 ? -11.008 -14.453 18.438 1 94.81 37 PRO B C 1
ATOM 3088 O O . PRO B 1 37 ? -9.969 -13.953 18.891 1 94.81 37 PRO B O 1
ATOM 3091 N N . HIS B 1 38 ? -10.977 -15.445 17.594 1 92.75 38 HIS B N 1
ATOM 3092 C CA . HIS B 1 38 ? -9.727 -16.078 17.188 1 92.75 38 HIS B CA 1
ATOM 3093 C C . HIS B 1 38 ? -9.086 -15.328 16.031 1 92.75 38 HIS B C 1
ATOM 3095 O O . HIS B 1 38 ? -7.957 -15.625 15.633 1 92.75 38 HIS B O 1
ATOM 3101 N N . PHE B 1 39 ? -9.789 -14.359 15.383 1 94.25 39 PHE B N 1
ATOM 3102 C CA . PHE B 1 39 ? -9.195 -13.5 14.367 1 94.25 39 PHE B CA 1
ATOM 3103 C C . PHE B 1 39 ? -8.188 -12.539 14.992 1 94.25 39 PHE B C 1
ATOM 3105 O O . PHE B 1 39 ? -8.484 -11.891 16 1 94.25 39 PHE B O 1
ATOM 3112 N N . PRO B 1 40 ? -6.938 -12.477 14.414 1 94.56 40 PRO B N 1
ATOM 3113 C CA . PRO B 1 40 ? -6.008 -11.461 14.906 1 94.56 40 PRO B CA 1
ATOM 3114 C C . PRO B 1 40 ? -6.535 -10.039 14.711 1 94.56 40 PRO B C 1
ATOM 3116 O O . PRO B 1 40 ? -7.188 -9.75 13.711 1 94.56 40 PRO B O 1
ATOM 3119 N N . VAL B 1 41 ? -6.246 -9.18 15.68 1 93.38 41 VAL B N 1
ATOM 3120 C CA . VAL B 1 41 ? -6.723 -7.797 15.641 1 93.38 41 VAL B CA 1
ATOM 3121 C C . VAL B 1 41 ? -5.59 -6.875 15.188 1 93.38 41 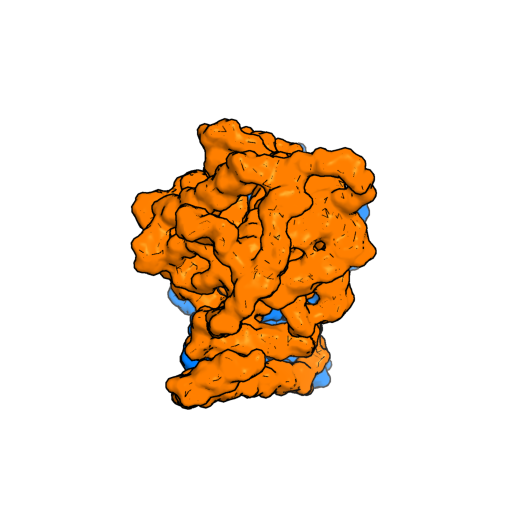VAL B C 1
ATOM 3123 O O . VAL B 1 41 ? -4.527 -6.836 15.812 1 93.38 41 VAL B O 1
ATOM 3126 N N . PHE B 1 42 ? -5.809 -6.113 14.172 1 97.19 42 PHE B N 1
ATOM 3127 C CA . PHE B 1 42 ? -4.844 -5.18 13.609 1 97.19 42 PHE B CA 1
ATOM 3128 C C . PHE B 1 42 ? -4.961 -3.812 14.266 1 97.19 42 PHE B C 1
ATOM 3130 O O . PHE B 1 42 ? -3.953 -3.219 14.664 1 97.19 42 PHE B O 1
ATOM 3137 N N . GLN B 1 43 ? -6.16 -3.385 14.469 1 97.88 43 GLN B N 1
ATOM 3138 C CA . GLN B 1 43 ? -6.445 -2.098 15.094 1 97.88 43 GLN B CA 1
ATOM 3139 C C . GLN B 1 43 ? -7.121 -2.285 16.453 1 97.88 43 GLN B C 1
ATOM 3141 O O . GLN B 1 43 ? -7.98 -3.156 16.609 1 97.88 43 GLN B O 1
ATOM 3146 N N . SER B 1 44 ? -6.684 -1.544 17.453 1 97 44 SER B N 1
ATOM 3147 C CA . SER B 1 44 ? -7.305 -1.6 18.781 1 97 44 SER B CA 1
ATOM 3148 C C . SER B 1 44 ? -8.773 -1.199 18.719 1 97 44 SER B C 1
ATOM 3150 O O . SER B 1 44 ? -9.219 -0.609 17.734 1 97 44 SER B O 1
ATOM 3152 N N . LEU B 1 45 ? -9.516 -1.563 19.734 1 96.94 45 LEU B N 1
ATOM 3153 C CA . LEU B 1 45 ? -10.914 -1.168 19.812 1 96.94 45 LEU B CA 1
ATOM 3154 C C . LEU B 1 45 ? -11.055 0.35 19.766 1 96.94 45 LEU B C 1
ATOM 3156 O O . LEU B 1 45 ? -11.93 0.88 19.078 1 96.94 45 LEU B O 1
ATOM 3160 N N . ARG B 1 46 ? -10.141 1.05 20.453 1 96.38 46 ARG B N 1
ATOM 3161 C CA . ARG B 1 46 ? -10.141 2.51 20.453 1 96.38 46 ARG B CA 1
ATOM 3162 C C . ARG B 1 46 ? -10.016 3.061 19.047 1 96.38 46 ARG B C 1
ATOM 3164 O O . ARG B 1 46 ? -10.773 3.949 18.641 1 96.38 46 ARG B O 1
ATOM 3171 N N . LEU B 1 47 ? -9.102 2.506 18.281 1 96.88 47 LEU B N 1
ATOM 3172 C CA . LEU B 1 47 ? -8.875 2.947 16.922 1 96.88 47 LEU B CA 1
ATOM 3173 C C . LEU B 1 47 ? -10.086 2.648 16.031 1 96.88 47 LEU B C 1
ATOM 3175 O O . LEU B 1 47 ? -10.461 3.465 15.195 1 96.88 47 LEU B O 1
ATOM 3179 N N . GLN B 1 48 ? -10.688 1.479 16.25 1 97.5 48 GLN B N 1
ATOM 3180 C CA . GLN B 1 48 ? -11.828 1.104 15.43 1 97.5 48 GLN B CA 1
ATOM 3181 C C . GLN B 1 48 ? -13.039 1.983 15.734 1 97.5 48 GLN B C 1
ATOM 3183 O O . GLN B 1 48 ? -13.836 2.291 14.844 1 97.5 48 GLN B O 1
ATOM 3188 N N . ILE B 1 49 ? -13.18 2.42 16.984 1 96.62 49 ILE B N 1
ATOM 3189 C CA . ILE B 1 49 ? -14.258 3.34 17.359 1 96.62 49 ILE B CA 1
ATOM 3190 C C . ILE B 1 49 ? -14.008 4.703 16.719 1 96.62 49 ILE B C 1
ATOM 3192 O O . ILE B 1 49 ? -14.922 5.312 16.156 1 96.62 49 ILE B O 1
ATOM 3196 N N . GLN B 1 50 ? -12.758 5.145 16.781 1 95.25 50 GLN B N 1
ATOM 3197 C CA . GLN B 1 50 ? -12.398 6.387 16.109 1 95.25 50 GLN B CA 1
ATOM 3198 C C . GLN B 1 50 ? -12.688 6.305 14.617 1 95.25 50 GLN B C 1
ATOM 3200 O O . GLN B 1 50 ? -13.25 7.234 14.031 1 95.25 50 GLN B O 1
ATOM 3205 N N . ARG B 1 51 ? -12.234 5.215 14.016 1 96.38 51 ARG B N 1
ATOM 3206 C CA . ARG B 1 51 ? -12.453 4.988 12.594 1 96.38 51 ARG B CA 1
ATOM 3207 C C . ARG B 1 51 ? -13.938 5.047 12.25 1 96.38 51 ARG B C 1
ATOM 3209 O O . ARG B 1 51 ? -14.328 5.645 11.25 1 96.38 51 ARG B O 1
ATOM 3216 N N . ALA B 1 52 ? -14.82 4.445 13.117 1 96.38 52 ALA B N 1
ATOM 3217 C CA . ALA B 1 52 ? -16.266 4.461 12.922 1 96.38 52 ALA B CA 1
ATOM 3218 C C . ALA B 1 52 ? -16.812 5.883 12.984 1 96.38 52 ALA B C 1
ATOM 3220 O O . ALA B 1 52 ? -17.641 6.273 12.156 1 96.38 52 ALA B O 1
ATOM 3221 N N . TYR B 1 53 ? -16.328 6.633 13.938 1 93 53 TYR B N 1
ATOM 3222 C CA . TYR B 1 53 ? -16.781 8.016 14.094 1 93 53 TYR B CA 1
ATOM 3223 C C . TYR B 1 53 ? -16.391 8.852 12.883 1 93 53 TYR B C 1
ATOM 3225 O O . TYR B 1 53 ? -17.234 9.531 12.289 1 93 53 TYR B O 1
ATOM 3233 N N . LEU B 1 54 ? -15.141 8.805 12.531 1 93 54 LEU B N 1
ATOM 3234 C CA . LEU B 1 54 ? -14.625 9.617 11.43 1 93 54 LEU B CA 1
ATOM 3235 C C . LEU B 1 54 ? -15.242 9.188 10.102 1 93 54 LEU B C 1
ATOM 3237 O O . LEU B 1 54 ? -15.523 10.031 9.242 1 93 54 LEU B O 1
ATOM 3241 N N . GLY B 1 55 ? -15.406 7.855 9.938 1 93.5 55 GLY B N 1
ATOM 3242 C CA . GLY B 1 55 ? -16.062 7.371 8.734 1 93.5 55 GLY B CA 1
ATOM 3243 C C . GLY B 1 55 ? -17.484 7.879 8.594 1 93.5 55 GLY B C 1
ATOM 3244 O O . GLY B 1 55 ? -17.906 8.281 7.504 1 93.5 55 GLY B O 1
ATOM 3245 N N . ALA B 1 56 ? -18.219 7.848 9.711 1 93 56 ALA B N 1
ATOM 3246 C CA . ALA B 1 56 ? -19.594 8.367 9.719 1 93 56 ALA B CA 1
ATOM 3247 C C . ALA B 1 56 ? -19.594 9.867 9.406 1 93 56 ALA B C 1
ATOM 3249 O O . ALA B 1 56 ? -20.438 10.336 8.633 1 93 56 ALA B O 1
ATOM 3250 N N . ALA B 1 57 ? -18.641 10.555 9.969 1 89.44 57 ALA B N 1
ATOM 3251 C CA . ALA B 1 57 ? -18.562 11.992 9.75 1 89.44 57 ALA B CA 1
ATOM 3252 C C . ALA B 1 57 ? -18.203 12.312 8.305 1 89.44 57 ALA B C 1
ATOM 3254 O O . ALA B 1 57 ? -18.766 13.219 7.699 1 89.44 57 ALA B O 1
ATOM 3255 N N . ALA B 1 58 ? -17.281 11.57 7.766 1 88.19 58 ALA B N 1
ATOM 3256 C CA . ALA B 1 58 ? -16.812 11.805 6.398 1 88.19 58 ALA B CA 1
ATOM 3257 C C . ALA B 1 58 ? -17.969 11.641 5.402 1 88.19 58 ALA B C 1
ATOM 3259 O O . ALA B 1 58 ? -18.016 12.344 4.395 1 88.19 58 ALA B O 1
ATOM 3260 N N . LEU B 1 59 ? -18.859 10.773 5.691 1 88.62 59 LEU B N 1
ATOM 3261 C CA . LEU B 1 59 ? -19.953 10.469 4.77 1 88.62 59 LEU B CA 1
ATOM 3262 C C . LEU B 1 59 ? -21.125 11.438 4.969 1 88.62 59 LEU B C 1
ATOM 3264 O O . LEU B 1 59 ? -21.844 11.742 4.02 1 88.62 59 LEU B O 1
ATOM 3268 N N . THR B 1 60 ? -21.281 11.922 6.191 1 86.31 60 THR B N 1
ATOM 3269 C CA . THR B 1 60 ? -22.516 12.648 6.492 1 86.31 60 THR B CA 1
ATOM 3270 C C . THR B 1 60 ? -22.234 14.148 6.645 1 86.31 60 THR B C 1
ATOM 3272 O O . THR B 1 60 ? -23.094 14.977 6.352 1 86.31 60 THR B O 1
ATOM 3275 N N . PHE B 1 61 ? -21.078 14.438 7.238 1 80.44 61 PHE B N 1
ATOM 3276 C CA . PHE B 1 61 ? -20.656 15.82 7.445 1 80.44 61 PHE B CA 1
ATOM 3277 C C . PHE B 1 61 ? -19.25 16.031 6.922 1 80.44 61 PHE B C 1
ATOM 3279 O O . PHE B 1 61 ? -18.328 16.312 7.699 1 80.44 61 PHE B O 1
ATOM 3286 N N . PRO B 1 62 ? -19.156 16.016 5.648 1 67.69 62 PRO B N 1
ATOM 3287 C CA . PRO B 1 62 ? -17.781 16.078 5.117 1 67.69 62 PRO B CA 1
ATOM 3288 C C . PRO B 1 62 ? -17.031 17.312 5.578 1 67.69 62 PRO B C 1
ATOM 3290 O O . PRO B 1 62 ? -15.797 17.328 5.578 1 67.69 62 PRO B O 1
ATOM 3293 N N . ASP B 1 63 ? -17.766 18.266 6.016 1 63.28 63 ASP B N 1
ATOM 3294 C CA . ASP B 1 63 ? -17.109 19.469 6.512 1 63.28 63 ASP B CA 1
ATOM 3295 C C . ASP B 1 63 ? -16.688 19.297 7.969 1 63.28 63 ASP B C 1
ATOM 3297 O O . ASP B 1 63 ? -15.891 20.094 8.477 1 63.28 63 ASP B O 1
ATOM 3301 N N . LEU B 1 64 ? -17.312 18.328 8.617 1 56.78 64 LEU B N 1
ATOM 3302 C CA . LEU B 1 64 ? -17.047 18.125 10.031 1 56.78 64 LEU B CA 1
ATOM 3303 C C . LEU B 1 64 ? -15.734 17.375 10.242 1 56.78 64 LEU B C 1
ATOM 3305 O O . LEU B 1 64 ? -15.102 17.484 11.289 1 56.78 64 LEU B O 1
ATOM 3309 N N . THR B 1 65 ? -15.328 16.578 9.141 1 50.47 65 THR B N 1
ATOM 3310 C CA . THR B 1 65 ? -14.125 15.805 9.398 1 50.47 65 THR B CA 1
ATOM 3311 C C . THR B 1 65 ? -12.945 16.719 9.727 1 50.47 65 THR B C 1
ATOM 3313 O O . THR B 1 65 ? -12.609 17.609 8.945 1 50.47 65 THR B O 1
ATOM 3316 N N . HIS B 1 66 ? -12.336 16.688 10.867 1 52.09 66 HIS B N 1
ATOM 3317 C CA . HIS B 1 66 ? -11.258 17.375 11.578 1 52.09 66 HIS B CA 1
ATOM 3318 C C . HIS B 1 66 ? -11.492 18.875 11.609 1 52.09 66 HIS B C 1
ATOM 3320 O O . HIS B 1 66 ? -10.609 19.641 12.008 1 52.09 66 HIS B O 1
ATOM 3326 N N . ARG B 1 67 ? -12.773 19.25 10.906 1 50.97 67 ARG B N 1
ATOM 3327 C CA . ARG B 1 67 ? -13.07 20.656 10.664 1 50.97 67 ARG B CA 1
ATOM 3328 C C . ARG B 1 67 ? -14.07 21.188 11.688 1 50.97 67 ARG B C 1
ATOM 3330 O O . ARG B 1 67 ? -15.281 21.078 11.5 1 50.97 67 ARG B O 1
ATOM 3337 N N . LEU B 1 68 ? -13.781 21.016 12.922 1 49.28 68 LEU B N 1
ATOM 3338 C CA . LEU B 1 68 ? -14.82 21.688 13.688 1 49.28 68 LEU B CA 1
ATOM 3339 C C . LEU B 1 68 ? -15.164 23.047 13.07 1 49.28 68 LEU B C 1
ATOM 3341 O O . LEU B 1 68 ? -14.297 23.703 12.5 1 49.28 68 LEU B O 1
ATOM 3345 N N . PRO B 1 69 ? -16.484 23.156 12.5 1 50.16 69 PRO B N 1
ATOM 3346 C CA . PRO B 1 69 ? -16.688 24.578 12.188 1 50.16 69 PRO B CA 1
ATOM 3347 C C . PRO B 1 69 ? -15.992 25.5 13.188 1 50.16 69 PRO B C 1
ATOM 3349 O O . PRO B 1 69 ? -16.203 25.375 14.398 1 50.16 69 PRO B O 1
ATOM 3352 N N . VAL B 1 70 ? -14.781 25.938 12.711 1 56.97 70 VAL B N 1
ATOM 3353 C CA . VAL B 1 70 ? -14.203 26.922 13.625 1 56.97 70 VAL B CA 1
ATOM 3354 C C . VAL B 1 70 ? -15.18 28.094 13.82 1 56.97 70 VAL B C 1
ATOM 3356 O O . VAL B 1 70 ? -15.578 28.734 12.852 1 56.97 70 VAL B O 1
ATOM 3359 N N . GLY B 1 71 ? -16.172 27.922 14.586 1 60.84 71 GLY B N 1
ATOM 3360 C CA . GLY B 1 71 ? -17.016 29.062 14.922 1 60.84 71 GLY B CA 1
ATOM 3361 C C . GLY B 1 71 ? -16.219 30.328 15.18 1 60.84 71 GLY B C 1
ATOM 3362 O O . GLY B 1 71 ? -15.133 30.5 14.641 1 60.84 71 GLY B O 1
ATOM 3363 N N . ASN B 1 72 ? -16.781 31.281 15.766 1 74.25 72 ASN B N 1
ATOM 3364 C CA . ASN B 1 72 ? -16.141 32.531 16.172 1 74.25 72 ASN B CA 1
ATOM 3365 C C . ASN B 1 72 ? -15.016 32.312 17.172 1 74.25 72 ASN B C 1
ATOM 3367 O O . ASN B 1 72 ? -15.266 31.922 18.312 1 74.25 72 ASN B O 1
ATOM 3371 N N . LEU B 1 73 ? -13.781 32.281 16.656 1 83.56 73 LEU B N 1
ATOM 3372 C CA . LEU B 1 73 ? -12.617 32.062 17.5 1 83.56 73 LEU B CA 1
ATOM 3373 C C . LEU B 1 73 ? -12.047 33.375 18 1 83.56 73 LEU B C 1
ATOM 3375 O O . LEU B 1 73 ? -11.93 34.344 17.234 1 83.56 73 LEU B O 1
ATOM 3379 N N . SER B 1 74 ? -11.781 33.5 19.234 1 89.62 74 SER B N 1
ATOM 3380 C CA . SER B 1 74 ? -11.211 34.688 19.844 1 89.62 74 SER B CA 1
ATOM 3381 C C . SER B 1 74 ? -9.891 35.094 19.188 1 89.62 74 SER B C 1
ATOM 3383 O O . SER B 1 74 ? -9.07 34.219 18.875 1 89.62 74 SER B O 1
ATOM 3385 N N . PRO B 1 75 ? -9.656 36.344 18.984 1 91.62 75 PRO B N 1
ATOM 3386 C CA . PRO B 1 75 ? -8.375 36.812 18.453 1 91.62 75 PRO B CA 1
ATOM 3387 C C . PRO B 1 75 ? -7.195 36.469 19.344 1 91.62 75 PRO B C 1
ATOM 3389 O O . PRO B 1 75 ? -6.047 36.469 18.891 1 91.62 75 PRO B O 1
ATOM 3392 N N . ARG B 1 76 ? -7.469 36.156 20.594 1 94.19 76 ARG B N 1
ATOM 3393 C CA . ARG B 1 76 ? -6.395 35.781 21.5 1 94.19 76 ARG B CA 1
ATOM 3394 C C . ARG B 1 76 ? -5.82 34.406 21.094 1 94.19 76 ARG B C 1
ATOM 3396 O O . ARG B 1 76 ? -4.637 34.156 21.312 1 94.19 76 ARG B O 1
ATOM 3403 N N . ARG B 1 77 ? -6.645 33.625 20.516 1 94.56 77 ARG B N 1
ATOM 3404 C CA . ARG B 1 77 ? -6.223 32.281 20.125 1 94.56 77 ARG B CA 1
ATOM 3405 C C . ARG B 1 77 ? -5.613 32.281 18.734 1 94.56 77 ARG B C 1
ATOM 3407 O O . ARG B 1 77 ? -4.609 31.609 18.484 1 94.56 77 ARG B O 1
ATOM 3414 N N . ALA B 1 78 ? -6.23 33.031 17.875 1 94.31 78 ALA B N 1
ATOM 3415 C CA . ALA B 1 78 ? -5.766 33.156 16.5 1 94.31 78 ALA B CA 1
ATOM 3416 C C . ALA B 1 78 ? -6.035 34.531 15.953 1 94.31 78 ALA B C 1
ATOM 3418 O O . ALA B 1 78 ? -7.184 35 15.938 1 94.31 78 ALA B O 1
ATOM 3419 N N . ARG B 1 79 ? -4.977 35.156 15.43 1 94.25 79 ARG B N 1
ATOM 3420 C CA . ARG B 1 79 ? -5.121 36.562 15 1 94.25 79 ARG B CA 1
ATOM 3421 C C . ARG B 1 79 ? -4.48 36.781 13.641 1 94.25 79 ARG B C 1
ATOM 3423 O O . ARG B 1 79 ? -3.355 36.344 13.398 1 94.25 79 ARG B O 1
ATOM 3430 N N . GLN B 1 80 ? -5.23 37.438 12.789 1 93.38 80 GLN B N 1
ATOM 3431 C CA . GLN B 1 80 ? -4.637 37.875 11.531 1 93.38 80 GLN B CA 1
ATOM 3432 C C . GLN B 1 80 ? -3.723 39.062 11.758 1 93.38 80 GLN B C 1
ATOM 3434 O O . GLN B 1 80 ? -4.172 40.125 12.219 1 93.38 80 GLN B O 1
ATOM 3439 N N . VAL B 1 81 ? -2.48 38.938 11.516 1 89 81 VAL B N 1
ATOM 3440 C CA . VAL B 1 81 ? -1.5 39.969 11.82 1 89 81 VAL B CA 1
ATOM 3441 C C . VAL B 1 81 ? -1.578 41.062 10.781 1 89 81 VAL B C 1
ATOM 3443 O O . VAL B 1 81 ? -1.35 42.25 11.086 1 89 81 VAL B O 1
ATOM 3446 N N . ASP B 1 82 ? -1.78 40.688 9.555 1 91.38 82 ASP B N 1
ATOM 3447 C CA . ASP B 1 82 ? -1.898 41.594 8.422 1 91.38 82 ASP B CA 1
ATOM 3448 C C . ASP B 1 82 ? -3.027 41.156 7.488 1 91.38 82 ASP B C 1
ATOM 3450 O O . ASP B 1 82 ? -3.076 40 7.055 1 91.38 82 ASP B O 1
ATOM 3454 N N . GLU B 1 83 ? -3.834 42.062 7.168 1 89.12 83 GLU B N 1
ATOM 3455 C CA . GLU B 1 83 ? -5.008 41.75 6.352 1 89.12 83 GLU B CA 1
ATOM 3456 C C . GLU B 1 83 ? -4.609 41.344 4.941 1 89.12 83 GLU B C 1
ATOM 3458 O O . GLU B 1 83 ? -5.375 40.656 4.25 1 89.12 83 GLU B O 1
ATOM 3463 N N . LYS B 1 84 ? -3.451 41.75 4.566 1 91.5 84 LYS B N 1
ATOM 3464 C CA . LYS B 1 84 ? -3.008 41.469 3.203 1 91.5 84 LYS B CA 1
ATOM 3465 C C . LYS B 1 84 ? -2.449 40.062 3.092 1 91.5 84 LYS B C 1
ATOM 3467 O O . LYS B 1 84 ? -2.275 39.531 1.987 1 91.5 84 LYS B O 1
ATOM 3472 N N . VAL B 1 85 ? -2.178 39.406 4.18 1 92.5 85 VAL B N 1
ATOM 3473 C CA . VAL B 1 85 ? -1.613 38.062 4.18 1 92.5 85 VAL B CA 1
ATOM 3474 C C . VAL B 1 85 ? -2.631 37.094 4.742 1 92.5 85 VAL B C 1
ATOM 3476 O O . VAL B 1 85 ? -3.08 37.219 5.883 1 92.5 85 VAL B O 1
ATOM 3479 N N . PRO B 1 86 ? -3.006 36.188 3.977 1 93.38 86 PRO B N 1
ATOM 3480 C CA . PRO B 1 86 ? -4.035 35.219 4.395 1 93.38 86 PRO B CA 1
ATOM 3481 C C . PRO B 1 86 ? -3.508 34.188 5.383 1 93.38 86 PRO B C 1
ATOM 3483 O O . PRO B 1 86 ? -3.389 33 5.039 1 93.38 86 PRO B O 1
ATOM 3486 N N . ALA B 1 87 ? -3.266 34.625 6.656 1 96.62 87 ALA B N 1
ATOM 3487 C CA . ALA B 1 87 ? -2.746 33.719 7.66 1 96.62 87 ALA B CA 1
ATOM 3488 C C . ALA B 1 87 ? -3.07 34.188 9.07 1 96.62 87 ALA B C 1
ATOM 3490 O O . ALA B 1 87 ? -3.383 35.375 9.273 1 96.62 87 ALA B O 1
ATOM 3491 N N . TYR B 1 88 ? -3.051 33.312 9.961 1 95.56 88 TYR B N 1
ATOM 3492 C CA . TYR B 1 88 ? -3.352 33.625 11.359 1 95.56 88 TYR B CA 1
ATOM 3493 C C . TYR B 1 88 ? -2.191 33.219 12.266 1 95.56 88 TYR B C 1
ATOM 3495 O O . TYR B 1 88 ? -1.651 32.094 12.133 1 95.56 88 TYR B O 1
ATOM 3503 N N . LEU B 1 89 ? -1.852 34.062 13.133 1 96.31 89 LEU B N 1
ATOM 3504 C CA . LEU B 1 89 ? -0.869 33.75 14.164 1 96.31 89 LEU B CA 1
ATOM 3505 C C . LEU B 1 89 ? -1.527 33.031 15.344 1 96.31 89 LEU B C 1
ATOM 3507 O O . LEU B 1 89 ? -2.572 33.469 15.828 1 96.31 89 LEU B O 1
ATOM 3511 N N . ILE B 1 90 ? -0.94 31.969 15.734 1 96.19 90 ILE B N 1
ATOM 3512 C CA . ILE B 1 90 ? -1.454 31.156 16.828 1 96.19 90 ILE B CA 1
ATOM 3513 C C . ILE B 1 90 ? -0.324 30.828 17.797 1 96.19 90 ILE B C 1
ATOM 3515 O O . ILE B 1 90 ? 0.654 30.172 17.438 1 96.19 90 ILE B O 1
ATOM 3519 N N . PRO B 1 91 ? -0.406 31.188 19.156 1 95.56 91 PRO B N 1
ATOM 3520 C CA . PRO B 1 91 ? -1.513 31.953 19.734 1 95.56 91 PRO B CA 1
ATOM 3521 C C . PRO B 1 91 ? -1.583 33.375 19.203 1 95.56 91 PRO B C 1
ATOM 3523 O O . PRO B 1 91 ? -0.556 33.969 18.828 1 95.56 91 PRO B O 1
ATOM 3526 N N . GLY B 1 92 ? -2.758 33.875 19.25 1 94.5 92 GLY B N 1
ATOM 3527 C CA . GLY B 1 92 ? -2.996 35.219 18.688 1 94.5 92 GLY B CA 1
ATOM 3528 C C . GLY B 1 92 ? -2.486 36.344 19.562 1 94.5 92 GLY B C 1
ATOM 3529 O O . GLY B 1 92 ? -2.398 37.469 19.125 1 94.5 92 GLY B O 1
ATOM 3530 N N . THR B 1 93 ? -2.086 36.062 20.734 1 93.38 93 THR B N 1
ATOM 3531 C CA . THR B 1 93 ? -1.573 37.062 21.656 1 93.38 93 THR B CA 1
ATOM 3532 C C . THR B 1 93 ? -0.128 37.438 21.328 1 93.38 93 THR B C 1
ATOM 3534 O O . THR B 1 93 ? 0.398 38.438 21.812 1 93.38 93 THR B O 1
ATOM 3537 N N . ARG B 1 94 ? 0.492 36.625 20.484 1 91.12 94 ARG B N 1
ATOM 3538 C CA . ARG B 1 94 ? 1.891 36.875 20.141 1 91.12 94 ARG B CA 1
ATOM 3539 C C . ARG B 1 94 ? 2.014 37.844 18.969 1 91.12 94 ARG B C 1
ATOM 3541 O O . ARG B 1 94 ? 1.016 38.188 18.344 1 91.12 94 ARG B O 1
ATOM 3548 N N . GLY B 1 95 ? 3.258 38.312 18.781 1 89.19 95 GLY B N 1
ATOM 3549 C CA . GLY B 1 95 ? 3.627 39.094 17.609 1 89.19 95 GLY B CA 1
ATOM 3550 C C . GLY B 1 95 ? 4.824 38.531 16.859 1 89.19 95 GLY B C 1
ATOM 3551 O O . GLY B 1 95 ? 5.645 37.812 17.453 1 89.19 95 GLY B O 1
ATOM 3552 N N . LEU B 1 96 ? 4.785 38.812 15.602 1 88.56 96 LEU B N 1
ATOM 3553 C CA . LEU B 1 96 ? 5.902 38.312 14.805 1 88.56 96 LEU B CA 1
ATOM 3554 C C . LEU B 1 96 ? 7.227 38.844 15.328 1 88.56 96 LEU B C 1
ATOM 3556 O O . LEU B 1 96 ? 8.266 38.188 15.172 1 88.56 96 LEU B O 1
ATOM 3560 N N . SER B 1 97 ? 7.156 39.969 15.938 1 86.31 97 SER B N 1
ATOM 3561 C CA . SER B 1 97 ? 8.352 40.594 16.5 1 86.31 97 SER B CA 1
ATOM 3562 C C . SER B 1 97 ? 8.961 39.719 17.594 1 86.31 97 SER B C 1
ATOM 3564 O O . SER B 1 97 ? 10.156 39.781 17.859 1 86.31 97 SER B O 1
ATOM 3566 N N . ASP B 1 98 ? 8.086 38.906 18.156 1 83.94 98 ASP B N 1
ATOM 3567 C CA . ASP B 1 98 ? 8.57 38 19.203 1 83.94 98 ASP B CA 1
ATOM 3568 C C . ASP B 1 98 ? 9.539 36.969 18.609 1 83.94 98 ASP B C 1
ATOM 3570 O O . ASP B 1 98 ? 10.32 36.375 19.344 1 83.94 98 ASP B O 1
ATOM 3574 N N . PHE B 1 99 ? 9.453 36.781 17.328 1 84 99 PHE B N 1
ATOM 3575 C CA . PHE B 1 99 ? 10.234 35.719 16.688 1 84 99 PHE B CA 1
ATOM 3576 C C . PHE B 1 99 ? 11.273 36.312 15.758 1 84 99 PHE B C 1
ATOM 3578 O O . PHE B 1 99 ? 12.016 35.594 15.094 1 84 99 PHE B O 1
ATOM 3585 N N . ALA B 1 100 ? 11.219 37.562 15.586 1 78.12 100 ALA B N 1
ATOM 3586 C CA . ALA B 1 100 ? 12.195 38.25 14.75 1 78.12 100 ALA B CA 1
ATOM 3587 C C . ALA B 1 100 ? 13.555 38.312 15.43 1 78.12 100 ALA B C 1
ATOM 3589 O O . ALA B 1 100 ? 13.68 38.031 16.625 1 78.12 100 ALA B O 1
ATOM 3590 N N . GLN B 1 101 ? 14.711 38.688 14.789 1 60.69 101 GLN B N 1
ATOM 3591 C CA . GLN B 1 101 ? 16.125 38.688 15.141 1 60.69 101 GLN B CA 1
ATOM 3592 C C . GLN B 1 101 ? 16.312 38.906 16.641 1 60.69 101 GLN B C 1
ATOM 3594 O O . GLN B 1 101 ? 15.602 39.688 17.25 1 60.69 101 GLN B O 1
ATOM 3599 N N . PRO B 1 102 ? 17.016 37.844 17.141 1 55.06 102 PRO B N 1
ATOM 3600 C CA . PRO B 1 102 ? 17.234 37.656 18.578 1 55.06 102 PRO B CA 1
ATOM 3601 C C . PRO B 1 102 ? 17.609 38.938 19.297 1 55.06 102 PRO B C 1
ATOM 3603 O O . PRO B 1 102 ? 18.438 39.719 18.797 1 55.06 102 PRO B O 1
ATOM 3606 N N . LYS B 1 103 ? 16.672 39.469 19.859 1 51.44 103 LYS B N 1
ATOM 3607 C CA . LYS B 1 103 ? 17.203 40.312 20.953 1 51.44 103 LYS B CA 1
ATOM 3608 C C . LYS B 1 103 ? 18.141 39.5 21.844 1 51.44 103 LYS B C 1
ATOM 3610 O O . LYS B 1 103 ? 18 38.281 21.969 1 51.44 103 LYS B O 1
ATOM 3615 N N . ASP B 1 104 ? 19.438 39.875 21.906 1 47.88 104 ASP B N 1
ATOM 3616 C CA . ASP B 1 104 ? 20.438 39.281 22.797 1 47.88 104 ASP B CA 1
ATOM 3617 C C . ASP B 1 104 ? 19.797 38.781 24.078 1 47.88 104 ASP B C 1
ATOM 3619 O O . ASP B 1 104 ? 20.438 38.75 25.141 1 47.88 104 ASP B O 1
ATOM 3623 N N . ASP B 1 105 ? 18.5 38.688 24.094 1 50.31 105 ASP B N 1
ATOM 3624 C CA . ASP B 1 105 ? 18.047 38.531 25.469 1 50.31 105 ASP B CA 1
ATOM 3625 C C . ASP B 1 105 ? 18.219 37.094 25.938 1 50.31 105 ASP B C 1
ATOM 3627 O O . ASP B 1 105 ? 17.609 36.688 26.938 1 50.31 105 ASP B O 1
ATOM 3631 N N . GLY B 1 106 ? 19.156 36.188 25.531 1 54.16 106 GLY B N 1
ATOM 3632 C CA . GLY B 1 106 ? 19.547 34.938 26.188 1 54.16 106 GLY B CA 1
ATOM 3633 C C . GLY B 1 106 ? 18.891 33.719 25.578 1 54.16 106 GLY B C 1
ATOM 3634 O O . GLY B 1 106 ? 18.312 33.781 24.484 1 54.16 106 GLY B O 1
ATOM 3635 N N . LYS B 1 107 ? 17.891 32.719 26.203 1 59.12 107 LYS B N 1
ATOM 3636 C CA . LYS B 1 107 ? 17.859 31.297 26.562 1 59.12 107 LYS B CA 1
ATOM 3637 C C . LYS B 1 107 ? 17.016 30.5 25.562 1 59.12 107 LYS B C 1
ATOM 3639 O O . LYS B 1 107 ? 17.328 29.344 25.266 1 59.12 107 LYS B O 1
ATOM 3644 N N . LYS B 1 108 ? 15.695 30.859 25.031 1 76.19 108 LYS B N 1
ATOM 3645 C CA . LYS B 1 108 ? 14.891 29.797 24.422 1 76.19 108 LYS B CA 1
ATOM 3646 C C . LYS B 1 108 ? 14.953 29.859 22.906 1 76.19 108 LYS B C 1
ATOM 3648 O O . LYS B 1 108 ? 14.922 30.953 22.328 1 76.19 108 LYS B O 1
ATOM 3653 N N . GLN B 1 109 ? 15.25 28.734 22.281 1 87.06 109 GLN B N 1
ATOM 3654 C CA . GLN B 1 109 ? 15.086 28.625 20.844 1 87.06 109 GLN B CA 1
ATOM 3655 C C . GLN B 1 109 ? 13.695 29.078 20.406 1 87.06 109 GLN B C 1
ATOM 3657 O O . GLN B 1 109 ? 12.727 28.922 21.156 1 87.06 109 GLN B O 1
ATOM 3662 N N . ARG B 1 110 ? 13.656 29.766 19.359 1 92.69 110 ARG B N 1
ATOM 3663 C CA . ARG B 1 110 ? 12.391 30.25 18.812 1 92.69 110 ARG B CA 1
ATOM 3664 C C . ARG B 1 110 ? 12.086 29.609 17.469 1 92.69 110 ARG B C 1
ATOM 3666 O O . ARG B 1 110 ? 12.992 29.406 16.656 1 92.69 110 ARG B O 1
ATOM 3673 N N . CYS B 1 111 ? 10.844 29.297 17.281 1 96.19 111 CYS B N 1
ATOM 3674 C CA . CYS B 1 111 ? 10.422 28.656 16.031 1 96.19 111 CYS B CA 1
ATOM 3675 C C . CYS B 1 111 ? 9.031 29.156 15.625 1 96.19 111 CYS B C 1
ATOM 3677 O O . CYS B 1 111 ? 8.117 29.203 16.453 1 96.19 111 CYS B O 1
ATOM 3679 N N . VAL B 1 112 ? 8.906 29.562 14.43 1 97.62 112 VAL B N 1
ATOM 3680 C CA . VAL B 1 112 ? 7.598 29.781 13.82 1 97.62 112 VAL B CA 1
ATOM 3681 C C . VAL B 1 112 ? 7.309 28.688 12.797 1 97.62 112 VAL B C 1
ATOM 3683 O O . VAL B 1 112 ? 8.078 28.5 11.852 1 97.62 112 VAL B O 1
ATOM 3686 N N . VAL B 1 113 ? 6.223 27.969 13.023 1 98.75 113 VAL B N 1
ATOM 3687 C CA . VAL B 1 113 ? 5.801 26.953 12.055 1 98.75 113 VAL B CA 1
ATOM 3688 C C . VAL B 1 113 ? 4.793 27.562 11.078 1 98.75 113 VAL B C 1
ATOM 3690 O O . VAL B 1 113 ? 3.736 28.047 11.492 1 98.75 113 VAL B O 1
ATOM 3693 N N . LEU B 1 114 ? 5.215 27.656 9.844 1 98.88 114 LEU B N 1
ATOM 3694 C CA . LEU B 1 114 ? 4.238 27.953 8.805 1 98.88 114 LEU B CA 1
ATOM 3695 C C . LEU B 1 114 ? 3.406 26.719 8.469 1 98.88 114 LEU B C 1
ATOM 3697 O O . LEU B 1 114 ? 3.928 25.734 7.938 1 98.88 114 LEU B O 1
ATOM 3701 N N . PHE B 1 115 ? 2.076 26.781 8.734 1 98.81 115 PHE B N 1
ATOM 3702 C CA . PHE B 1 115 ? 1.245 25.594 8.734 1 98.81 115 PHE B CA 1
ATOM 3703 C C . PHE B 1 115 ? 0.234 25.625 7.59 1 98.81 115 PHE B C 1
ATOM 3705 O O . PHE B 1 115 ? -0.366 26.672 7.328 1 98.81 115 PHE B O 1
ATOM 3712 N N . ALA B 1 116 ? 0.137 24.562 6.898 1 98.5 116 ALA B N 1
ATOM 3713 C CA . ALA B 1 116 ? -0.91 24.375 5.898 1 98.5 116 ALA B CA 1
ATOM 3714 C C . ALA B 1 116 ? -1.851 23.234 6.297 1 98.5 116 ALA B C 1
ATOM 3716 O O . ALA B 1 116 ? -1.409 22.125 6.547 1 98.5 116 ALA B O 1
ATOM 3717 N N . HIS B 1 117 ? -3.137 23.547 6.34 1 95.5 117 HIS B N 1
ATOM 3718 C CA . HIS B 1 117 ? -4.125 22.562 6.762 1 95.5 117 HIS B CA 1
ATOM 3719 C C . HIS B 1 117 ? -4.484 21.609 5.621 1 95.5 117 HIS B C 1
ATOM 3721 O O . HIS B 1 117 ? -4.32 21.969 4.449 1 95.5 117 HIS B O 1
ATOM 3727 N N . GLY B 1 118 ? -4.973 20.469 6.02 1 95.69 118 GLY B N 1
ATOM 3728 C CA . GLY B 1 118 ? -5.488 19.516 5.043 1 95.69 118 GLY B CA 1
ATOM 3729 C C . GLY B 1 118 ? -6.895 19.844 4.578 1 95.69 118 GLY B C 1
ATOM 3730 O O . GLY B 1 118 ? -7.367 20.969 4.762 1 95.69 118 GLY B O 1
ATOM 3731 N N . GLY B 1 119 ? -7.461 18.828 3.914 1 93.38 119 GLY B N 1
ATOM 3732 C CA . GLY B 1 119 ? -8.797 19.016 3.363 1 93.38 119 GLY B CA 1
ATOM 3733 C C . GLY B 1 119 ? -8.852 18.828 1.857 1 93.38 119 GLY B C 1
ATOM 3734 O O . GLY B 1 119 ? -9.734 19.359 1.193 1 93.38 119 GLY B O 1
ATOM 3735 N N . GLY B 1 120 ? -7.914 18.125 1.343 1 95.38 120 GLY B N 1
ATOM 3736 C CA . GLY B 1 120 ? -7.895 17.859 -0.086 1 95.38 120 GLY B CA 1
ATOM 3737 C C . GLY B 1 120 ? -7.867 19.125 -0.929 1 95.38 120 GLY B C 1
ATOM 3738 O O . GLY B 1 120 ? -8.43 19.156 -2.027 1 95.38 120 GLY B O 1
ATOM 3739 N N . TYR B 1 121 ? -7.367 20.219 -0.364 1 96.44 121 TYR B N 1
ATOM 3740 C CA . TYR B 1 121 ? -7.297 21.531 -0.987 1 96.44 121 TYR B CA 1
ATOM 3741 C C . TYR B 1 121 ? -8.688 22.094 -1.231 1 96.44 121 TYR B C 1
ATOM 3743 O O . TYR B 1 121 ? -8.836 23.25 -1.648 1 96.44 121 TYR B O 1
ATOM 3751 N N . ALA B 1 122 ? -9.727 21.312 -0.982 1 94.12 122 ALA B N 1
ATOM 3752 C CA . ALA B 1 122 ? -11.078 21.719 -1.363 1 94.12 122 ALA B CA 1
ATOM 3753 C C . ALA B 1 122 ? -11.906 22.094 -0.137 1 94.12 122 ALA B C 1
ATOM 3755 O O . ALA B 1 122 ? -12.969 22.703 -0.262 1 94.12 122 ALA B O 1
ATOM 3756 N N . ARG B 1 123 ? -11.367 21.75 1.006 1 90.94 123 ARG B N 1
ATOM 3757 C CA . ARG B 1 123 ? -12.109 22.016 2.236 1 90.94 123 ARG B CA 1
ATOM 3758 C C . ARG B 1 123 ? -11.172 22.469 3.35 1 90.94 123 ARG B C 1
ATOM 3760 O O . ARG B 1 123 ? -9.953 22.328 3.238 1 90.94 123 ARG B O 1
ATOM 3767 N N . GLY B 1 124 ? -11.844 23.047 4.434 1 89.44 124 GLY B N 1
ATOM 3768 C CA . GLY B 1 124 ? -11.102 23.422 5.625 1 89.44 124 GLY B CA 1
ATOM 3769 C C . GLY B 1 124 ? -10.797 24.906 5.684 1 89.44 124 GLY B C 1
ATOM 3770 O O . GLY B 1 124 ? -11.188 25.672 4.797 1 89.44 124 GLY B O 1
ATOM 3771 N N . GLU B 1 125 ? -10.141 25.266 6.773 1 89.94 125 GLU B N 1
ATOM 3772 C CA . GLU B 1 125 ? -9.711 26.641 7.016 1 89.94 125 GLU B CA 1
ATOM 3773 C C . GLU B 1 125 ? -8.508 26.688 7.949 1 89.94 125 GLU B C 1
ATOM 3775 O O . GLU B 1 125 ? -8.234 25.734 8.664 1 89.94 125 GLU B O 1
ATOM 3780 N N . ALA B 1 126 ? -7.883 27.797 7.957 1 92.12 126 ALA B N 1
ATOM 3781 C CA . ALA B 1 126 ? -6.605 27.953 8.648 1 92.12 126 ALA B CA 1
ATOM 3782 C C . ALA B 1 126 ? -6.766 27.75 10.148 1 92.12 126 ALA B C 1
ATOM 3784 O O . ALA B 1 126 ? -5.848 27.25 10.812 1 92.12 126 ALA B O 1
ATOM 3785 N N . ARG B 1 127 ? -7.941 28.047 10.773 1 91.5 127 ARG B N 1
ATOM 3786 C CA . ARG B 1 127 ? -8.102 28.047 12.227 1 91.5 127 ARG B CA 1
ATOM 3787 C C . ARG B 1 127 ? -8.688 26.734 12.719 1 91.5 127 ARG B C 1
ATOM 3789 O O . ARG B 1 127 ? -8.836 26.531 13.922 1 91.5 127 ARG B O 1
ATOM 3796 N N . MET B 1 128 ? -8.875 25.766 11.82 1 87.81 128 MET B N 1
ATOM 3797 C CA . MET B 1 128 ? -9.633 24.578 12.172 1 87.81 128 MET B CA 1
ATOM 3798 C C . MET B 1 128 ? -8.852 23.703 13.141 1 87.81 128 MET B C 1
ATOM 3800 O O . MET B 1 128 ? -9.438 22.953 13.93 1 87.81 128 MET B O 1
ATOM 3804 N N . TYR B 1 129 ? -7.523 23.859 13.133 1 90.06 129 TYR B N 1
ATOM 3805 C CA . TYR B 1 129 ? -6.684 23.016 13.977 1 90.06 129 TYR B CA 1
ATOM 3806 C C . TYR B 1 129 ? -6.152 23.781 15.18 1 90.06 129 TYR B C 1
ATOM 3808 O O . TYR B 1 129 ? -5.113 23.438 15.742 1 90.06 129 TYR B O 1
ATOM 3816 N N . VAL B 1 130 ? -6.848 24.828 15.602 1 92.06 130 VAL B N 1
ATOM 3817 C CA . VAL B 1 130 ? -6.34 25.719 16.641 1 92.06 130 VAL B CA 1
ATOM 3818 C C . VAL B 1 130 ? -6.047 24.922 17.906 1 92.06 130 VAL B C 1
ATOM 3820 O O . VAL B 1 130 ? -5.027 25.156 18.562 1 92.06 130 VAL B O 1
ATOM 3823 N N . ASN B 1 131 ? -6.871 23.953 18.266 1 89.75 131 ASN B N 1
ATOM 3824 C CA . ASN B 1 131 ? -6.668 23.172 19.484 1 89.75 131 ASN B CA 1
ATOM 3825 C C . ASN B 1 131 ? -5.402 22.328 19.406 1 89.75 131 ASN B C 1
ATOM 3827 O O . ASN B 1 131 ? -4.684 22.172 20.391 1 89.75 131 ASN B O 1
ATOM 3831 N N . TYR B 1 132 ? -5.145 21.719 18.234 1 93.12 132 TYR B N 1
ATOM 3832 C CA . TYR B 1 132 ? -3.949 20.922 18.016 1 93.12 132 TYR B CA 1
ATOM 3833 C C . TYR B 1 132 ? -2.695 21.781 18.062 1 93.12 132 TYR B C 1
ATOM 3835 O O . TYR B 1 132 ? -1.692 21.406 18.672 1 93.12 132 TYR B O 1
ATOM 3843 N N . LEU B 1 133 ? -2.787 22.938 17.422 1 96.19 133 LEU B N 1
ATOM 3844 C CA . LEU B 1 133 ? -1.646 23.844 17.359 1 96.19 133 LEU B CA 1
ATOM 3845 C C . LEU B 1 133 ? -1.305 24.406 18.734 1 96.19 133 LEU B C 1
ATOM 3847 O O . LEU B 1 133 ? -0.134 24.453 19.109 1 96.19 133 LEU B O 1
ATOM 3851 N N . GLU B 1 134 ? -2.332 24.734 19.484 1 95 134 GLU B N 1
ATOM 3852 C CA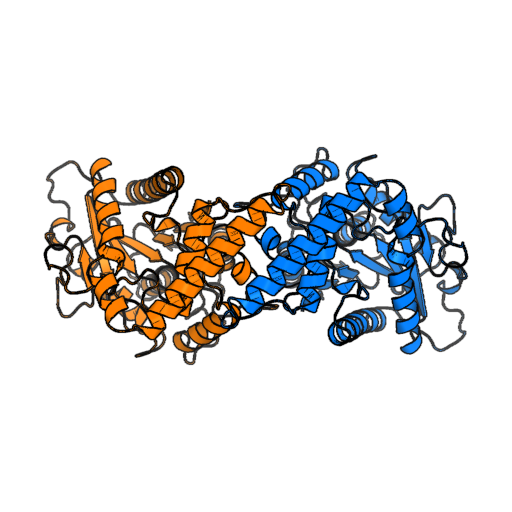 . GLU B 1 134 ? -2.125 25.219 20.844 1 95 134 GLU B CA 1
ATOM 3853 C C . GLU B 1 134 ? -1.521 24.125 21.719 1 95 134 GLU B C 1
ATOM 3855 O O . GLU B 1 134 ? -0.708 24.422 22.609 1 95 134 GLU B O 1
ATOM 3860 N N . ARG B 1 135 ? -1.945 22.906 21.469 1 95 135 ARG B N 1
ATOM 3861 C CA . ARG B 1 135 ? -1.371 21.797 22.219 1 95 135 ARG B CA 1
ATOM 3862 C C . ARG B 1 135 ? 0.126 21.672 21.953 1 95 135 ARG B C 1
ATOM 3864 O O . ARG B 1 135 ? 0.914 21.516 22.891 1 95 135 ARG B O 1
ATOM 3871 N N . TRP B 1 136 ? 0.546 21.797 20.734 1 97.81 136 TRP B N 1
ATOM 3872 C CA . TRP B 1 136 ? 1.965 21.703 20.406 1 97.81 136 TRP B CA 1
ATOM 3873 C C . TRP B 1 136 ? 2.736 22.875 21 1 97.81 136 TRP B C 1
ATOM 3875 O O . TRP B 1 136 ? 3.881 22.734 21.422 1 97.81 136 TRP B O 1
ATOM 3885 N N . VAL B 1 137 ? 2.107 24.078 21.031 1 97.5 137 VAL B N 1
ATOM 3886 C CA . VAL B 1 137 ? 2.732 25.25 21.641 1 97.5 137 VAL B CA 1
ATOM 3887 C C . VAL B 1 137 ? 3.008 24.969 23.125 1 97.5 137 VAL B C 1
ATOM 3889 O O . VAL B 1 137 ? 4.117 25.203 23.609 1 97.5 137 VAL B O 1
ATOM 3892 N N . ALA B 1 138 ? 2.053 24.438 23.766 1 96.56 138 ALA B N 1
ATOM 3893 C CA . ALA B 1 138 ? 2.193 24.141 25.188 1 96.56 138 ALA B CA 1
ATOM 3894 C C . ALA B 1 138 ? 3.258 23.078 25.422 1 96.56 138 ALA B C 1
ATOM 3896 O O . ALA B 1 138 ? 4.09 23.203 26.328 1 96.56 138 ALA B O 1
ATOM 3897 N N . GLU B 1 139 ? 3.213 22.031 24.625 1 96.44 139 GLU B N 1
ATOM 3898 C CA . GLU B 1 139 ? 4.172 20.938 24.766 1 96.44 139 GLU B CA 1
ATOM 3899 C C . GLU B 1 139 ? 5.594 21.406 24.484 1 96.44 139 GLU B C 1
ATOM 3901 O O . GLU B 1 139 ? 6.543 20.969 25.125 1 96.44 139 GLU B O 1
ATOM 3906 N N . SER B 1 140 ? 5.746 22.219 23.484 1 97.06 140 SER B N 1
ATOM 3907 C CA . SER B 1 140 ? 7.055 22.734 23.109 1 97.06 140 SER B CA 1
ATOM 3908 C C . SER B 1 140 ? 7.629 23.625 24.219 1 97.06 140 SER B C 1
ATOM 3910 O O . SER B 1 140 ? 8.836 23.594 24.469 1 97.06 140 SER B O 1
ATOM 3912 N N . ALA B 1 141 ? 6.816 24.422 24.875 1 95 141 ALA B N 1
ATOM 3913 C CA . ALA B 1 141 ? 7.25 25.281 25.969 1 95 141 ALA B CA 1
ATOM 3914 C C . ALA B 1 141 ? 7.859 24.453 27.094 1 95 141 ALA B C 1
ATOM 3916 O O . ALA B 1 141 ? 8.836 24.891 27.719 1 95 141 ALA B O 1
ATOM 3917 N N . ARG B 1 142 ? 7.332 23.328 27.266 1 94.81 142 ARG B N 1
ATOM 3918 C CA . ARG B 1 142 ? 7.828 22.438 28.312 1 94.81 142 ARG B CA 1
ATOM 3919 C C . ARG B 1 142 ? 9.203 21.875 27.953 1 94.81 142 ARG B C 1
ATOM 3921 O O . ARG B 1 142 ? 9.906 21.344 28.797 1 94.81 142 ARG B O 1
ATOM 3928 N N . ARG B 1 143 ? 9.539 22.062 26.75 1 93.62 143 ARG B N 1
ATOM 3929 C CA . ARG B 1 143 ? 10.812 21.547 26.266 1 93.62 143 ARG B CA 1
ATOM 3930 C C . ARG B 1 143 ? 11.734 22.672 25.828 1 93.62 143 ARG B C 1
ATOM 3932 O O . ARG B 1 143 ? 12.602 22.484 24.969 1 93.62 143 ARG B O 1
ATOM 3939 N N . ASP B 1 144 ? 11.461 23.859 26.266 1 92.56 144 ASP B N 1
ATOM 3940 C CA . ASP B 1 144 ? 12.289 25.047 26.125 1 92.56 144 ASP B CA 1
ATOM 3941 C C . ASP B 1 144 ? 12.352 25.5 24.672 1 92.56 144 ASP B C 1
ATOM 3943 O O . ASP B 1 144 ? 13.414 25.891 24.172 1 92.56 144 ASP B O 1
ATOM 3947 N N . LEU B 1 145 ? 11.266 25.281 23.984 1 95.19 145 LEU B N 1
ATOM 3948 C CA . LEU B 1 145 ? 11.102 25.797 22.641 1 95.19 145 LEU B CA 1
ATOM 3949 C C . LEU B 1 145 ? 9.922 26.766 22.562 1 95.19 145 LEU B C 1
ATOM 3951 O O . LEU B 1 145 ? 8.789 26.391 22.859 1 95.19 145 LEU B O 1
ATOM 3955 N N . ASP B 1 146 ? 10.273 28 22.312 1 95 146 ASP B N 1
ATOM 3956 C CA . ASP B 1 146 ? 9.219 28.984 22.078 1 95 146 ASP B CA 1
ATOM 3957 C C . ASP B 1 146 ? 8.641 28.844 20.672 1 95 146 ASP B C 1
ATOM 3959 O O . ASP B 1 146 ? 9.312 29.156 19.672 1 95 146 ASP B O 1
ATOM 3963 N N . LEU B 1 147 ? 7.387 28.391 20.656 1 96.75 147 LEU B N 1
ATOM 3964 C CA . LEU B 1 147 ? 6.785 28 19.391 1 96.75 147 LEU B CA 1
ATOM 3965 C C . LEU B 1 147 ? 5.527 28.812 19.094 1 96.75 147 LEU B C 1
ATOM 3967 O O . LEU B 1 147 ? 4.73 29.062 20.016 1 96.75 147 LEU B O 1
ATOM 3971 N N . ALA B 1 148 ? 5.41 29.266 17.922 1 96.94 148 ALA B N 1
ATOM 3972 C CA . ALA B 1 148 ? 4.156 29.797 17.391 1 96.94 148 ALA B CA 1
ATOM 3973 C C . ALA B 1 148 ? 3.855 29.234 16 1 96.94 148 ALA B C 1
ATOM 3975 O O . ALA B 1 148 ? 4.734 28.656 15.359 1 96.94 148 ALA B O 1
ATOM 3976 N N . PHE B 1 149 ? 2.607 29.297 15.672 1 98.12 149 PHE B N 1
ATOM 3977 C CA . PHE B 1 149 ? 2.188 28.859 14.344 1 98.12 149 PHE B CA 1
ATOM 3978 C C . PHE B 1 149 ? 1.669 30.047 13.531 1 98.12 149 PHE B C 1
ATOM 3980 O O . PHE B 1 149 ? 1.037 30.953 14.07 1 98.12 149 PHE B O 1
ATOM 3987 N N . TYR B 1 150 ? 2.023 30.078 12.344 1 98.06 150 TYR B N 1
ATOM 3988 C CA . TYR B 1 150 ? 1.411 30.922 11.328 1 98.06 150 TYR B CA 1
ATOM 3989 C C . TYR B 1 150 ? 0.636 30.078 10.312 1 98.06 150 TYR B C 1
ATOM 3991 O O . TYR B 1 150 ? 1.209 29.578 9.344 1 98.06 150 TYR B O 1
ATOM 3999 N N . SER B 1 151 ? -0.681 29.953 10.555 1 97.25 151 SER B N 1
ATOM 4000 C CA . SER B 1 151 ? -1.54 29.062 9.797 1 97.25 151 SER B CA 1
ATOM 4001 C C . SER B 1 151 ? -2.143 29.75 8.586 1 97.25 151 SER B C 1
ATOM 4003 O O . SER B 1 151 ? -2.85 30.75 8.727 1 97.25 151 SER B O 1
ATOM 4005 N N . VAL B 1 152 ? -1.942 29.203 7.418 1 98.06 152 VAL B N 1
ATOM 4006 C CA . VAL B 1 152 ? -2.238 29.906 6.168 1 98.06 152 VAL B CA 1
ATOM 4007 C C . VAL B 1 152 ? -3.67 29.594 5.734 1 98.06 152 VAL B C 1
ATOM 4009 O O . VAL B 1 152 ? -4.094 28.438 5.746 1 98.06 152 VAL B O 1
ATOM 4012 N N . GLU B 1 153 ? -4.414 30.609 5.41 1 95.25 153 GLU B N 1
ATOM 4013 C CA . GLU B 1 153 ? -5.742 30.516 4.816 1 95.25 153 GLU B CA 1
ATOM 4014 C C . GLU B 1 153 ? -5.668 30.547 3.291 1 95.25 153 GLU B C 1
ATOM 4016 O O . GLU B 1 153 ? -6.082 31.531 2.662 1 95.25 153 GLU B O 1
ATOM 4021 N N . TYR B 1 154 ? -5.215 29.453 2.75 1 97.31 154 TYR B N 1
ATOM 4022 C CA . TYR B 1 154 ? -5.055 29.438 1.301 1 97.31 154 TYR B CA 1
ATOM 4023 C C . TYR B 1 154 ? -6.402 29.266 0.605 1 97.31 154 TYR B C 1
ATOM 4025 O O . TYR B 1 154 ? -7.348 28.734 1.188 1 97.31 154 TYR B O 1
ATOM 4033 N N . PRO B 1 155 ? -6.516 29.781 -0.708 1 97.06 155 PRO B N 1
ATOM 4034 C CA . PRO B 1 155 ? -7.77 29.578 -1.44 1 97.06 155 PRO B CA 1
ATOM 4035 C C . PRO B 1 155 ? -8.062 28.109 -1.716 1 97.06 155 PRO B C 1
ATOM 4037 O O . PRO B 1 155 ? -7.145 27.344 -2.045 1 97.06 155 PRO B O 1
ATOM 4040 N N . LEU B 1 156 ? -9.297 27.703 -1.551 1 95.94 156 LEU B N 1
ATOM 4041 C CA . LEU B 1 156 ? -9.711 26.328 -1.842 1 95.94 156 LEU B CA 1
ATOM 4042 C C . LEU B 1 156 ? -9.852 26.125 -3.346 1 95.94 156 LEU B C 1
ATOM 4044 O O . LEU B 1 156 ? -10.039 27.078 -4.098 1 95.94 156 LEU B O 1
ATOM 4048 N N . THR B 1 157 ? -9.734 24.906 -3.711 1 97.44 157 THR B N 1
ATOM 4049 C CA . THR B 1 157 ? -9.773 24.578 -5.129 1 97.44 157 THR B CA 1
ATOM 4050 C C . THR B 1 157 ? -11.164 24.844 -5.711 1 97.44 157 THR B C 1
ATOM 4052 O O . THR B 1 157 ? -11.32 24.938 -6.93 1 97.44 157 THR B O 1
ATOM 4055 N N . THR B 1 158 ? -12.18 24.938 -4.867 1 94.44 158 THR B N 1
ATOM 4056 C CA . THR B 1 158 ? -13.508 25.328 -5.32 1 94.44 158 THR B CA 1
ATOM 4057 C C . THR B 1 158 ? -13.5 26.75 -5.855 1 94.44 158 THR B C 1
ATOM 4059 O O . THR B 1 158 ? -14.398 27.141 -6.609 1 94.44 158 THR B O 1
ATOM 4062 N N . LYS B 1 159 ? -12.516 27.5 -5.445 1 96.19 159 LYS B N 1
ATOM 4063 C CA . LYS B 1 159 ? -12.359 28.875 -5.914 1 96.19 159 LYS B CA 1
ATOM 4064 C C . LYS B 1 159 ? -11.312 28.969 -7.016 1 96.19 159 LYS B C 1
ATOM 4066 O O . LYS B 1 159 ? -11.508 29.656 -8.016 1 96.19 159 LYS B O 1
ATOM 4071 N N . ALA B 1 16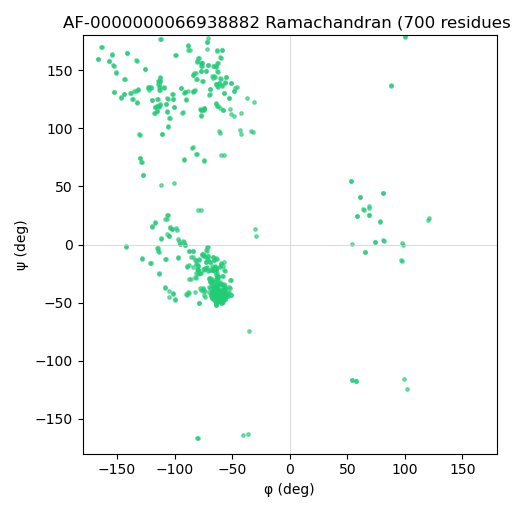0 ? -10.195 28.375 -6.82 1 97.88 160 ALA B N 1
ATOM 4072 C CA . ALA B 1 160 ? -9.109 28.406 -7.793 1 97.88 160 ALA B CA 1
ATOM 4073 C C . ALA B 1 160 ? -8.227 27.172 -7.676 1 97.88 160 ALA B C 1
ATOM 4075 O O . ALA B 1 160 ? -7.785 26.812 -6.582 1 97.88 160 ALA B O 1
ATOM 4076 N N . SER B 1 161 ? -7.941 26.531 -8.781 1 98.38 161 SER B N 1
ATOM 4077 C CA . SER B 1 161 ? -7.055 25.375 -8.812 1 98.38 161 SER B CA 1
ATOM 4078 C C . SER B 1 161 ? -5.602 25.781 -8.578 1 98.38 161 SER B C 1
ATOM 4080 O O . SER B 1 161 ? -5.312 26.953 -8.367 1 98.38 161 SER B O 1
ATOM 4082 N N . HIS B 1 162 ? -4.645 24.812 -8.461 1 98.56 162 HIS B N 1
ATOM 4083 C CA . HIS B 1 162 ? -3.217 25.109 -8.422 1 98.56 162 HIS B CA 1
ATOM 4084 C C . HIS B 1 162 ? -2.822 26.078 -9.531 1 98.56 162 HIS B C 1
ATOM 4086 O O . HIS B 1 162 ? -3.322 25.969 -10.656 1 98.56 162 HIS B O 1
ATOM 4092 N N . PRO B 1 163 ? -2.072 27.016 -9.188 1 98.5 163 PRO B N 1
ATOM 4093 C CA . PRO B 1 163 ? -1.141 27.109 -8.062 1 98.5 163 PRO B CA 1
ATOM 4094 C C . PRO B 1 163 ? -1.622 28.062 -6.973 1 98.5 163 PRO B C 1
ATOM 4096 O O . PRO B 1 163 ? -0.816 28.562 -6.18 1 98.5 163 PRO B O 1
ATOM 4099 N N . ALA B 1 164 ? -2.889 28.359 -6.859 1 98.62 164 ALA B N 1
ATOM 4100 C CA . ALA B 1 164 ? -3.408 29.375 -5.945 1 98.62 164 ALA B CA 1
ATOM 4101 C C . ALA B 1 164 ? -3.021 29.062 -4.504 1 98.62 164 ALA B C 1
ATOM 4103 O O . ALA B 1 164 ? -2.654 29.969 -3.744 1 98.62 164 ALA B O 1
ATOM 4104 N N . GLN B 1 165 ? -3.096 27.797 -4.125 1 98.62 165 GLN B N 1
ATOM 4105 C CA . GLN B 1 165 ? -2.775 27.359 -2.764 1 98.62 165 GLN B CA 1
ATOM 4106 C C . GLN B 1 165 ? -1.295 27.562 -2.459 1 98.62 165 GLN B C 1
ATOM 4108 O O . GLN B 1 165 ? -0.941 28.141 -1.426 1 98.62 165 GLN B O 1
ATOM 4113 N N . ARG B 1 166 ? -0.458 27.125 -3.371 1 98.69 166 ARG B N 1
ATOM 4114 C CA . ARG B 1 166 ? 0.986 27.266 -3.215 1 98.69 166 ARG B CA 1
ATOM 4115 C C . ARG B 1 166 ? 1.385 28.734 -3.135 1 98.69 166 ARG B C 1
ATOM 4117 O O . ARG B 1 166 ? 2.211 29.109 -2.303 1 98.69 166 ARG B O 1
ATOM 4124 N N . ASN B 1 167 ? 0.786 29.547 -3.98 1 98.5 167 ASN B N 1
ATOM 4125 C CA . ASN B 1 167 ? 1.113 30.969 -4.012 1 98.5 167 ASN B CA 1
ATOM 4126 C C . ASN B 1 167 ? 0.766 31.656 -2.693 1 98.5 167 ASN B C 1
ATOM 4128 O O . ASN B 1 167 ? 1.535 32.469 -2.193 1 98.5 167 ASN B O 1
ATOM 4132 N N . ALA B 1 168 ? -0.324 31.312 -2.137 1 98.56 168 ALA B N 1
ATOM 4133 C CA . ALA B 1 168 ? -0.719 31.875 -0.85 1 98.56 168 ALA B CA 1
ATOM 4134 C C . ALA B 1 168 ? 0.253 31.469 0.252 1 98.56 168 ALA B C 1
ATOM 4136 O O . ALA B 1 168 ? 0.604 32.281 1.114 1 98.56 168 ALA B O 1
ATOM 4137 N N . PHE B 1 169 ? 0.646 30.219 0.208 1 98.88 169 PHE B N 1
ATOM 4138 C CA . PHE B 1 169 ? 1.586 29.703 1.197 1 98.88 169 PHE B CA 1
ATOM 4139 C C . PHE B 1 169 ? 2.93 30.422 1.089 1 98.88 169 PHE B C 1
ATOM 4141 O O . PHE B 1 169 ? 3.504 30.828 2.1 1 98.88 169 PHE B O 1
ATOM 4148 N N . ILE B 1 170 ? 3.387 30.641 -0.099 1 98.75 170 ILE B N 1
ATOM 4149 C CA . ILE B 1 170 ? 4.66 31.312 -0.344 1 98.75 170 ILE B CA 1
ATOM 4150 C C . ILE B 1 170 ? 4.551 32.781 0.046 1 98.75 170 ILE B C 1
ATOM 4152 O O . ILE B 1 170 ? 5.504 33.375 0.575 1 98.75 170 ILE B O 1
ATOM 4156 N N . GLN B 1 171 ? 3.396 33.375 -0.216 1 98.31 171 GLN B N 1
ATOM 4157 C CA . GLN B 1 171 ? 3.176 34.75 0.206 1 98.31 171 GLN B CA 1
ATOM 4158 C C . GLN B 1 171 ? 3.338 34.875 1.717 1 98.31 171 GLN B C 1
ATOM 4160 O O . GLN B 1 171 ? 3.971 35.844 2.189 1 98.31 171 GLN B O 1
ATOM 4165 N N . ALA B 1 172 ? 2.764 33.969 2.43 1 98.56 172 ALA B N 1
ATOM 4166 C CA . ALA B 1 172 ? 2.875 33.969 3.887 1 98.56 172 ALA B CA 1
ATOM 4167 C C . ALA B 1 172 ? 4.324 33.781 4.328 1 98.56 172 ALA B C 1
ATOM 4169 O O . ALA B 1 172 ? 4.789 34.406 5.27 1 98.56 172 ALA B O 1
ATOM 4170 N N . TYR B 1 173 ? 5.043 32.875 3.688 1 98.69 173 TYR B N 1
ATOM 4171 C CA . TYR B 1 173 ? 6.449 32.625 3.99 1 98.69 173 TYR B CA 1
ATOM 4172 C C . TYR B 1 173 ? 7.277 33.906 3.793 1 98.69 173 TYR B C 1
ATOM 4174 O O . TYR B 1 173 ? 8.039 34.281 4.68 1 98.69 173 TYR B O 1
ATOM 4182 N N . GLN B 1 174 ? 7.09 34.531 2.633 1 98.19 174 GLN B N 1
ATOM 4183 C CA . GLN B 1 174 ? 7.805 35.781 2.32 1 98.19 174 GLN B CA 1
ATOM 4184 C C . GLN B 1 174 ? 7.488 36.844 3.342 1 98.19 174 GLN B C 1
ATOM 4186 O O . GLN B 1 174 ? 8.375 37.625 3.729 1 98.19 174 GLN B O 1
ATOM 4191 N N . TYR B 1 175 ? 6.254 36.906 3.736 1 97.69 175 TYR B N 1
ATOM 4192 C CA . TYR B 1 175 ? 5.844 37.875 4.734 1 97.69 175 TYR B CA 1
ATOM 4193 C C . TYR B 1 175 ? 6.621 37.688 6.035 1 97.69 175 TYR B C 1
ATOM 4195 O O . TYR B 1 175 ? 7.062 38.656 6.648 1 97.69 175 TYR B O 1
ATOM 4203 N N . LEU B 1 176 ? 6.754 36.438 6.484 1 97.19 176 LEU B N 1
ATOM 4204 C CA . LEU B 1 176 ? 7.531 36.156 7.684 1 97.19 176 LEU B CA 1
ATOM 4205 C C . LEU B 1 176 ? 8.969 36.656 7.531 1 97.19 176 LEU B C 1
ATOM 4207 O O . LEU B 1 176 ? 9.5 37.312 8.422 1 97.19 176 LEU B O 1
ATOM 4211 N N . LEU B 1 177 ? 9.555 36.344 6.406 1 96.81 177 LEU B N 1
ATOM 4212 C CA . LEU B 1 177 ? 10.93 36.75 6.137 1 96.81 177 LEU B CA 1
ATOM 4213 C C . LEU B 1 177 ? 11.039 38.281 6.141 1 96.81 177 LEU B C 1
ATOM 4215 O O . LEU B 1 177 ? 11.945 38.844 6.77 1 96.81 177 LEU B O 1
ATOM 4219 N N . ASP B 1 178 ? 10.109 38.938 5.496 1 95.69 178 ASP B N 1
ATOM 4220 C CA . ASP B 1 178 ? 10.109 40.375 5.371 1 95.69 178 ASP B CA 1
ATOM 4221 C C . ASP B 1 178 ? 9.93 41.062 6.73 1 95.69 178 ASP B C 1
ATOM 4223 O O . ASP B 1 178 ? 10.305 42.219 6.918 1 95.69 178 ASP B O 1
ATOM 4227 N N . ASN B 1 179 ? 9.344 40.344 7.633 1 94 179 ASN B N 1
ATOM 4228 C CA . ASN B 1 179 ? 9.102 40.906 8.961 1 94 179 ASN B CA 1
ATOM 4229 C C . ASN B 1 179 ? 10.172 40.438 9.961 1 94 179 ASN B C 1
ATOM 4231 O O . ASN B 1 179 ? 9.953 40.469 11.172 1 94 179 ASN B O 1
ATOM 4235 N N . GLY B 1 180 ? 11.219 39.906 9.484 1 93.25 180 GLY B N 1
ATOM 4236 C CA . GLY B 1 180 ? 12.43 39.719 10.273 1 93.25 180 GLY B CA 1
ATOM 4237 C C . GLY B 1 180 ? 12.555 38.312 10.859 1 93.25 180 GLY B C 1
ATOM 4238 O O . GLY B 1 180 ? 13.508 38.031 11.586 1 93.25 180 GLY B O 1
ATOM 4239 N N . VAL B 1 181 ? 11.648 37.469 10.602 1 94.94 181 VAL B N 1
ATOM 4240 C CA . VAL B 1 181 ? 11.812 36.094 11.055 1 94.94 181 VAL B CA 1
ATOM 4241 C C . VAL B 1 181 ? 12.836 35.375 10.172 1 94.94 181 VAL B C 1
ATOM 4243 O O . VAL B 1 181 ? 12.641 35.25 8.953 1 94.94 181 VAL B O 1
ATOM 4246 N N . ALA B 1 182 ? 13.938 34.938 10.781 1 94.81 182 ALA B N 1
ATOM 4247 C CA . ALA B 1 182 ? 14.992 34.281 10.016 1 94.81 182 ALA B CA 1
ATOM 4248 C C . ALA B 1 182 ? 14.516 32.938 9.477 1 94.81 182 ALA B C 1
ATOM 4250 O O . ALA B 1 182 ? 13.797 32.188 10.164 1 94.81 182 ALA B O 1
ATOM 4251 N N . ALA B 1 183 ? 14.953 32.531 8.281 1 97.25 183 ALA B N 1
ATOM 4252 C CA . ALA B 1 183 ? 14.57 31.281 7.66 1 97.25 183 ALA B CA 1
ATOM 4253 C C . ALA B 1 183 ? 14.953 30.094 8.539 1 97.25 183 ALA B C 1
ATOM 4255 O O . ALA B 1 183 ? 14.234 29.094 8.594 1 97.25 183 ALA B O 1
ATOM 4256 N N . GLN B 1 184 ? 16.031 30.188 9.25 1 96.06 184 GLN B N 1
ATOM 4257 C CA . GLN B 1 184 ? 16.531 29.125 10.102 1 96.06 184 GLN B CA 1
ATOM 4258 C C . GLN B 1 184 ? 15.664 28.953 11.344 1 96.06 184 GLN B C 1
ATOM 4260 O O . GLN B 1 184 ? 15.852 28 12.109 1 96.06 184 GLN B O 1
ATOM 4265 N N . ASN B 1 185 ? 14.664 29.859 11.516 1 95.94 185 ASN B N 1
ATOM 4266 C CA . ASN B 1 185 ? 13.719 29.75 12.625 1 95.94 185 ASN B CA 1
ATOM 4267 C C . ASN B 1 185 ? 12.32 29.406 12.133 1 95.94 185 ASN B C 1
ATOM 4269 O O . ASN B 1 185 ? 11.359 29.438 12.906 1 95.94 185 ASN B O 1
ATOM 4273 N N . ILE B 1 186 ? 12.156 29.156 10.859 1 98.25 186 ILE B N 1
ATOM 4274 C CA . ILE B 1 186 ? 10.859 28.828 10.273 1 98.25 186 ILE B CA 1
ATOM 4275 C C . ILE B 1 186 ? 10.836 27.344 9.867 1 98.25 186 ILE B C 1
ATOM 4277 O O . ILE B 1 186 ? 11.812 26.828 9.312 1 98.25 186 ILE B O 1
ATOM 4281 N N . VAL B 1 187 ? 9.773 26.672 10.18 1 98.88 187 VAL B N 1
ATOM 4282 C CA . VAL B 1 187 ? 9.547 25.297 9.766 1 98.88 187 VAL B CA 1
ATOM 4283 C C . VAL B 1 187 ? 8.234 25.188 8.984 1 98.88 187 VAL B C 1
ATOM 4285 O O . VAL B 1 187 ? 7.242 25.828 9.352 1 98.88 187 VAL B O 1
ATOM 4288 N N . PHE B 1 188 ? 8.211 24.469 7.867 1 98.94 188 PHE B N 1
ATOM 4289 C CA . PHE B 1 188 ? 6.977 24.125 7.172 1 98.94 188 PHE B CA 1
ATOM 4290 C C . PHE B 1 188 ? 6.32 22.891 7.793 1 98.94 188 PHE B C 1
ATOM 4292 O O . PHE B 1 188 ? 7.008 21.938 8.141 1 98.94 188 PHE B O 1
ATOM 4299 N N . MET B 1 189 ? 5.062 22.969 8.039 1 98.94 189 MET B N 1
ATOM 4300 C CA . MET B 1 189 ? 4.316 21.812 8.547 1 98.94 189 MET B CA 1
ATOM 4301 C C . MET B 1 189 ? 2.92 21.766 7.938 1 98.94 189 MET B C 1
ATOM 4303 O O . MET B 1 189 ? 2.297 22.797 7.715 1 98.94 189 MET B O 1
ATOM 4307 N N . GLY B 1 190 ? 2.471 20.625 7.668 1 98.75 190 GLY B N 1
ATOM 4308 C CA . GLY B 1 190 ? 1.117 20.469 7.16 1 98.75 190 GLY B CA 1
ATOM 4309 C C . GLY B 1 190 ? 0.625 19.031 7.184 1 98.75 190 GLY B C 1
ATOM 4310 O O . GLY B 1 190 ? 1.425 18.109 7.266 1 98.75 190 GLY B O 1
ATOM 4311 N N . ASP B 1 191 ? -0.718 18.859 7.141 1 97.69 191 ASP B N 1
ATOM 4312 C CA . ASP B 1 191 ? -1.33 17.531 7.105 1 97.69 191 ASP B CA 1
ATOM 4313 C C . ASP B 1 191 ? -2.027 17.281 5.77 1 97.69 191 ASP B C 1
ATOM 4315 O O . ASP B 1 191 ? -2.611 18.203 5.188 1 97.69 191 ASP B O 1
ATOM 4319 N N . SER B 1 192 ? -1.933 16.016 5.312 1 97.75 192 SER B N 1
ATOM 4320 C CA . SER B 1 192 ? -2.66 15.617 4.113 1 97.75 192 SER B CA 1
ATOM 4321 C C . SER B 1 192 ? -2.342 16.531 2.938 1 97.75 192 SER B C 1
ATOM 4323 O O . SER B 1 192 ? -1.177 16.703 2.572 1 97.75 192 SER B O 1
ATOM 4325 N N . ALA B 1 193 ? -3.375 17.312 2.363 1 98.12 193 ALA B N 1
ATOM 4326 C CA . ALA B 1 193 ? -3.15 18.266 1.282 1 98.12 193 ALA B CA 1
ATOM 4327 C C . ALA B 1 193 ? -2.186 19.375 1.713 1 98.12 193 ALA B C 1
ATOM 4329 O O . ALA B 1 193 ? -1.36 19.828 0.918 1 98.12 193 ALA B O 1
ATOM 4330 N N . GLY B 1 194 ? -2.244 19.734 2.979 1 98.5 194 GLY B N 1
ATOM 4331 C CA . GLY B 1 194 ? -1.325 20.734 3.498 1 98.5 194 GLY B CA 1
ATOM 4332 C C . GLY B 1 194 ? 0.119 20.266 3.508 1 98.5 194 GLY B C 1
ATOM 4333 O O . GLY B 1 194 ? 1.036 21.062 3.314 1 98.5 194 GLY B O 1
ATOM 4334 N N . GLY B 1 195 ? 0.344 18.953 3.824 1 98.88 195 GLY B N 1
ATOM 4335 C CA . GLY B 1 195 ? 1.679 18.391 3.678 1 98.88 195 GLY B CA 1
ATOM 4336 C C . GLY B 1 195 ? 2.199 18.453 2.256 1 98.88 195 GLY B C 1
ATOM 4337 O O . GLY B 1 195 ? 3.369 18.766 2.031 1 98.88 195 GLY B O 1
ATOM 4338 N N . GLY B 1 196 ? 1.296 18.109 1.323 1 98.88 196 GLY B N 1
ATOM 4339 C CA . GLY B 1 196 ? 1.657 18.281 -0.075 1 98.88 196 GLY B CA 1
ATOM 4340 C C . GLY B 1 196 ? 2.023 19.719 -0.423 1 98.88 196 GLY B C 1
ATOM 4341 O O . GLY B 1 196 ? 2.98 19.953 -1.161 1 98.88 196 GLY B O 1
ATOM 4342 N N . LEU B 1 197 ? 1.303 20.609 0.129 1 98.81 197 LEU B N 1
ATOM 4343 C CA . LEU B 1 197 ? 1.539 22.031 -0.115 1 98.81 197 LEU B CA 1
ATOM 4344 C C . LEU B 1 197 ? 2.918 22.453 0.385 1 98.81 197 LEU B C 1
ATOM 4346 O O . LEU B 1 197 ? 3.611 23.234 -0.27 1 98.81 197 LEU B O 1
ATOM 4350 N N . CYS B 1 198 ? 3.324 21.938 1.524 1 98.94 198 CYS B N 1
ATOM 4351 C CA . CYS B 1 198 ? 4.648 22.219 2.072 1 98.94 198 CYS B CA 1
ATOM 4352 C C . CYS B 1 198 ? 5.742 21.781 1.109 1 98.94 198 CYS B C 1
ATOM 4354 O O . CYS B 1 198 ? 6.715 22.5 0.891 1 98.94 198 CYS B O 1
ATOM 4356 N N . ILE B 1 199 ? 5.562 20.594 0.556 1 98.94 199 ILE B N 1
ATOM 4357 C CA . ILE B 1 199 ? 6.547 20.062 -0.382 1 98.94 199 ILE B CA 1
ATOM 4358 C C . ILE B 1 199 ? 6.609 20.953 -1.621 1 98.94 199 ILE B C 1
ATOM 4360 O O . ILE B 1 199 ? 7.691 21.391 -2.033 1 98.94 199 ILE B O 1
ATOM 4364 N N . LEU B 1 200 ? 5.457 21.266 -2.203 1 98.88 200 LEU B N 1
ATOM 4365 C CA . LEU B 1 200 ? 5.398 22.109 -3.393 1 98.88 200 LEU B CA 1
ATOM 4366 C C . LEU B 1 200 ? 6.004 23.484 -3.115 1 98.88 200 LEU B C 1
ATOM 4368 O O . LEU B 1 200 ? 6.695 24.047 -3.967 1 98.88 200 LEU B O 1
ATOM 4372 N N . ALA B 1 201 ? 5.738 24 -1.964 1 98.88 201 ALA B N 1
ATOM 4373 C CA . ALA B 1 201 ? 6.266 25.312 -1.581 1 98.88 201 ALA B CA 1
ATOM 4374 C C . ALA B 1 201 ? 7.785 25.281 -1.469 1 98.88 201 ALA B C 1
ATOM 4376 O O . ALA B 1 201 ? 8.461 26.266 -1.777 1 98.88 201 ALA B O 1
ATOM 4377 N N . GLY B 1 202 ? 8.336 24.156 -0.936 1 98.75 202 GLY B N 1
ATOM 4378 C CA . GLY B 1 202 ? 9.781 24.016 -0.904 1 98.75 202 GLY B CA 1
ATOM 4379 C C . GLY B 1 202 ? 10.422 24.188 -2.266 1 98.75 202 GLY B C 1
ATOM 4380 O O . GLY B 1 202 ? 11.422 24.906 -2.4 1 98.75 202 GLY B O 1
ATOM 4381 N N . PHE B 1 203 ? 9.836 23.578 -3.244 1 98.69 203 PHE B N 1
ATOM 4382 C CA . PHE B 1 203 ? 10.344 23.703 -4.605 1 98.69 203 PHE B CA 1
ATOM 4383 C C . PHE B 1 203 ? 10.172 25.125 -5.121 1 98.69 203 PHE B C 1
ATOM 4385 O O . PHE B 1 203 ? 11.047 25.656 -5.805 1 98.69 203 PHE B O 1
ATOM 4392 N N . GLU B 1 204 ? 9.062 25.719 -4.832 1 98.56 204 GLU B N 1
ATOM 4393 C CA . GLU B 1 204 ? 8.805 27.078 -5.281 1 98.56 204 GLU B CA 1
ATOM 4394 C C . GLU B 1 204 ? 9.781 28.062 -4.645 1 98.56 204 GLU B C 1
ATOM 4396 O O . GLU B 1 204 ? 10.242 29 -5.301 1 98.56 204 GLU B O 1
ATOM 4401 N N . ALA B 1 205 ? 10.047 27.891 -3.379 1 98.62 205 ALA B N 1
ATOM 4402 C CA . ALA B 1 205 ? 11.039 28.734 -2.713 1 98.62 205 ALA B CA 1
ATOM 4403 C C . ALA B 1 205 ? 12.383 28.672 -3.434 1 98.62 205 ALA B C 1
ATOM 4405 O O . ALA B 1 205 ? 13.031 29.688 -3.645 1 98.62 205 ALA B O 1
ATOM 4406 N N . LYS B 1 206 ? 12.742 27.484 -3.775 1 97.31 206 LYS B N 1
ATOM 4407 C CA . LYS B 1 206 ? 13.969 27.312 -4.551 1 97.31 206 LYS B CA 1
ATOM 4408 C C . LYS B 1 206 ? 13.891 28.078 -5.867 1 97.31 206 LYS B C 1
ATOM 4410 O O . LYS B 1 206 ? 14.828 28.797 -6.23 1 97.31 206 LYS B O 1
ATOM 4415 N N . ARG B 1 207 ? 12.852 27.922 -6.559 1 97.19 207 ARG B N 1
ATOM 4416 C CA . ARG B 1 207 ? 12.656 28.578 -7.848 1 97.19 207 ARG B CA 1
ATOM 4417 C C . ARG B 1 207 ? 12.766 30.094 -7.715 1 97.19 207 ARG B C 1
ATOM 4419 O O . ARG B 1 207 ? 13.32 30.75 -8.586 1 97.19 207 ARG B O 1
ATOM 4426 N N . LEU B 1 208 ? 12.297 30.625 -6.617 1 97.94 208 LEU B N 1
ATOM 4427 C CA . LEU B 1 208 ? 12.258 32.062 -6.387 1 97.94 208 LEU B CA 1
ATOM 4428 C C . LEU B 1 208 ? 13.531 32.531 -5.691 1 97.94 208 LEU B C 1
ATOM 4430 O O . LEU B 1 208 ? 13.633 33.719 -5.316 1 97.94 208 LEU B O 1
ATOM 4434 N N . ASN B 1 209 ? 14.438 31.641 -5.406 1 97.62 209 ASN B N 1
ATOM 4435 C CA . ASN B 1 209 ? 15.695 31.922 -4.719 1 97.62 209 ASN B CA 1
ATOM 4436 C C . ASN B 1 209 ? 15.461 32.406 -3.295 1 97.62 209 ASN B C 1
ATOM 4438 O O . ASN B 1 209 ? 16.172 33.312 -2.818 1 97.62 209 ASN B O 1
ATOM 4442 N N . LEU B 1 210 ? 14.414 31.984 -2.709 1 98.31 210 LEU B N 1
ATOM 4443 C CA . LEU B 1 210 ? 14.188 32.188 -1.285 1 98.31 210 LEU B CA 1
ATOM 4444 C C . LEU B 1 210 ? 14.922 31.156 -0.45 1 98.31 210 LEU B C 1
ATOM 4446 O O . LEU B 1 210 ? 15.133 30.031 -0.902 1 98.31 210 LEU B O 1
ATOM 4450 N N . PRO B 1 211 ? 15.328 31.609 0.702 1 98.31 211 PRO B N 1
ATOM 4451 C CA . PRO B 1 211 ? 15.938 30.578 1.551 1 98.31 211 PRO B CA 1
ATOM 4452 C C . PRO B 1 211 ? 14.953 29.469 1.927 1 98.31 211 PRO B C 1
ATOM 4454 O O . PRO B 1 211 ? 13.75 29.719 2.039 1 98.31 211 PRO B O 1
ATOM 4457 N N . GLN B 1 212 ? 15.477 28.297 2.096 1 98.75 212 GLN B N 1
ATOM 4458 C CA . GLN B 1 212 ? 14.656 27.188 2.592 1 98.75 212 GLN B CA 1
ATOM 4459 C C . GLN B 1 212 ? 14.352 27.359 4.078 1 98.75 212 GLN B C 1
ATOM 4461 O O . GLN B 1 212 ? 15.148 27.938 4.82 1 98.75 212 GLN B O 1
ATOM 4466 N N . PRO B 1 213 ? 13.164 26.844 4.523 1 98.75 213 PRO B N 1
ATOM 4467 C CA . PRO B 1 213 ? 12.953 26.766 5.973 1 98.75 213 PRO B CA 1
ATOM 4468 C C . PRO B 1 213 ? 13.938 25.828 6.664 1 98.75 213 PRO B C 1
ATOM 4470 O O . PRO B 1 213 ? 14.648 25.078 5.996 1 98.75 213 PRO B O 1
ATOM 4473 N N . ALA B 1 214 ? 13.977 25.938 7.938 1 98.38 214 ALA B N 1
ATOM 4474 C CA . ALA B 1 214 ? 14.922 25.141 8.719 1 98.38 214 ALA B CA 1
ATOM 4475 C C . ALA B 1 214 ? 14.633 23.641 8.562 1 98.38 214 ALA B C 1
ATOM 4477 O O . ALA B 1 214 ? 15.547 22.828 8.562 1 98.38 214 ALA B O 1
ATOM 4478 N N . ALA B 1 215 ? 13.367 23.312 8.477 1 98.81 215 ALA B N 1
ATOM 4479 C CA . ALA B 1 215 ? 12.914 21.922 8.352 1 98.81 215 ALA B CA 1
ATOM 4480 C C . ALA B 1 215 ? 11.469 21.859 7.863 1 98.81 215 ALA B C 1
ATOM 4482 O O . ALA B 1 215 ? 10.805 22.891 7.73 1 98.81 215 ALA B O 1
ATOM 4483 N N . THR B 1 216 ? 11.062 20.656 7.535 1 98.94 216 THR B N 1
ATOM 4484 C CA . THR B 1 216 ? 9.688 20.391 7.133 1 98.94 216 THR B CA 1
ATOM 4485 C C . THR B 1 216 ? 9.133 19.172 7.887 1 98.94 216 THR B C 1
ATOM 4487 O O . THR B 1 216 ? 9.82 18.172 8.055 1 98.94 216 THR B O 1
ATOM 4490 N N . VAL B 1 217 ? 7.926 19.297 8.414 1 98.94 217 VAL B N 1
ATOM 4491 C CA . VAL B 1 217 ? 7.203 18.203 9.047 1 98.94 217 VAL B CA 1
ATOM 4492 C C . VAL B 1 217 ? 5.945 17.891 8.25 1 98.94 217 VAL B C 1
ATOM 4494 O O . VAL B 1 217 ? 5.066 18.734 8.086 1 98.94 217 VAL B O 1
ATOM 4497 N N . LEU B 1 218 ? 5.879 16.688 7.773 1 98.94 218 LEU B N 1
ATOM 4498 C CA . LEU B 1 218 ? 4.766 16.25 6.941 1 98.94 218 LEU B CA 1
ATOM 4499 C C . LEU B 1 218 ? 3.93 15.195 7.668 1 98.94 218 LEU B C 1
ATOM 4501 O O . LEU B 1 218 ? 4.438 14.133 8.039 1 98.94 218 LEU B O 1
ATOM 4505 N N . ILE B 1 219 ? 2.656 15.523 7.852 1 98.88 219 ILE B N 1
ATOM 4506 C CA . ILE B 1 219 ? 1.719 14.594 8.477 1 98.88 219 ILE B CA 1
ATOM 4507 C C . ILE B 1 219 ? 0.792 14.008 7.41 1 98.88 219 ILE B C 1
ATOM 4509 O O . ILE B 1 219 ? -0.146 14.672 6.965 1 98.88 219 ILE B O 1
ATOM 4513 N N . SER B 1 220 ? 1.078 12.75 6.984 1 98.75 220 SER B N 1
ATOM 4514 C CA . SER B 1 220 ? 0.294 12.078 5.953 1 98.75 220 SER B CA 1
ATOM 4515 C C . SER B 1 220 ? 0.179 12.93 4.699 1 98.75 220 SER B C 1
ATOM 4517 O O . SER B 1 220 ? -0.923 13.156 4.191 1 98.75 220 SER B O 1
ATOM 4519 N N . PRO B 1 221 ? 1.308 13.352 4.156 1 98.88 221 PRO B N 1
ATOM 4520 C CA . PRO B 1 221 ? 1.206 14.227 2.984 1 98.88 221 PRO B CA 1
ATOM 4521 C C . PRO B 1 221 ? 0.455 13.57 1.826 1 98.88 221 PRO B C 1
ATOM 4523 O O . PRO B 1 221 ? 0.61 12.375 1.584 1 98.88 221 PRO B O 1
ATOM 4526 N N . TRP B 1 222 ? -0.408 14.312 1.175 1 98.69 222 TRP B N 1
ATOM 4527 C CA . TRP B 1 222 ? -1.161 13.859 0.008 1 98.69 222 TRP B CA 1
ATOM 4528 C C . TRP B 1 222 ? -0.593 14.469 -1.272 1 98.69 222 TRP B C 1
ATOM 4530 O O . TRP B 1 222 ? -0.732 15.664 -1.517 1 98.69 222 TRP B O 1
ATOM 4540 N N . ILE B 1 223 ? 0.095 13.594 -2.135 1 98.69 223 ILE B N 1
ATOM 4541 C CA . ILE B 1 223 ? 0.875 14.203 -3.209 1 98.69 223 ILE B CA 1
ATOM 4542 C C . ILE B 1 223 ? 0.754 13.359 -4.477 1 98.69 223 ILE B C 1
ATOM 4544 O O . ILE B 1 223 ? 1.241 13.75 -5.539 1 98.69 223 ILE B O 1
ATOM 4548 N N . ASP B 1 224 ? 0.022 12.203 -4.461 1 98.06 224 ASP B N 1
ATOM 4549 C CA . ASP B 1 224 ? -0.097 11.312 -5.613 1 98.06 224 ASP B CA 1
ATOM 4550 C C . ASP B 1 224 ? -1.198 11.789 -6.559 1 98.06 224 ASP B C 1
ATOM 4552 O O . ASP B 1 224 ? -2.256 11.164 -6.648 1 98.06 224 ASP B O 1
ATOM 4556 N N . MET B 1 225 ? -0.851 12.734 -7.43 1 98.81 225 MET B N 1
ATOM 4557 C CA . MET B 1 225 ? -1.862 13.289 -8.328 1 98.81 225 MET B CA 1
ATOM 4558 C C . MET B 1 225 ? -2.076 12.375 -9.531 1 98.81 225 MET B C 1
ATOM 4560 O O . MET B 1 225 ? -3.061 12.523 -10.258 1 98.81 225 MET B O 1
ATOM 4564 N N . ALA B 1 226 ? -1.194 11.477 -9.797 1 98.62 226 ALA B N 1
ATOM 4565 C CA . ALA B 1 226 ? -1.345 10.531 -10.898 1 98.62 226 ALA B CA 1
ATOM 4566 C C . ALA B 1 226 ? -2.184 9.328 -10.484 1 98.62 226 ALA B C 1
ATOM 4568 O O . ALA B 1 226 ? -2.482 8.453 -11.297 1 98.62 226 ALA B O 1
ATOM 4569 N N . LEU B 1 227 ? -2.531 9.258 -9.25 1 98.56 227 LEU B N 1
ATOM 4570 C CA . LEU B 1 227 ? -3.43 8.242 -8.703 1 98.56 227 LEU B CA 1
ATOM 4571 C C . LEU B 1 227 ? -2.855 6.844 -8.898 1 98.56 227 LEU B C 1
ATOM 4573 O O . LEU B 1 227 ? -3.584 5.914 -9.25 1 98.56 227 LEU B O 1
ATOM 4577 N N . LYS B 1 228 ? -1.578 6.711 -8.688 1 97.75 228 LYS B N 1
ATOM 4578 C CA . LYS B 1 228 ? -0.95 5.398 -8.812 1 97.75 228 LYS B CA 1
ATOM 4579 C C . LYS B 1 228 ? -1.488 4.43 -7.758 1 97.75 228 LYS B C 1
ATOM 4581 O O . LYS B 1 228 ? -1.724 3.258 -8.055 1 97.75 228 LYS B O 1
ATOM 4586 N N . ALA B 1 229 ? -1.754 4.895 -6.531 1 97.56 229 ALA B N 1
ATOM 4587 C CA . ALA B 1 229 ? -2.236 4.066 -5.426 1 97.56 229 ALA B CA 1
ATOM 4588 C C . ALA B 1 229 ? -3.686 3.646 -5.648 1 97.56 229 ALA B C 1
ATOM 4590 O O . ALA B 1 229 ? -4.23 2.852 -4.879 1 97.56 229 ALA B O 1
ATOM 4591 N N . TYR B 1 230 ? -4.289 4.094 -6.727 1 98.38 230 TYR B N 1
ATOM 4592 C CA . TYR B 1 230 ? -5.711 3.842 -6.93 1 98.38 230 TYR B CA 1
ATOM 4593 C C . TYR B 1 230 ? -5.938 2.938 -8.133 1 98.38 230 TYR B C 1
ATOM 4595 O O . TYR B 1 230 ? -7.078 2.576 -8.438 1 98.38 230 TYR B O 1
ATOM 4603 N N . VAL B 1 231 ? -4.848 2.578 -8.836 1 98.12 231 VAL B N 1
ATOM 4604 C CA . VAL B 1 231 ? -4.957 1.552 -9.867 1 98.12 231 VAL B CA 1
ATOM 4605 C C . VAL B 1 231 ? -5.383 0.228 -9.242 1 98.12 231 VAL B C 1
ATOM 4607 O O . VAL B 1 231 ? -4.699 -0.293 -8.352 1 98.12 231 VAL B O 1
ATOM 4610 N N . GLY B 1 232 ? -6.508 -0.323 -9.617 1 98.12 232 GLY B N 1
ATOM 4611 C CA . GLY B 1 232 ? -7.066 -1.499 -8.969 1 98.12 232 GLY B CA 1
ATOM 4612 C C . GLY B 1 232 ? -7.824 -1.178 -7.699 1 98.12 232 GLY B C 1
ATOM 4613 O O . GLY B 1 232 ? -8.234 -2.082 -6.969 1 98.12 232 GLY B O 1
ATOM 4614 N N . GLY B 1 233 ? -7.965 0.095 -7.336 1 98.44 233 GLY B N 1
ATOM 4615 C CA . GLY B 1 233 ? -8.633 0.551 -6.129 1 98.44 233 GLY B CA 1
ATOM 4616 C C . GLY B 1 233 ? -7.711 0.622 -4.926 1 98.44 233 GLY B C 1
ATOM 4617 O O . GLY B 1 233 ? -6.883 -0.27 -4.719 1 98.44 233 GLY B O 1
ATOM 4618 N N . ASN B 1 234 ? -7.809 1.684 -4.145 1 98.56 234 ASN B N 1
ATOM 4619 C CA . ASN B 1 234 ? -7.094 1.782 -2.875 1 98.56 234 ASN B CA 1
ATOM 4620 C C . ASN B 1 234 ? -7.77 0.96 -1.783 1 98.56 234 ASN B C 1
ATOM 4622 O O . ASN B 1 234 ? -8.906 1.25 -1.394 1 98.56 234 ASN B O 1
ATOM 4626 N N . PRO B 1 235 ? -7.098 -0.044 -1.293 1 98.31 235 PRO B N 1
ATOM 4627 C CA . PRO B 1 235 ? -7.758 -0.953 -0.355 1 98.31 235 PRO B CA 1
ATOM 4628 C C . PRO B 1 235 ? -7.918 -0.349 1.039 1 98.31 235 PRO B C 1
ATOM 4630 O O . PRO B 1 235 ? -8.617 -0.915 1.885 1 98.31 235 PRO B O 1
ATOM 4633 N N . ALA B 1 236 ? -7.312 0.802 1.271 1 98.31 236 ALA B N 1
ATOM 4634 C CA . ALA B 1 236 ? -7.379 1.433 2.588 1 98.31 236 ALA B CA 1
ATOM 4635 C C . ALA B 1 236 ? -8.805 1.879 2.91 1 98.31 236 ALA B C 1
ATOM 4637 O O . ALA B 1 236 ? -9.109 2.217 4.055 1 98.31 236 ALA B O 1
ATOM 4638 N N . VAL B 1 237 ? -9.742 1.872 1.95 1 97.81 237 VAL B N 1
ATOM 4639 C CA . VAL B 1 237 ? -11.148 2.129 2.23 1 97.81 237 VAL B CA 1
ATOM 4640 C C . VAL B 1 237 ? -11.672 1.097 3.225 1 97.81 237 VAL B C 1
ATOM 4642 O O . VAL B 1 237 ? -12.727 1.296 3.838 1 97.81 237 VAL B O 1
ATOM 4645 N N . GLU B 1 238 ? -10.883 -0.009 3.373 1 97.38 238 GLU B N 1
ATOM 4646 C CA . GLU B 1 238 ? -11.289 -1.061 4.305 1 97.38 238 GLU B CA 1
ATOM 4647 C C . GLU B 1 238 ? -10.578 -0.906 5.648 1 97.38 238 GLU B C 1
ATOM 4649 O O . GLU B 1 238 ? -10.93 -1.578 6.617 1 97.38 238 GLU B O 1
ATOM 4654 N N . SER B 1 239 ? -9.555 -0.035 5.758 1 98.12 239 SER B N 1
ATOM 4655 C CA . SER B 1 239 ? -8.758 0.017 6.98 1 98.12 239 SER B CA 1
ATOM 4656 C C . SER B 1 239 ? -8.656 1.442 7.512 1 98.12 239 SER B C 1
ATOM 4658 O O . SER B 1 239 ? -8.227 1.657 8.648 1 98.12 239 SER B O 1
ATOM 4660 N N . ASP B 1 240 ? -9.031 2.416 6.777 1 98.06 240 ASP B N 1
ATOM 4661 C CA . ASP B 1 240 ? -9.031 3.826 7.156 1 98.06 240 ASP B CA 1
ATOM 4662 C C . ASP B 1 240 ? -10.453 4.363 7.273 1 98.06 240 ASP B C 1
ATOM 4664 O O . ASP B 1 240 ? -11.422 3.623 7.086 1 98.06 240 ASP B O 1
ATOM 4668 N N . TYR B 1 241 ? -10.555 5.609 7.672 1 95.88 241 TYR B N 1
ATOM 4669 C CA . TYR B 1 241 ? -11.891 6.152 7.879 1 95.88 241 TYR B CA 1
ATOM 4670 C C . TYR B 1 241 ? -12.438 6.762 6.598 1 95.88 241 TYR B C 1
ATOM 4672 O O . TYR B 1 241 ? -13.641 7.008 6.484 1 95.88 241 TYR B O 1
ATOM 4680 N N . PHE B 1 242 ? -11.531 7.078 5.629 1 95.62 242 PHE B N 1
ATOM 4681 C CA . PHE B 1 242 ? -11.992 7.691 4.387 1 95.62 242 PHE B CA 1
ATOM 4682 C C . PHE B 1 242 ? -12.539 6.633 3.434 1 95.62 242 PHE B C 1
ATOM 4684 O O . PHE B 1 242 ? -11.945 6.375 2.381 1 95.62 242 PHE B O 1
ATOM 4691 N N . VAL B 1 243 ? -13.75 6.18 3.688 1 95.88 243 VAL B N 1
ATOM 4692 C CA . VAL B 1 243 ? -14.344 5 3.066 1 95.88 243 VAL B CA 1
ATOM 4693 C C . VAL B 1 243 ? -14.703 5.305 1.613 1 95.88 243 VAL B C 1
ATOM 4695 O O . VAL B 1 243 ? -14.93 4.391 0.818 1 95.88 243 VAL B O 1
ATOM 4698 N N . MET B 1 244 ? -14.727 6.59 1.222 1 95.5 244 MET B N 1
ATOM 4699 C CA . MET B 1 244 ? -15.109 6.977 -0.133 1 95.5 244 MET B CA 1
ATOM 4700 C C . MET B 1 244 ? -13.883 7.324 -0.965 1 95.5 244 MET B C 1
ATOM 4702 O O . MET B 1 244 ? -13.992 7.965 -2.014 1 95.5 244 MET B O 1
ATOM 4706 N N . ALA B 1 245 ? -12.734 7.008 -0.515 1 97.31 245 ALA B N 1
ATOM 4707 C CA . ALA B 1 245 ? -11.484 7.457 -1.112 1 97.31 245 ALA B CA 1
ATOM 4708 C C . ALA B 1 245 ? -11.438 7.133 -2.602 1 97.31 245 ALA B C 1
ATOM 4710 O O . ALA B 1 245 ? -11.016 7.961 -3.414 1 97.31 245 ALA B O 1
ATOM 4711 N N . ASN B 1 246 ? -11.906 5.91 -3.029 1 98.25 246 ASN B N 1
ATOM 4712 C CA . ASN B 1 246 ? -11.773 5.469 -4.414 1 98.25 246 ASN B CA 1
ATOM 4713 C C . ASN B 1 246 ? -12.609 6.328 -5.359 1 98.25 246 ASN B C 1
ATOM 4715 O O . ASN B 1 246 ? -12.312 6.41 -6.555 1 98.25 246 ASN B O 1
ATOM 4719 N N . LYS B 1 247 ? -13.594 6.977 -4.871 1 96.56 247 LYS B N 1
ATOM 4720 C CA . LYS B 1 247 ? -14.398 7.887 -5.68 1 96.56 247 LYS B CA 1
ATOM 4721 C C . LYS B 1 247 ? -14.008 9.344 -5.426 1 96.56 247 LYS B C 1
ATOM 4723 O O . LYS B 1 247 ? -13.844 10.117 -6.367 1 96.56 247 LYS B O 1
ATOM 4728 N N . ALA B 1 248 ? -13.797 9.695 -4.176 1 95.38 248 ALA B N 1
ATOM 4729 C CA . ALA B 1 248 ? -13.609 11.086 -3.76 1 95.38 248 ALA B CA 1
ATOM 4730 C C . ALA B 1 248 ? -12.234 11.602 -4.168 1 95.38 248 ALA B C 1
ATOM 4732 O O . ALA B 1 248 ? -12.094 12.75 -4.605 1 95.38 248 ALA B O 1
ATOM 4733 N N . VAL B 1 249 ? -11.203 10.797 -4.055 1 97.88 249 VAL B N 1
ATOM 4734 C CA . VAL B 1 249 ? -9.836 11.258 -4.25 1 97.88 249 VAL B CA 1
ATOM 4735 C C . VAL B 1 249 ? -9.617 11.633 -5.715 1 97.88 249 VAL B C 1
ATOM 4737 O O . VAL B 1 249 ? -9.078 12.703 -6.016 1 97.88 249 VAL B O 1
ATOM 4740 N N . PRO B 1 250 ? -10.039 10.805 -6.715 1 98.12 250 PRO B N 1
ATOM 4741 C CA . PRO B 1 250 ? -9.898 11.234 -8.109 1 98.12 250 PRO B CA 1
ATOM 4742 C C . PRO B 1 250 ? -10.57 12.578 -8.391 1 98.12 250 PRO B C 1
ATOM 4744 O O . PRO B 1 250 ? -10.031 13.398 -9.125 1 98.12 250 PRO B O 1
ATOM 4747 N N . ALA B 1 251 ? -11.719 12.789 -7.789 1 97.25 251 ALA B N 1
ATOM 4748 C CA . ALA B 1 251 ? -12.414 14.055 -7.98 1 97.25 251 ALA B CA 1
ATOM 4749 C C . ALA B 1 251 ? -11.617 15.211 -7.379 1 97.25 251 ALA B C 1
ATOM 4751 O O . ALA B 1 251 ? -11.508 16.281 -7.988 1 97.25 251 ALA B O 1
ATOM 4752 N N . LEU B 1 252 ? -11.102 15.039 -6.227 1 97.38 252 LEU B N 1
ATOM 4753 C CA . LEU B 1 252 ? -10.297 16.062 -5.566 1 97.38 252 LEU B CA 1
ATOM 4754 C C . LEU B 1 252 ? -9.047 16.375 -6.379 1 97.38 252 LEU B C 1
ATOM 4756 O O . LEU B 1 252 ? -8.656 17.547 -6.496 1 97.38 252 LEU B O 1
ATOM 4760 N N . VAL B 1 253 ? -8.398 15.305 -6.906 1 98.75 253 VAL B N 1
ATOM 4761 C CA . VAL B 1 253 ? -7.207 15.477 -7.734 1 98.75 253 VAL B CA 1
ATOM 4762 C C . VAL B 1 253 ? -7.531 16.391 -8.922 1 98.75 253 VAL B C 1
ATOM 4764 O O . VAL B 1 253 ? -6.809 17.344 -9.188 1 98.75 253 VAL B O 1
ATOM 4767 N N . GLN B 1 254 ? -8.602 16.141 -9.562 1 98.38 254 GLN B N 1
ATOM 4768 C CA . GLN B 1 254 ? -8.977 16.906 -10.742 1 98.38 254 GLN B CA 1
ATOM 4769 C C . GLN B 1 254 ? -9.188 18.375 -10.391 1 98.38 254 GLN B C 1
ATOM 4771 O O . GLN B 1 254 ? -8.766 19.266 -11.133 1 98.38 254 GLN B O 1
ATOM 4776 N N . MET B 1 255 ? -9.844 18.609 -9.266 1 98.12 255 MET B N 1
ATOM 4777 C CA . MET B 1 255 ? -10.094 19.969 -8.828 1 98.12 255 MET B CA 1
ATOM 4778 C C . MET B 1 255 ? -8.781 20.703 -8.539 1 98.12 255 MET B C 1
ATOM 4780 O O . MET B 1 255 ? -8.648 21.891 -8.836 1 98.12 255 MET B O 1
ATOM 4784 N N . PHE B 1 256 ? -7.875 20 -8.07 1 98.75 256 PHE B N 1
ATOM 4785 C CA . PHE B 1 256 ? -6.621 20.609 -7.656 1 98.75 256 PHE B CA 1
ATOM 4786 C C . PHE B 1 256 ? -5.727 20.891 -8.859 1 98.75 256 PHE B C 1
ATOM 4788 O O . PHE B 1 256 ? -5.219 22 -9.023 1 98.75 256 PHE B O 1
ATOM 4795 N N . ILE B 1 257 ? -5.52 19.906 -9.719 1 98.75 257 ILE B N 1
ATOM 4796 C CA . ILE B 1 257 ? -4.477 20 -10.734 1 98.75 257 ILE B CA 1
ATOM 4797 C C . ILE B 1 257 ? -4.93 20.938 -11.852 1 98.75 257 ILE B C 1
ATOM 4799 O O . ILE B 1 257 ? -4.105 21.453 -12.609 1 98.75 257 ILE B O 1
ATOM 4803 N N . GLY B 1 258 ? -6.242 21.172 -12.016 1 97.69 258 GLY B N 1
ATOM 4804 C CA . GLY B 1 258 ? -6.727 22 -13.109 1 97.69 258 GLY B CA 1
ATOM 4805 C C . GLY B 1 258 ? -6.305 21.484 -14.469 1 97.69 258 GLY B C 1
ATOM 4806 O O . GLY B 1 258 ? -6.551 20.328 -14.805 1 97.69 258 GLY B O 1
ATOM 4807 N N . ASP B 1 259 ? -5.531 22.312 -15.148 1 97 259 ASP B N 1
ATOM 4808 C CA . ASP B 1 259 ? -5.172 21.969 -16.516 1 97 259 ASP B CA 1
ATOM 4809 C C . ASP B 1 259 ? -3.814 21.266 -16.562 1 97 259 ASP B C 1
ATOM 4811 O O . ASP B 1 259 ? -3.363 20.859 -17.641 1 97 259 ASP B O 1
ATOM 4815 N N . TRP B 1 260 ? -3.229 21.078 -15.445 1 98.31 260 TRP B N 1
ATOM 4816 C CA . TRP B 1 260 ? -1.927 20.422 -15.422 1 98.31 260 TRP B CA 1
ATOM 4817 C C . TRP B 1 260 ? -2.074 18.922 -15.641 1 98.31 260 TRP B C 1
ATOM 4819 O O . TRP B 1 260 ? -3.002 18.297 -15.117 1 98.31 260 TRP B O 1
ATOM 4829 N N . PRO B 1 261 ? -1.148 18.359 -16.406 1 98.44 261 PRO B N 1
ATOM 4830 C CA . PRO B 1 261 ? -1.111 16.906 -16.391 1 98.44 261 PRO B CA 1
ATOM 4831 C C . PRO B 1 261 ? -0.802 16.344 -15.008 1 98.44 261 PRO B C 1
ATOM 4833 O O . PRO B 1 261 ? 0.018 16.906 -14.273 1 98.44 261 PRO B O 1
ATOM 4836 N N . PRO B 1 262 ? -1.482 15.266 -14.617 1 98.56 262 PRO B N 1
ATOM 4837 C CA . PRO B 1 262 ? -1.275 14.703 -13.281 1 98.56 262 PRO B CA 1
ATOM 4838 C C . PRO B 1 262 ? 0.179 14.32 -13.016 1 98.56 262 PRO B C 1
ATOM 4840 O O . PRO B 1 262 ? 0.604 14.25 -11.859 1 98.56 262 PRO B O 1
ATOM 4843 N N . GLU B 1 263 ? 0.951 14.102 -14.07 1 98.06 263 GLU B N 1
ATOM 4844 C CA . GLU B 1 263 ? 2.348 13.695 -13.938 1 98.06 263 GLU B CA 1
ATOM 4845 C C . GLU B 1 263 ? 3.277 14.906 -13.953 1 98.06 263 GLU B C 1
ATOM 4847 O O . GLU B 1 263 ? 4.496 14.758 -13.875 1 98.06 263 GLU B O 1
ATOM 4852 N N . SER B 1 264 ? 2.744 16.109 -14.023 1 98.44 264 SER B N 1
ATOM 4853 C CA . SER B 1 264 ? 3.574 17.312 -14 1 98.44 264 SER B CA 1
ATOM 4854 C C . SER B 1 264 ? 4.207 17.516 -12.633 1 98.44 264 SER B C 1
ATOM 4856 O O . SER B 1 264 ? 3.518 17.469 -11.609 1 98.44 264 SER B O 1
ATOM 4858 N N . PRO B 1 265 ? 5.496 17.812 -12.578 1 97.75 265 PRO B N 1
ATOM 4859 C CA . PRO B 1 265 ? 6.148 18.109 -11.297 1 97.75 265 PRO B CA 1
ATOM 4860 C C . PRO B 1 265 ? 5.59 19.359 -10.625 1 97.75 265 PRO B C 1
ATOM 4862 O O . PRO B 1 265 ? 5.844 19.594 -9.438 1 97.75 265 PRO B O 1
ATOM 4865 N N . GLU B 1 266 ? 4.801 20.141 -11.359 1 97.75 266 GLU B N 1
ATOM 4866 C CA . GLU B 1 266 ? 4.18 21.328 -10.805 1 97.75 266 GLU B CA 1
ATOM 4867 C C . GLU B 1 266 ? 3.127 20.969 -9.758 1 97.75 266 GLU B C 1
ATOM 4869 O O . GLU B 1 266 ? 2.885 21.734 -8.82 1 97.75 266 GLU B O 1
ATOM 4874 N N . VAL B 1 267 ? 2.504 19.812 -9.977 1 98.69 267 VAL B N 1
ATOM 4875 C CA . VAL B 1 267 ? 1.396 19.453 -9.094 1 98.69 267 VAL B CA 1
ATOM 4876 C C . VAL B 1 267 ? 1.691 18.141 -8.391 1 98.69 267 VAL B C 1
ATOM 4878 O O . VAL B 1 267 ? 1.002 17.766 -7.438 1 98.69 267 VAL B O 1
ATOM 4881 N N . ASN B 1 268 ? 2.627 17.438 -8.891 1 98.75 268 ASN B N 1
ATOM 4882 C CA . ASN B 1 268 ? 2.969 16.094 -8.406 1 98.75 268 ASN B CA 1
ATOM 4883 C C . ASN B 1 268 ? 4.465 15.961 -8.148 1 98.75 268 ASN B C 1
ATOM 4885 O O . ASN B 1 268 ? 5.219 15.562 -9.039 1 98.75 268 ASN B O 1
ATOM 4889 N N . PRO B 1 269 ? 4.848 16.188 -6.934 1 98.44 269 PRO B N 1
ATOM 4890 C CA . PRO B 1 269 ? 6.281 16.172 -6.633 1 98.44 269 PRO B CA 1
ATOM 4891 C C . PRO B 1 269 ? 6.91 14.797 -6.809 1 98.44 269 PRO B C 1
ATOM 4893 O O . PRO B 1 269 ? 8.133 14.68 -6.867 1 98.44 269 PRO B O 1
ATOM 4896 N N . LEU B 1 270 ? 6.145 13.734 -6.93 1 97.94 270 LEU B N 1
ATOM 4897 C CA . LEU B 1 270 ? 6.672 12.383 -7.117 1 97.94 270 LEU B CA 1
ATOM 4898 C C . LEU B 1 270 ? 7.273 12.227 -8.508 1 97.94 270 LEU B C 1
ATOM 4900 O O . LEU B 1 270 ? 7.973 11.242 -8.781 1 97.94 270 LEU B O 1
ATOM 4904 N N . PHE B 1 271 ? 7.062 13.188 -9.375 1 97.5 271 PHE B N 1
ATOM 4905 C CA . PHE B 1 271 ? 7.605 13.133 -10.727 1 97.5 271 PHE B CA 1
ATOM 4906 C C . PHE B 1 271 ? 8.789 14.07 -10.875 1 97.5 271 PHE B C 1
ATOM 4908 O O . PHE B 1 271 ? 9.266 14.312 -11.984 1 97.5 271 PHE B O 1
ATOM 4915 N N . ARG B 1 272 ? 9.242 14.672 -9.758 1 97 272 ARG B N 1
ATOM 4916 C CA . ARG B 1 272 ? 10.477 15.453 -9.758 1 97 272 ARG B CA 1
ATOM 4917 C C . ARG B 1 272 ? 11.695 14.539 -9.906 1 97 272 ARG B C 1
ATOM 4919 O O . ARG B 1 272 ? 11.648 13.367 -9.523 1 97 272 ARG B O 1
ATOM 4926 N N . GLN B 1 273 ? 12.734 15.07 -10.414 1 94.06 273 GLN B N 1
ATOM 4927 C CA . GLN B 1 273 ? 14 14.352 -10.492 1 94.06 273 GLN B CA 1
ATOM 4928 C C . GLN B 1 273 ? 14.789 14.469 -9.188 1 94.06 273 GLN B C 1
ATOM 4930 O O . GLN B 1 273 ? 14.719 15.5 -8.508 1 94.06 273 GLN B O 1
ATOM 4935 N N . PRO B 1 274 ? 15.484 13.438 -8.859 1 90.88 274 PRO B N 1
ATOM 4936 C CA . PRO B 1 274 ? 16.219 13.445 -7.59 1 90.88 274 PRO B CA 1
ATOM 4937 C C . PRO B 1 274 ? 17.109 14.672 -7.43 1 90.88 274 PRO B C 1
ATOM 4939 O O . PRO B 1 274 ? 17.234 15.211 -6.328 1 90.88 274 PRO B O 1
ATOM 4942 N N . GLU B 1 275 ? 17.703 15.109 -8.461 1 93.88 275 GLU B N 1
ATOM 4943 C CA . GLU B 1 275 ? 18.609 16.25 -8.398 1 93.88 275 GLU B CA 1
ATOM 4944 C C . GLU B 1 275 ? 17.875 17.516 -7.977 1 93.88 275 GLU B C 1
ATOM 4946 O O . GLU B 1 275 ? 18.469 18.422 -7.383 1 93.88 275 GLU B O 1
ATOM 4951 N N . GLU B 1 276 ? 16.641 17.547 -8.258 1 96.44 276 GLU B N 1
ATOM 4952 C CA . GLU B 1 276 ? 15.836 18.719 -7.914 1 96.44 276 GLU B CA 1
ATOM 4953 C C . GLU B 1 276 ? 15.57 18.781 -6.414 1 96.44 276 GLU B C 1
ATOM 4955 O O . GLU B 1 276 ? 15.203 19.828 -5.887 1 96.44 276 GLU B O 1
ATOM 4960 N N . LEU B 1 277 ? 15.68 17.672 -5.723 1 97.81 277 LEU B N 1
ATOM 4961 C CA . LEU B 1 277 ? 15.359 17.609 -4.301 1 97.81 277 LEU B CA 1
ATOM 4962 C C . LEU B 1 277 ? 16.516 18.156 -3.465 1 97.81 277 LEU B C 1
ATOM 4964 O O . LEU B 1 277 ? 16.328 18.484 -2.291 1 97.81 277 LEU B O 1
ATOM 4968 N N . ARG B 1 278 ? 17.734 18.141 -4.094 1 95.12 278 ARG B N 1
ATOM 4969 C CA . ARG B 1 278 ? 18.906 18.641 -3.369 1 95.12 278 ARG B CA 1
ATOM 4970 C C . ARG B 1 278 ? 18.688 20.078 -2.906 1 95.12 278 ARG B C 1
ATOM 4972 O O . ARG B 1 278 ? 18.219 20.922 -3.674 1 95.12 278 ARG B O 1
ATOM 4979 N N . GLY B 1 279 ? 18.953 20.297 -1.636 1 95.94 279 GLY B N 1
ATOM 4980 C CA . GLY B 1 279 ? 18.828 21.641 -1.095 1 95.94 279 GLY B CA 1
ATOM 4981 C C . GLY B 1 279 ? 17.516 21.891 -0.391 1 95.94 279 GLY B C 1
ATOM 4982 O O . GLY B 1 279 ? 17.359 22.891 0.308 1 95.94 279 GLY B O 1
ATOM 4983 N N . LEU B 1 280 ? 16.531 21.047 -0.55 1 98.25 280 LEU B N 1
ATOM 4984 C CA . LEU B 1 280 ? 15.312 21.172 0.238 1 98.25 280 LEU B CA 1
ATOM 4985 C C . LEU B 1 280 ? 15.602 20.969 1.722 1 98.25 280 LEU B C 1
ATOM 4987 O O . LEU B 1 280 ? 16.609 20.344 2.082 1 98.25 280 LEU B O 1
ATOM 4991 N N . SER B 1 281 ? 14.82 21.547 2.518 1 98.56 281 SER B N 1
ATOM 4992 C CA . SER B 1 281 ? 14.984 21.406 3.961 1 98.56 281 SER B CA 1
ATOM 4993 C C . SER B 1 281 ? 14.805 19.953 4.398 1 98.56 281 SER B C 1
ATOM 4995 O O . SER B 1 281 ? 14.188 19.156 3.691 1 98.56 281 SER B O 1
ATOM 4997 N N . PRO B 1 282 ? 15.383 19.531 5.566 1 98.69 282 PRO B N 1
ATOM 4998 C CA . PRO B 1 282 ? 15.18 18.203 6.113 1 98.69 282 PRO B CA 1
ATOM 4999 C C . PRO B 1 282 ? 13.703 17.859 6.305 1 98.69 282 PRO B C 1
ATOM 5001 O O . PRO B 1 282 ? 12.906 18.719 6.684 1 98.69 282 PRO B O 1
ATOM 5004 N N . GLN B 1 283 ? 13.328 16.562 6.082 1 98.81 283 GLN B N 1
ATOM 5005 C CA . GLN B 1 283 ? 11.93 16.141 6.039 1 98.81 283 GLN B CA 1
ATOM 5006 C C . GLN B 1 283 ? 11.625 15.148 7.152 1 98.81 283 GLN B C 1
ATOM 5008 O O . GLN B 1 283 ? 12.234 14.07 7.215 1 98.81 283 GLN B O 1
ATOM 5013 N N . LEU B 1 284 ? 10.719 15.445 8.078 1 98.94 284 LEU B N 1
ATOM 5014 C CA . LEU B 1 284 ? 10.109 14.484 8.984 1 98.94 284 LEU B CA 1
ATOM 5015 C C . LEU B 1 284 ? 8.719 14.094 8.508 1 98.94 284 LEU B C 1
ATOM 5017 O O . LEU B 1 284 ? 7.828 14.938 8.398 1 98.94 284 LEU B O 1
ATOM 5021 N N . ILE B 1 285 ? 8.539 12.828 8.219 1 98.94 285 ILE B N 1
ATOM 5022 C CA . ILE B 1 285 ? 7.328 12.352 7.562 1 98.94 285 ILE B CA 1
ATOM 5023 C C . ILE B 1 285 ? 6.621 11.336 8.461 1 98.94 285 ILE B C 1
ATOM 5025 O O . ILE B 1 285 ? 7.23 10.359 8.898 1 98.94 285 ILE B O 1
ATOM 5029 N N . PHE B 1 286 ? 5.328 11.617 8.758 1 98.94 286 PHE B N 1
ATOM 5030 C CA . PHE B 1 286 ? 4.496 10.68 9.5 1 98.94 286 PHE B CA 1
ATOM 5031 C C . PHE B 1 286 ? 3.389 10.117 8.617 1 98.94 286 PHE B C 1
ATOM 5033 O O . PHE B 1 286 ? 2.795 10.844 7.82 1 98.94 286 PHE B O 1
ATOM 5040 N N . THR B 1 287 ? 3.092 8.844 8.766 1 98.88 287 THR B N 1
ATOM 5041 C CA . THR B 1 287 ? 1.913 8.242 8.148 1 98.88 287 THR B CA 1
ATOM 5042 C C . THR B 1 287 ? 1.402 7.074 8.992 1 98.88 287 THR B C 1
ATOM 5044 O O . THR B 1 287 ? 2.162 6.469 9.75 1 98.88 287 THR B O 1
ATOM 5047 N N . GLY B 1 288 ? 0.095 6.859 8.984 1 98.81 288 GLY B N 1
ATOM 5048 C CA . GLY B 1 288 ? -0.469 5.672 9.609 1 98.81 288 GLY B CA 1
ATOM 5049 C C . GLY B 1 288 ? -0.289 4.418 8.773 1 98.81 288 GLY B C 1
ATOM 5050 O O . GLY B 1 288 ? -0.345 4.469 7.543 1 98.81 288 GLY B O 1
ATOM 5051 N N . GLY B 1 289 ? -0.169 3.32 9.469 1 98.62 289 GLY B N 1
ATOM 5052 C CA . GLY B 1 289 ? -0.008 2.049 8.781 1 98.62 289 GLY B CA 1
ATOM 5053 C C . GLY B 1 289 ? -1.255 1.608 8.039 1 98.62 289 GLY B C 1
ATOM 5054 O O . GLY B 1 289 ? -1.186 0.764 7.145 1 98.62 289 GLY B O 1
ATOM 5055 N N . ALA B 1 290 ? -2.396 2.195 8.297 1 98.44 290 ALA B N 1
ATOM 5056 C CA . ALA B 1 290 ? -3.666 1.733 7.746 1 98.44 290 ALA B CA 1
ATOM 5057 C C . ALA B 1 290 ? -4.32 2.82 6.898 1 98.44 290 ALA B C 1
ATOM 5059 O O . ALA B 1 290 ? -5.504 2.725 6.562 1 98.44 290 ALA B O 1
ATOM 5060 N N . GLU B 1 291 ? -3.598 3.822 6.539 1 98.5 291 GLU B N 1
ATOM 5061 C CA . GLU B 1 291 ? -4.242 4.988 5.941 1 98.5 291 GLU B CA 1
ATOM 5062 C C . GLU B 1 291 ? -4.145 4.953 4.418 1 98.5 291 GLU B C 1
ATOM 5064 O O . GLU B 1 291 ? -3.32 4.227 3.861 1 98.5 291 GLU B O 1
ATOM 5069 N N . PHE B 1 292 ? -4.973 5.754 3.73 1 98.19 292 PHE B N 1
ATOM 5070 C CA . PHE B 1 292 ? -5.102 5.715 2.279 1 98.19 292 PHE B CA 1
ATOM 5071 C C . PHE B 1 292 ? -3.957 6.469 1.612 1 98.19 292 PHE B C 1
ATOM 5073 O O . PHE B 1 292 ? -3.666 6.25 0.435 1 98.19 292 PHE B O 1
ATOM 5080 N N . ALA B 1 293 ? -3.234 7.359 2.336 1 98.31 293 ALA B N 1
ATOM 5081 C CA . ALA B 1 293 ? -2.172 8.156 1.73 1 98.31 293 ALA B CA 1
ATOM 5082 C C . ALA B 1 293 ? -0.797 7.621 2.113 1 98.31 293 ALA B C 1
ATOM 5084 O O . ALA B 1 293 ? 0.206 8.328 2.002 1 98.31 293 ALA B O 1
ATOM 5085 N N . ARG B 1 294 ? -0.728 6.402 2.648 1 98.44 294 ARG B N 1
ATOM 5086 C CA . ARG B 1 294 ? 0.539 5.801 3.053 1 98.44 294 ARG B CA 1
ATOM 5087 C C . ARG B 1 294 ? 1.516 5.742 1.883 1 98.44 294 ARG B C 1
ATOM 5089 O O . ARG B 1 294 ? 2.703 6.035 2.045 1 98.44 294 ARG B O 1
ATOM 5096 N N . TYR B 1 295 ? 1.047 5.375 0.66 1 97.94 295 TYR B N 1
ATOM 5097 C CA . TYR B 1 295 ? 1.854 5.309 -0.553 1 97.94 295 TYR B CA 1
ATOM 5098 C C . TYR B 1 295 ? 2.623 6.605 -0.769 1 97.94 295 TYR B C 1
ATOM 5100 O O . TYR B 1 295 ? 3.814 6.582 -1.082 1 97.94 295 TYR B O 1
ATOM 5108 N N . ASP B 1 296 ? 1.978 7.73 -0.562 1 98.69 296 ASP B N 1
ATOM 5109 C CA . ASP B 1 296 ? 2.551 9.055 -0.789 1 98.69 296 ASP B CA 1
ATOM 5110 C C . ASP B 1 296 ? 3.771 9.281 0.098 1 98.69 296 ASP B C 1
ATOM 5112 O O . ASP B 1 296 ? 4.824 9.703 -0.384 1 98.69 296 ASP B O 1
ATOM 5116 N N . SER B 1 297 ? 3.594 8.977 1.366 1 98.81 297 SER B N 1
ATOM 5117 C CA . SER B 1 297 ? 4.66 9.164 2.344 1 98.81 297 SER B CA 1
ATOM 5118 C C . SER B 1 297 ? 5.852 8.258 2.043 1 98.81 297 SER B C 1
ATOM 5120 O O . SER B 1 297 ? 7 8.695 2.088 1 98.81 297 SER B O 1
ATOM 5122 N N . GLU B 1 298 ? 5.551 7.008 1.726 1 98.25 298 GLU B N 1
ATOM 5123 C CA . GLU B 1 298 ? 6.617 6.047 1.462 1 98.25 298 GLU B CA 1
ATOM 5124 C C . GLU B 1 298 ? 7.406 6.43 0.213 1 98.25 298 GLU B C 1
ATOM 5126 O O . GLU B 1 298 ? 8.641 6.379 0.212 1 98.25 298 GLU B O 1
ATOM 5131 N N . GLN B 1 299 ? 6.684 6.832 -0.866 1 97.75 299 GLN B N 1
ATOM 5132 C CA . GLN B 1 299 ? 7.352 7.223 -2.104 1 97.75 299 GLN B CA 1
ATOM 5133 C C . GLN B 1 299 ? 8.195 8.477 -1.898 1 97.75 299 GLN B C 1
ATOM 5135 O O . GLN B 1 299 ? 9.32 8.57 -2.396 1 97.75 299 GLN B O 1
ATOM 5140 N N . TRP B 1 300 ? 7.652 9.438 -1.144 1 98.69 300 TRP B N 1
ATOM 5141 C CA . TRP B 1 300 ? 8.391 10.672 -0.903 1 98.69 300 TRP B CA 1
ATOM 5142 C C . TRP B 1 300 ? 9.648 10.398 -0.082 1 98.69 300 TRP B C 1
ATOM 5144 O O . TRP B 1 300 ? 10.727 10.922 -0.391 1 98.69 300 TRP B O 1
ATOM 5154 N N . ALA B 1 301 ? 9.523 9.586 0.933 1 98.5 301 ALA B N 1
ATOM 5155 C CA . ALA B 1 301 ? 10.672 9.227 1.755 1 98.5 301 ALA B CA 1
ATOM 5156 C C . ALA B 1 301 ? 11.758 8.562 0.915 1 98.5 301 ALA B C 1
ATOM 5158 O O . ALA B 1 301 ? 12.945 8.859 1.074 1 98.5 301 ALA B O 1
ATOM 5159 N N . GLN B 1 302 ? 11.32 7.668 0.045 1 95.94 302 GLN B N 1
ATOM 5160 C CA . GLN B 1 302 ? 12.266 6.984 -0.828 1 95.94 302 GLN B CA 1
ATOM 5161 C C . GLN B 1 302 ? 12.984 7.973 -1.741 1 95.94 302 GLN B C 1
ATOM 5163 O O . GLN B 1 302 ? 14.195 7.863 -1.957 1 95.94 302 GLN B O 1
ATOM 5168 N N . MET B 1 303 ? 12.273 8.922 -2.291 1 97.38 303 MET B N 1
ATOM 5169 C CA . MET B 1 303 ? 12.867 9.938 -3.158 1 97.38 303 MET B CA 1
ATOM 5170 C C . MET B 1 303 ? 13.875 10.789 -2.391 1 97.38 303 MET B C 1
ATOM 5172 O O . MET B 1 303 ? 14.961 11.078 -2.893 1 97.38 303 MET B O 1
ATOM 5176 N N . CYS B 1 304 ? 13.5 11.172 -1.16 1 98.19 304 CYS B N 1
ATOM 5177 C CA . CYS B 1 304 ? 14.406 11.938 -0.318 1 98.19 304 CYS B CA 1
ATOM 5178 C C . CYS B 1 304 ? 15.695 11.172 -0.056 1 98.19 304 CYS B C 1
ATOM 5180 O O . CYS B 1 304 ? 16.781 11.727 -0.178 1 98.19 304 CYS B O 1
ATOM 5182 N N . HIS B 1 305 ? 15.523 9.906 0.242 1 95.69 305 HIS B N 1
ATOM 5183 C CA . HIS B 1 305 ? 16.672 9.055 0.509 1 95.69 305 HIS B CA 1
ATOM 5184 C C . HIS B 1 305 ? 17.578 8.945 -0.717 1 95.69 305 HIS B C 1
ATOM 5186 O O . HIS B 1 305 ? 18.797 9.086 -0.608 1 95.69 305 HIS B O 1
ATOM 5192 N N . SER B 1 306 ? 16.969 8.727 -1.844 1 92.56 306 SER B N 1
ATOM 5193 C CA . SER B 1 306 ? 17.719 8.586 -3.088 1 92.56 306 SER B CA 1
ATOM 5194 C C . SER B 1 306 ? 18.469 9.875 -3.438 1 92.56 306 SER B C 1
ATOM 5196 O O . SER B 1 306 ? 19.531 9.836 -4.055 1 92.56 306 SER B O 1
ATOM 5198 N N . ALA B 1 307 ? 17.938 10.984 -3.014 1 96.56 307 ALA B N 1
ATOM 5199 C CA . ALA B 1 307 ? 18.531 12.289 -3.311 1 96.56 307 ALA B CA 1
ATOM 5200 C C . ALA B 1 307 ? 19.578 12.664 -2.27 1 96.56 307 ALA B C 1
ATOM 5202 O O . ALA B 1 307 ? 20.219 13.711 -2.379 1 96.56 307 ALA B O 1
ATOM 5203 N N . GLY B 1 308 ? 19.719 11.891 -1.249 1 96.12 308 GLY B N 1
ATOM 5204 C CA . GLY B 1 308 ? 20.672 12.164 -0.193 1 96.12 308 GLY B CA 1
ATOM 5205 C C . GLY B 1 308 ? 20.203 13.227 0.782 1 96.12 308 GLY B C 1
ATOM 5206 O O . GLY B 1 308 ? 21 13.828 1.495 1 96.12 308 GLY B O 1
ATOM 5207 N N . MET B 1 309 ? 18.922 13.492 0.855 1 97.06 309 MET B N 1
ATOM 5208 C CA . MET B 1 309 ? 18.344 14.469 1.777 1 97.06 309 MET B CA 1
ATOM 5209 C C . MET B 1 309 ? 18.172 13.859 3.168 1 97.06 309 MET B C 1
ATOM 5211 O O . MET B 1 309 ? 17.844 12.68 3.301 1 97.06 309 MET B O 1
ATOM 5215 N N . GLU B 1 310 ? 18.422 14.703 4.145 1 98.06 310 GLU B N 1
ATOM 5216 C CA . GLU B 1 310 ? 18.047 14.266 5.488 1 98.06 310 GLU B CA 1
ATOM 5217 C C . GLU B 1 310 ? 16.547 14.086 5.613 1 98.06 310 GLU B C 1
ATOM 5219 O O . GLU B 1 310 ? 15.781 15.008 5.328 1 98.06 310 GLU B O 1
ATOM 5224 N N . SER B 1 311 ? 16.125 12.906 5.957 1 98.56 311 SER B N 1
ATOM 5225 C CA . SER B 1 311 ? 14.703 12.633 6.137 1 98.56 311 SER B CA 1
ATOM 5226 C C . SER B 1 311 ? 14.477 11.492 7.121 1 98.56 311 SER B C 1
ATOM 5228 O O . SER B 1 311 ? 15.391 10.695 7.371 1 98.56 311 SER B O 1
ATOM 5230 N N . LYS B 1 312 ? 13.359 11.477 7.734 1 98.75 312 LYS B N 1
ATOM 5231 C CA . LYS B 1 312 ? 12.914 10.422 8.633 1 98.75 312 LYS B CA 1
ATOM 5232 C C . LYS B 1 312 ? 11.445 10.078 8.383 1 98.75 312 LYS B C 1
ATOM 5234 O O . LYS B 1 312 ? 10.586 10.961 8.359 1 98.75 312 LYS B O 1
ATOM 5239 N N . LEU B 1 313 ? 11.156 8.82 8.125 1 98.88 313 LEU B N 1
ATOM 5240 C CA . LEU B 1 313 ? 9.797 8.32 7.938 1 98.88 313 LEU B CA 1
ATOM 5241 C C . LEU B 1 313 ? 9.336 7.516 9.148 1 98.88 313 LEU B C 1
ATOM 5243 O O . LEU B 1 313 ? 10.047 6.613 9.602 1 98.88 313 LEU B O 1
ATOM 5247 N N . VAL B 1 314 ? 8.219 7.883 9.711 1 98.88 314 VAL B N 1
ATOM 5248 C CA . VAL B 1 314 ? 7.594 7.148 10.805 1 98.88 314 VAL B CA 1
ATOM 5249 C C . VAL B 1 314 ? 6.25 6.59 10.352 1 98.88 314 VAL B C 1
ATOM 5251 O O . VAL B 1 314 ? 5.336 7.344 10 1 98.88 314 VAL B O 1
ATOM 5254 N N . ILE B 1 315 ? 6.145 5.289 10.305 1 98.88 315 ILE B N 1
ATOM 5255 C CA . ILE B 1 315 ? 4.887 4.609 10.031 1 98.88 315 ILE B CA 1
ATOM 5256 C C . ILE B 1 315 ? 4.344 3.98 11.312 1 98.88 315 ILE B C 1
ATOM 5258 O O . ILE B 1 315 ? 4.938 3.039 11.844 1 98.88 315 ILE B O 1
ATOM 5262 N N . GLU B 1 316 ? 3.24 4.445 11.781 1 98.75 316 GLU B N 1
ATOM 5263 C CA . GLU B 1 316 ? 2.711 3.998 13.07 1 98.75 316 GLU B CA 1
ATOM 5264 C C . GLU B 1 316 ? 1.714 2.857 12.883 1 98.75 316 GLU B C 1
ATOM 5266 O O . GLU B 1 316 ? 0.823 2.936 12.039 1 98.75 316 GLU B O 1
ATOM 5271 N N . TRP B 1 317 ? 1.803 1.836 13.664 1 98.31 317 TRP B N 1
ATOM 5272 C CA . TRP B 1 317 ? 1.073 0.579 13.539 1 98.31 317 TRP B CA 1
ATOM 5273 C C . TRP B 1 317 ? -0.433 0.818 13.562 1 98.31 317 TRP B C 1
ATOM 5275 O O . TRP B 1 317 ? -0.971 1.329 14.547 1 98.31 317 TRP B O 1
ATOM 5285 N N . GLY B 1 318 ? -1.071 0.523 12.484 1 98.31 318 GLY B N 1
ATOM 5286 C CA . GLY B 1 318 ? -2.52 0.434 12.398 1 98.31 318 GLY B CA 1
ATOM 5287 C C . GLY B 1 318 ? -3.203 1.788 12.422 1 98.31 318 GLY B C 1
ATOM 5288 O O . GLY B 1 318 ? -4.43 1.871 12.352 1 98.31 318 GLY B O 1
ATOM 5289 N N . GLN B 1 319 ? -2.424 2.844 12.469 1 98.56 319 GLN B N 1
ATOM 5290 C CA . GLN B 1 319 ? -3.004 4.168 12.672 1 98.56 319 GLN B CA 1
ATOM 5291 C C . GLN B 1 319 ? -3.656 4.688 11.398 1 98.56 319 GLN B C 1
ATOM 5293 O O . GLN B 1 319 ? -3.326 4.238 10.297 1 98.56 319 GLN B O 1
ATOM 5298 N N . LEU B 1 320 ? -4.598 5.598 11.586 1 98.12 320 LEU B N 1
ATOM 5299 C CA . LEU B 1 320 ? -5.422 6.168 10.531 1 98.12 320 LEU B CA 1
ATOM 5300 C C . LEU B 1 320 ? -4.754 7.398 9.922 1 98.12 320 LEU B C 1
ATOM 5302 O O . LEU B 1 320 ? -3.705 7.84 10.398 1 98.12 320 LEU B O 1
ATOM 5306 N N . HIS B 1 321 ? -5.348 7.883 8.82 1 97.75 321 HIS B N 1
ATOM 5307 C CA . HIS B 1 321 ? -4.91 9.102 8.148 1 97.75 321 HIS B CA 1
ATOM 5308 C C . HIS B 1 321 ? -4.828 10.273 9.125 1 97.75 321 HIS B C 1
ATOM 5310 O O . HIS B 1 321 ? -5.746 10.492 9.914 1 97.75 321 HIS B O 1
ATOM 5316 N N . ILE B 1 322 ? -3.635 10.961 9.203 1 97.31 322 ILE B N 1
ATOM 5317 C CA . ILE B 1 322 ? -3.289 12.164 9.953 1 97.31 322 ILE B CA 1
ATOM 5318 C C . ILE B 1 322 ? -3.271 11.859 11.453 1 97.31 322 ILE B C 1
ATOM 5320 O O . ILE B 1 322 ? -3.533 12.742 12.273 1 97.31 322 ILE B O 1
ATOM 5324 N N . TYR B 1 323 ? -3.049 10.672 11.828 1 97.75 323 TYR B N 1
ATOM 5325 C CA . TYR B 1 323 ? -2.992 10.305 13.242 1 97.75 323 TYR B CA 1
ATOM 5326 C C . TYR B 1 323 ? -2.041 11.227 14 1 97.75 323 TYR B C 1
ATOM 5328 O O . TYR B 1 323 ? -2.254 11.508 15.188 1 97.75 323 TYR B O 1
ATOM 5336 N N . ALA B 1 324 ? -1.009 11.727 13.352 1 98.38 324 ALA B N 1
ATOM 5337 C CA . ALA B 1 324 ? 0.086 12.445 13.992 1 98.38 324 ALA B CA 1
ATOM 5338 C C . ALA B 1 324 ? -0.348 13.852 14.398 1 98.38 324 ALA B C 1
ATOM 5340 O O . ALA B 1 324 ? 0.371 14.547 15.117 1 98.38 324 ALA B O 1
ATOM 5341 N N . MET B 1 325 ? -1.521 14.266 13.953 1 96.5 325 MET B N 1
ATOM 5342 C CA . MET B 1 325 ? -2.088 15.508 14.484 1 96.5 325 MET B CA 1
ATOM 5343 C C . MET B 1 325 ? -2.346 15.383 15.984 1 96.5 325 MET B C 1
ATOM 5345 O O . MET B 1 325 ? -2.389 16.391 16.703 1 96.5 325 MET B O 1
ATOM 5349 N N . GLY B 1 326 ? -2.58 14.164 16.422 1 95.31 326 GLY B N 1
ATOM 5350 C CA . GLY B 1 326 ? -2.65 13.891 17.844 1 95.31 326 GLY B CA 1
ATOM 5351 C C . GLY B 1 326 ? -3.994 14.242 18.453 1 95.31 326 GLY B C 1
ATOM 5352 O O . GLY B 1 326 ? -4.055 14.891 19.516 1 95.31 326 GLY B O 1
ATOM 5353 N N . SER B 1 327 ? -4.996 13.867 17.766 1 89.5 327 SER B N 1
ATOM 5354 C CA . SER B 1 327 ? -6.324 14.094 18.328 1 89.5 327 SER B CA 1
ATOM 5355 C C . SER B 1 327 ? -6.477 13.391 19.688 1 89.5 327 SER B C 1
ATOM 5357 O O . SER B 1 327 ? -5.645 12.562 20.062 1 89.5 327 SER B O 1
ATOM 5359 N N . LYS B 1 328 ? -7.508 13.727 20.391 1 88 328 LYS B N 1
ATOM 5360 C CA . LYS B 1 328 ? -7.762 13.148 21.703 1 88 328 LYS B CA 1
ATOM 5361 C C . LYS B 1 328 ? -8.047 11.648 21.594 1 88 328 LYS B C 1
ATOM 5363 O O . LYS B 1 328 ? -7.93 10.914 22.578 1 88 328 LYS B O 1
ATOM 5368 N N . TRP B 1 329 ? -8.398 11.156 20.422 1 89 329 TRP B N 1
ATOM 5369 C CA . TRP B 1 329 ? -8.688 9.75 20.203 1 89 329 TRP B CA 1
ATOM 5370 C C . TRP B 1 329 ? -7.402 8.938 20.094 1 89 329 TRP B C 1
ATOM 5372 O O . TRP B 1 329 ? -7.414 7.715 20.281 1 89 329 TRP B O 1
ATOM 5382 N N . THR B 1 330 ? -6.371 9.641 19.719 1 93.69 330 THR B N 1
ATOM 5383 C CA . THR B 1 330 ? -5.109 8.93 19.578 1 93.69 330 THR B CA 1
ATOM 5384 C C . THR B 1 330 ? -4.652 8.352 20.906 1 93.69 330 THR B C 1
ATOM 5386 O O . THR B 1 330 ? -4.75 9.016 21.953 1 93.69 330 THR B O 1
ATOM 5389 N N . ASP B 1 331 ? -4.207 7.117 20.875 1 96.5 331 ASP B N 1
ATOM 5390 C CA . ASP B 1 331 ? -3.627 6.52 22.078 1 96.5 331 ASP B CA 1
ATOM 5391 C C . ASP B 1 331 ? -2.607 7.457 22.719 1 96.5 331 ASP B C 1
ATOM 5393 O O . ASP B 1 331 ? -1.72 7.977 22.047 1 96.5 331 ASP B O 1
ATOM 5397 N N . PRO B 1 332 ? -2.715 7.637 24.016 1 96.62 332 PRO B N 1
ATOM 5398 C CA . PRO B 1 332 ? -1.842 8.609 24.688 1 96.62 332 PRO B CA 1
ATOM 5399 C C . PRO B 1 332 ? -0.359 8.289 24.5 1 96.62 332 PRO B C 1
ATOM 5401 O O . PRO B 1 332 ? 0.452 9.211 24.328 1 96.62 332 PRO B O 1
ATOM 5404 N N . ALA B 1 333 ? -0.035 7.031 24.531 1 97.69 333 ALA B N 1
ATOM 5405 C CA . ALA B 1 333 ? 1.368 6.668 24.344 1 97.69 333 ALA B CA 1
ATOM 5406 C C . ALA B 1 333 ? 1.844 7.008 22.938 1 97.69 333 ALA B C 1
ATOM 5408 O O . ALA B 1 333 ? 2.953 7.52 22.766 1 97.69 333 ALA B O 1
ATOM 5409 N N . VAL B 1 334 ? 1.006 6.797 21.938 1 98.12 334 VAL B N 1
ATOM 5410 C CA . VAL B 1 334 ? 1.319 7.125 20.547 1 98.12 334 VAL B CA 1
ATOM 5411 C C . VAL B 1 334 ? 1.417 8.641 20.391 1 98.12 334 VAL B C 1
ATOM 5413 O O . VAL B 1 334 ? 2.328 9.141 19.734 1 98.12 334 VAL B O 1
ATOM 5416 N N . ARG B 1 335 ? 0.531 9.359 20.984 1 97.38 335 ARG B N 1
ATOM 5417 C CA . ARG B 1 335 ? 0.538 10.82 20.906 1 97.38 335 ARG B CA 1
ATOM 5418 C C . ARG B 1 335 ? 1.808 11.398 21.516 1 97.38 335 ARG B C 1
ATOM 5420 O O . ARG B 1 335 ? 2.447 12.273 20.938 1 97.38 335 ARG B O 1
ATOM 5427 N N . ARG B 1 336 ? 2.154 10.914 22.719 1 97.38 336 ARG B N 1
ATOM 5428 C CA . ARG B 1 336 ? 3.352 11.398 23.391 1 97.38 336 ARG B CA 1
ATOM 5429 C C . ARG B 1 336 ? 4.598 11.133 22.547 1 97.38 336 ARG B C 1
ATOM 5431 O O . ARG B 1 336 ? 5.453 12.016 22.406 1 97.38 336 ARG B O 1
ATOM 5438 N N . LYS B 1 337 ? 4.645 9.953 22.016 1 98.25 337 LYS B N 1
ATOM 5439 C CA . LYS B 1 337 ? 5.77 9.594 21.156 1 98.25 337 LYS B CA 1
ATOM 5440 C C . LYS B 1 337 ? 5.852 10.5 19.938 1 98.25 337 LYS B C 1
ATOM 5442 O O . LYS B 1 337 ? 6.918 11.023 19.625 1 98.25 337 LYS B O 1
ATOM 5447 N N . THR B 1 338 ? 4.762 10.719 19.297 1 98.5 338 THR B N 1
ATOM 5448 C CA . THR B 1 338 ? 4.695 11.5 18.078 1 98.5 338 THR B CA 1
ATOM 5449 C C . THR B 1 338 ? 5 12.969 18.344 1 98.5 338 THR B C 1
ATOM 5451 O O . THR B 1 338 ? 5.797 13.586 17.641 1 98.5 338 THR B O 1
ATOM 5454 N N . ASP B 1 339 ? 4.414 13.516 19.422 1 98 339 ASP B N 1
ATOM 5455 C CA . ASP B 1 339 ? 4.703 14.891 19.812 1 98 339 ASP B CA 1
ATOM 5456 C C . ASP B 1 339 ? 6.188 15.07 20.141 1 98 339 ASP B C 1
ATOM 5458 O O . ASP B 1 339 ? 6.797 16.062 19.734 1 98 339 ASP B O 1
ATOM 5462 N N . GLY B 1 340 ? 6.723 14.102 20.844 1 98.12 340 GLY B N 1
ATOM 5463 C CA . GLY B 1 340 ? 8.141 14.148 21.172 1 98.12 340 GLY B CA 1
ATOM 5464 C C . GLY B 1 340 ? 9.031 14.195 19.938 1 98.12 340 GLY B C 1
ATOM 5465 O O . GLY B 1 340 ? 9.969 14.992 19.875 1 98.12 340 GLY B O 1
ATOM 5466 N N . LEU B 1 341 ? 8.734 13.406 18.938 1 98.69 341 LEU B N 1
ATOM 5467 C CA . LEU B 1 341 ? 9.516 13.367 17.719 1 98.69 341 LEU B CA 1
ATOM 5468 C C . LEU B 1 341 ? 9.43 14.695 16.969 1 98.69 341 LEU B C 1
ATOM 5470 O O . LEU B 1 341 ? 10.43 15.188 16.438 1 98.69 341 LEU B O 1
ATOM 5474 N N . ILE B 1 342 ? 8.234 15.273 16.906 1 98.81 342 ILE B N 1
ATOM 5475 C CA . ILE B 1 342 ? 8.023 16.531 16.203 1 98.81 342 ILE B CA 1
ATOM 5476 C C . ILE B 1 342 ? 8.828 17.641 16.891 1 98.81 342 ILE B C 1
ATOM 5478 O O . ILE B 1 342 ? 9.602 18.344 16.25 1 98.81 342 ILE B O 1
ATOM 5482 N N . ILE B 1 343 ? 8.719 17.797 18.203 1 98.31 343 ILE B N 1
ATOM 5483 C CA . ILE B 1 343 ? 9.352 18.875 18.938 1 98.31 343 ILE B CA 1
ATOM 5484 C C . ILE B 1 343 ? 10.867 18.719 18.906 1 98.31 343 ILE B C 1
ATOM 5486 O O . ILE B 1 343 ? 11.602 19.688 18.719 1 98.31 343 ILE B O 1
ATOM 5490 N N . GLU B 1 344 ? 11.32 17.484 19.016 1 98.25 344 GLU B N 1
ATOM 5491 C CA . GLU B 1 344 ? 12.758 17.234 18.922 1 98.25 344 GLU B CA 1
ATOM 5492 C C . GLU B 1 344 ? 13.289 17.609 17.547 1 98.25 344 GLU B C 1
ATOM 5494 O O . GLU B 1 344 ? 14.383 18.156 17.422 1 98.25 344 GLU B O 1
ATOM 5499 N N . TRP B 1 345 ? 12.523 17.266 16.547 1 98.69 345 TRP B N 1
ATOM 5500 C CA . TRP B 1 345 ? 12.906 17.625 15.18 1 98.69 345 TRP B CA 1
ATOM 5501 C C . TRP B 1 345 ? 13.016 19.125 15.008 1 98.69 345 TRP B C 1
ATOM 5503 O O . TRP B 1 345 ? 13.977 19.641 14.43 1 98.69 345 TRP B O 1
ATOM 5513 N N . LEU B 1 346 ? 12.016 19.875 15.523 1 98.38 346 LEU B N 1
ATOM 5514 C CA . LEU B 1 346 ? 12.055 21.328 15.484 1 98.38 346 LEU B CA 1
ATOM 5515 C C . LEU B 1 346 ? 13.289 21.859 16.203 1 98.38 346 LEU B C 1
ATOM 5517 O O . LEU B 1 346 ? 14.055 22.656 15.633 1 98.38 346 LEU B O 1
ATOM 5521 N N . LYS B 1 347 ? 13.594 21.406 17.344 1 97 347 LYS B N 1
ATOM 5522 C CA . LYS B 1 347 ? 14.703 21.875 18.156 1 97 347 LYS B CA 1
ATOM 5523 C C . LYS B 1 347 ? 16.047 21.594 17.484 1 97 347 LYS B C 1
ATOM 5525 O O . LYS B 1 347 ? 16.953 22.422 17.531 1 97 347 LYS B O 1
ATOM 5530 N N . ASN B 1 348 ? 16.125 20.469 16.891 1 97.56 348 ASN B N 1
ATOM 5531 C CA . ASN B 1 348 ? 17.391 20.047 16.297 1 97.56 348 ASN B CA 1
ATOM 5532 C C . ASN B 1 348 ? 17.703 20.844 15.039 1 97.56 348 ASN B C 1
ATOM 5534 O O . ASN B 1 348 ? 18.859 20.891 14.609 1 97.56 348 ASN B O 1
ATOM 5538 N N . HIS B 1 349 ? 16.688 21.469 14.422 1 97.56 349 HIS B N 1
ATOM 5539 C CA . HIS B 1 349 ? 16.953 22.031 13.109 1 97.56 349 HIS B CA 1
ATOM 5540 C C . HIS B 1 349 ? 16.875 23.562 13.133 1 97.56 349 HIS B C 1
ATOM 5542 O O . HIS B 1 349 ? 17.453 24.234 12.281 1 97.56 349 HIS B O 1
ATOM 5548 N N . VAL B 1 350 ? 16.109 24.125 14.109 1 94.56 350 VAL B N 1
ATOM 5549 C CA . VAL B 1 350 ? 16.047 25.578 14.188 1 94.56 350 VAL B CA 1
ATOM 5550 C C . VAL B 1 350 ? 17.297 26.109 14.875 1 94.56 350 VAL B C 1
ATOM 5552 O O . VAL B 1 350 ? 17.984 25.375 15.578 1 94.56 350 VAL B O 1
ATOM 5555 N N . ALA B 1 351 ? 17.562 27.359 14.672 1 86.56 351 ALA B N 1
ATOM 5556 C CA . ALA B 1 351 ? 18.75 28 15.242 1 86.56 351 ALA B CA 1
ATOM 5557 C C . ALA B 1 351 ? 18.656 28.047 16.766 1 86.56 351 ALA B C 1
ATOM 5559 O O . ALA B 1 351 ? 17.578 28.219 17.328 1 86.56 351 ALA B O 1
ATOM 5560 N N . PRO B 1 352 ? 19.875 27.891 17.391 1 82.88 352 PRO B N 1
ATOM 5561 C CA . PRO B 1 352 ? 19.891 27.984 18.844 1 82.88 352 PRO B CA 1
ATOM 5562 C C . PRO B 1 352 ? 19.562 29.375 19.359 1 82.88 352 PRO B C 1
ATOM 5564 O O . PRO B 1 352 ? 19.844 30.375 18.672 1 82.88 352 PRO B O 1
#

InterPro domains:
  IPR013094 Alpha/beta hydrolase fold-3 [PF07859] (113-324)
  IPR029058 Alpha/Beta hydrolase fold [G3DSA:3.40.50.1820] (81-350)
  IPR029058 Alpha/Beta hydrolase fold [SSF53474] (91-349)
  IPR050300 GDXG lipolytic enzyme [PTHR48081] (91-349)

Radius of gyration: 28.27 Å; Cα contacts (8 Å, |Δi|>4): 1417; chains: 2; bounding box: 57×82×68 Å

Sequence (704 aa):
MANLVLLLLKHPLRTLLFIHTFFSQISLVLLRRLLLPHFPVFQSLRLQIQRAYLGAAALTFPDLTHRLPVGNLSPRRARQVDEKVPAYLIPGTRGLSDFAQPKDDGKKQRCVVLFAHGGGYARGEARMYVNYLERWVAESARRDLDLAFYSVEYPLTTKASHPAQRNAFIQAYQYLLDNGVAAQNIVFMGDSAGGGLCILAGFEAKRLNLPQPAATVLISPWIDMALKAYVGGNPAVESDYFVMANKAVPALVQMFIGDWPPESPEVNPLFRQPEELRGLSPQLIFTGGAEFARYDSEQWAQMCHSAGMESKLVIEWGQLHIYAMGSKWTDPAVRRKTDGLIIEWLKNHVAPMANLVLLLLKHPLRTLLFIHTFFSQISLVLLRRLLLPHFPVFQSLRLQIQRAYLGAAALTFPDLTHRLPVGNLSPRRARQVDEKVPAYLIPGTRGLSDFAQPKDDGKKQRCVVLFAHGGGYARGEARMYVNYLERWVAESARRDLDLAFYSVEYPLTTKASHPAQRNAFIQAYQYLLDNGVAAQNIVFMGDSAGGGLCILAGFEAKRLNLPQPAATVLISPWIDMALKAYVGGNPAVESDYFVMANKAVPALVQMFIGDWPPESPEVNPLFRQPEELRGLSPQLIFTGGAEFARYDSEQWAQMCHSAGMESKLVIEWGQLHIYAMGSKWTDPAVRRKTDGLIIEWLKNHVAP

pLDDT: mean 93.19, std 10.53, range [47.88, 98.94]